Protein AF-A0A150U3L6-F1 (afdb_monomer)

Solvent-accessible surface area (backbone atoms only — not comparable to full-atom values): 27645 Å² total; per-residue (Å²): 140,87,82,86,91,83,92,83,92,89,85,87,92,84,92,86,87,89,84,88,77,91,79,79,90,76,79,83,80,78,80,80,75,79,57,71,58,52,71,47,70,37,38,43,73,34,72,72,46,71,40,56,60,43,64,43,78,61,76,81,65,56,31,77,23,18,38,54,40,76,47,83,86,46,40,73,83,61,60,33,18,34,25,34,40,72,29,43,51,63,24,32,45,28,34,27,34,62,87,51,59,85,76,11,24,29,29,38,36,43,37,37,33,35,24,20,40,79,74,23,33,37,30,43,25,48,33,39,23,54,62,91,45,79,75,47,71,53,70,75,42,79,37,45,81,54,85,39,85,45,75,45,78,46,66,88,44,88,40,78,52,36,51,39,34,27,44,33,44,39,37,38,36,75,55,61,34,23,25,48,38,36,29,28,35,27,36,38,36,26,26,63,57,76,72,94,76,74,91,70,88,80,68,83,52,70,48,38,99,74,71,45,45,73,68,50,22,45,37,26,32,30,60,68,18,76,91,45,81,64,34,53,60,61,26,47,53,55,48,26,69,60,37,74,47,84,61,41,30,44,43,49,77,30,32,67,36,88,54,77,56,27,46,48,72,37,78,53,53,48,50,36,35,73,72,47,30,35,45,35,34,34,43,35,56,28,23,76,94,75,75,41,77,50,36,26,48,44,42,42,76,46,79,42,46,71,62,50,52,55,38,20,57,40,46,48,69,45,88,53,60,35,37,42,20,71,39,58,30,64,62,39,56,93,77,38,66,84,30,54,56,49,66,25,45,24,42,20,53,49,49,51,52,52,51,21,53,74,69,58,21,77,43,62,32,32,33,47,27,42,43,52,51,80,90,42,54,88,53,47,78,62,50,57,68,41,59,94,66,43,62,30,40,30,25,41,44,59,28,47,20,74,62,75,74,43,73,83,54,53,40,46,65,39,56,38,65,40,52,58,55,51,68,33,70,82,42,29,73,68,57,58,88,59,48,26,29,33,67,29,29,43,46,32,66,40,96,92,40,78,54,51,37,11,54,37,33,46,36,42,54,62,26,36,69,73,40,67,51,43,33,30,40,18,38,38,39,46,49,83,58,98,82,40,96,39,47,27,25,50,78,68,38,72,40,26,27,55,12,42,24,56,29,56,66,36,71,54,36,50,66,86,78,113

Structure (mmCIF, N/CA/C/O backbone):
data_AF-A0A150U3L6-F1
#
_entry.id   AF-A0A150U3L6-F1
#
loop_
_atom_site.group_PDB
_atom_site.id
_atom_site.type_symbol
_atom_site.label_atom_id
_atom_site.label_alt_id
_atom_site.label_comp_id
_atom_site.label_asym_id
_atom_site.label_entity_id
_atom_site.label_seq_id
_atom_site.pdbx_PDB_ins_code
_atom_site.Cartn_x
_atom_site.Cartn_y
_atom_site.Cartn_z
_atom_site.occupancy
_atom_site.B_iso_or_equiv
_atom_site.auth_seq_id
_atom_site.auth_comp_id
_atom_site.auth_asym_id
_atom_site.auth_atom_id
_atom_site.pdbx_PDB_model_num
ATOM 1 N N . MET A 1 1 ? -0.833 58.621 8.329 1.00 33.94 1 MET A N 1
ATOM 2 C CA . MET A 1 1 ? -0.170 59.881 7.916 1.00 33.94 1 MET A CA 1
ATOM 3 C C . MET A 1 1 ? 1.075 59.449 7.156 1.00 33.94 1 MET A C 1
ATOM 5 O O . MET A 1 1 ? 1.883 58.780 7.769 1.00 33.94 1 MET A O 1
ATOM 9 N N . LEU A 1 2 ? 1.260 59.619 5.853 1.00 30.72 2 LEU A N 1
ATOM 10 C CA . LEU A 1 2 ? 0.790 60.618 4.900 1.00 30.72 2 LEU A CA 1
ATOM 11 C C . LEU A 1 2 ? 0.352 59.935 3.594 1.00 30.72 2 LEU A C 1
ATOM 13 O O . LEU A 1 2 ? 0.750 58.812 3.302 1.00 30.72 2 LEU A O 1
ATOM 17 N N . ASP A 1 3 ? -0.454 60.664 2.844 1.00 33.88 3 ASP A N 1
ATOM 18 C CA . ASP A 1 3 ? -1.177 60.268 1.645 1.00 33.88 3 ASP A CA 1
ATOM 19 C C . ASP A 1 3 ? -0.651 61.087 0.439 1.00 33.88 3 ASP A C 1
ATOM 21 O O . ASP A 1 3 ? -0.098 62.171 0.641 1.00 33.88 3 ASP A O 1
ATOM 25 N N . VAL A 1 4 ? -0.965 60.624 -0.783 1.00 32.44 4 VAL A N 1
ATOM 26 C CA . VAL A 1 4 ? -1.354 61.447 -1.963 1.00 32.44 4 VAL A CA 1
ATOM 27 C C . VAL A 1 4 ? -0.297 62.014 -2.968 1.00 32.44 4 VAL A C 1
ATOM 29 O O . VAL A 1 4 ? 0.347 63.027 -2.723 1.00 32.44 4 VAL A O 1
ATOM 32 N N . ARG A 1 5 ? -0.351 61.427 -4.198 1.00 30.61 5 ARG A N 1
ATOM 33 C CA . ARG A 1 5 ? -0.518 62.025 -5.573 1.00 30.61 5 ARG A CA 1
ATOM 34 C C . ARG A 1 5 ? 0.699 62.713 -6.275 1.00 30.61 5 ARG A C 1
ATOM 36 O O . ARG A 1 5 ? 1.528 63.284 -5.595 1.00 30.61 5 ARG A O 1
ATOM 43 N N . LEU A 1 6 ? 0.892 62.786 -7.617 1.00 27.66 6 LEU A N 1
ATOM 44 C CA . LEU A 1 6 ? 0.101 62.517 -8.850 1.00 27.66 6 LEU A CA 1
ATOM 45 C C . LEU A 1 6 ? 0.943 62.719 -10.163 1.00 27.66 6 LEU A C 1
ATOM 47 O O . LEU A 1 6 ? 1.925 63.452 -10.117 1.00 27.66 6 LEU A O 1
ATOM 51 N N . LEU A 1 7 ? 0.382 62.265 -11.315 1.00 28.08 7 LEU A N 1
ATOM 52 C CA . LEU A 1 7 ? 0.453 62.787 -12.726 1.00 28.08 7 LEU A CA 1
ATOM 53 C C . LEU A 1 7 ? 1.697 62.463 -13.618 1.00 28.08 7 LEU A C 1
ATOM 55 O O . LEU A 1 7 ? 2.804 62.472 -13.112 1.00 28.08 7 LEU A O 1
ATOM 59 N N . LEU A 1 8 ? 1.657 62.216 -14.953 1.00 25.88 8 LEU A N 1
ATOM 60 C CA . LEU A 1 8 ? 0.661 62.409 -16.044 1.00 25.88 8 LEU A CA 1
ATOM 61 C C . LEU A 1 8 ? 1.079 61.641 -17.351 1.00 25.88 8 LEU A C 1
ATOM 63 O O . LEU A 1 8 ? 2.164 61.867 -17.867 1.00 25.88 8 LEU A O 1
ATOM 67 N N . CYS A 1 9 ? 0.198 60.772 -17.876 1.00 21.80 9 CYS A N 1
ATOM 68 C CA . CYS A 1 9 ? -0.392 60.734 -19.241 1.00 21.80 9 CYS A CA 1
ATOM 69 C C . CYS A 1 9 ? 0.411 60.975 -20.556 1.00 21.80 9 CYS A C 1
ATOM 71 O O . CYS A 1 9 ? 0.957 62.055 -20.753 1.00 21.80 9 CYS A O 1
ATOM 73 N N . ALA A 1 10 ? 0.225 60.072 -21.545 1.00 23.55 10 ALA A N 1
ATOM 74 C CA . ALA A 1 10 ? -0.085 60.393 -22.959 1.00 23.55 10 ALA A CA 1
ATOM 75 C C . ALA A 1 10 ? -0.569 59.150 -23.765 1.00 23.55 10 ALA A C 1
ATOM 77 O O . ALA A 1 10 ? 0.097 58.120 -23.783 1.00 23.55 10 ALA A O 1
ATOM 78 N N . ALA A 1 11 ? -1.704 59.287 -24.464 1.00 27.28 11 ALA A N 1
ATOM 79 C CA . ALA A 1 11 ? -2.216 58.457 -25.577 1.00 27.28 11 ALA A CA 1
ATOM 80 C C . ALA A 1 11 ? -2.457 59.391 -26.793 1.00 27.28 11 ALA A C 1
ATOM 82 O O . ALA A 1 11 ? -2.450 60.608 -26.567 1.00 27.28 11 ALA A O 1
ATOM 83 N N . PRO A 1 12 ? -2.645 58.918 -28.056 1.00 34.44 12 PRO A N 1
ATOM 84 C CA . PRO A 1 12 ? -4.002 58.602 -28.594 1.00 34.44 12 PRO A CA 1
ATOM 85 C C . PRO A 1 12 ? -4.031 57.515 -29.730 1.00 34.44 12 PRO A C 1
ATOM 87 O O . PRO A 1 12 ? -3.047 57.332 -30.432 1.00 34.44 12 PRO A O 1
ATOM 90 N N . ALA A 1 13 ? -5.022 56.607 -29.831 1.00 25.45 13 ALA A N 1
ATOM 91 C CA . ALA A 1 13 ? -6.366 56.646 -30.473 1.00 25.45 13 ALA A CA 1
ATOM 92 C C . ALA A 1 13 ? -6.440 56.142 -31.945 1.00 25.45 13 ALA A C 1
ATOM 94 O O . ALA A 1 13 ? -5.673 56.620 -32.771 1.00 25.45 13 ALA A O 1
ATOM 95 N N . LEU A 1 14 ? -7.410 55.252 -32.271 1.00 23.48 14 LEU A N 1
ATOM 96 C CA . LEU A 1 14 ? -8.519 55.464 -33.246 1.00 23.48 14 LEU A CA 1
ATOM 97 C C . LEU A 1 14 ? -9.413 54.206 -33.503 1.00 23.48 14 LEU A C 1
ATOM 99 O O . LEU A 1 14 ? -8.887 53.172 -33.894 1.00 23.48 14 LEU A O 1
ATOM 103 N N . LEU A 1 15 ? -10.748 54.408 -33.369 1.00 23.80 15 LEU A N 1
ATOM 104 C CA . LEU A 1 15 ? -11.938 53.889 -34.120 1.00 23.80 15 LEU A CA 1
ATOM 105 C C . LEU A 1 15 ? -12.162 52.360 -34.310 1.00 23.80 15 LEU A C 1
ATOM 107 O O . LEU A 1 15 ? -11.232 51.640 -34.621 1.00 23.80 15 LEU A O 1
ATOM 111 N N . ALA A 1 16 ? -13.363 51.760 -34.361 1.00 23.39 16 ALA A N 1
ATOM 112 C CA . ALA A 1 16 ? -14.755 51.965 -33.915 1.00 23.39 16 ALA A CA 1
ATOM 113 C C . ALA A 1 16 ? -15.604 50.836 -34.559 1.00 23.39 16 ALA A C 1
ATOM 115 O O . ALA A 1 16 ? -15.357 50.526 -35.719 1.00 23.39 16 ALA A O 1
ATOM 116 N N . ALA A 1 17 ? -16.611 50.282 -33.863 1.00 22.61 17 ALA A N 1
ATOM 117 C CA . ALA A 1 17 ? -17.954 49.949 -34.391 1.00 22.61 17 ALA A CA 1
ATOM 118 C C . ALA A 1 17 ? -18.770 49.106 -33.387 1.00 22.61 17 ALA A C 1
ATOM 120 O O . ALA A 1 17 ? -18.289 48.115 -32.847 1.00 22.61 17 ALA A O 1
ATOM 121 N N . CYS A 1 18 ? -20.024 49.510 -33.168 1.00 23.41 18 CYS A N 1
ATOM 122 C CA . CYS A 1 18 ? -21.050 48.782 -32.420 1.00 23.41 18 CYS A CA 1
ATOM 123 C C . CYS A 1 18 ? -21.783 47.776 -33.323 1.00 23.41 18 CYS A C 1
ATOM 125 O O . CYS A 1 18 ? -22.067 48.103 -34.472 1.00 23.41 18 CYS A O 1
ATOM 127 N N . SER A 1 19 ? -22.201 46.633 -32.773 1.00 23.02 19 SER A N 1
ATOM 128 C CA . SER A 1 19 ? -23.380 45.885 -33.234 1.00 23.02 19 SER A CA 1
ATOM 129 C C . SER A 1 19 ? -23.845 44.901 -32.157 1.00 23.02 19 SER A C 1
ATOM 131 O O . SER A 1 19 ? -23.059 44.130 -31.620 1.00 23.02 19 SER A O 1
ATOM 133 N N . SER A 1 20 ? -25.138 44.962 -31.864 1.00 34.44 20 SER A N 1
ATOM 134 C CA . SER A 1 20 ? -25.947 44.120 -30.981 1.00 34.44 20 SER A CA 1
ATOM 135 C C . SER A 1 20 ? -26.088 42.670 -31.460 1.00 34.44 20 SER A C 1
ATOM 137 O O . SER A 1 20 ? -26.178 42.436 -32.664 1.00 34.44 20 SER A O 1
ATOM 139 N N . GLY A 1 21 ? -26.236 41.734 -30.518 1.00 24.56 21 GLY A N 1
ATOM 140 C CA . GLY A 1 21 ? -26.721 40.375 -30.772 1.00 24.56 21 GLY A CA 1
ATOM 141 C C . GLY A 1 21 ? -26.667 39.498 -29.519 1.00 24.56 21 GLY A C 1
ATOM 142 O O . GLY A 1 21 ? -25.596 39.042 -29.135 1.00 24.56 21 GLY A O 1
ATOM 143 N N . GLU A 1 22 ? -27.817 39.269 -28.882 1.00 36.59 22 GLU A N 1
ATOM 144 C CA . GLU A 1 22 ? -28.053 38.067 -28.071 1.00 36.59 22 GLU A CA 1
ATOM 145 C C . GLU A 1 22 ? -27.746 36.817 -28.907 1.00 36.59 22 GLU A C 1
ATOM 147 O O . GLU A 1 22 ? -28.079 36.813 -30.090 1.00 36.59 22 GLU A O 1
ATOM 152 N N . LEU A 1 23 ? -27.159 35.776 -28.298 1.00 26.50 23 LEU A N 1
ATOM 153 C CA . LEU A 1 23 ? -27.527 34.361 -28.476 1.00 26.50 23 LEU A CA 1
ATOM 154 C C . LEU A 1 23 ? -26.605 33.428 -27.665 1.00 26.50 23 LEU A C 1
ATOM 156 O O . LEU A 1 23 ? -25.389 33.480 -27.790 1.00 26.50 23 LEU A O 1
ATOM 160 N N . ALA A 1 24 ? -27.270 32.570 -26.885 1.00 27.22 24 ALA A N 1
ATOM 161 C CA . ALA A 1 24 ? -26.994 31.157 -26.616 1.00 27.22 24 ALA A CA 1
ATOM 162 C C . ALA A 1 24 ? -25.591 30.712 -26.156 1.00 27.22 24 ALA A C 1
ATOM 164 O O . ALA A 1 24 ? -24.586 30.864 -26.841 1.00 27.22 24 ALA A O 1
ATOM 165 N N . GLY A 1 25 ? -25.583 30.037 -25.002 1.00 36.78 25 GLY A N 1
ATOM 166 C CA . GLY A 1 25 ? -24.436 29.302 -24.492 1.00 36.78 25 GLY A CA 1
ATOM 167 C C . GLY A 1 25 ? -23.930 28.241 -25.467 1.00 36.78 25 GLY A C 1
ATOM 168 O O . GLY A 1 25 ? -24.699 27.555 -26.139 1.00 36.78 25 GLY A O 1
ATOM 169 N N . THR A 1 26 ? -22.613 28.103 -25.492 1.00 26.09 26 THR A N 1
ATOM 170 C CA . THR A 1 26 ? -21.906 26.976 -26.087 1.00 26.09 26 THR A CA 1
ATOM 171 C C . THR A 1 26 ? -21.108 26.312 -24.977 1.00 26.09 26 THR A C 1
ATOM 173 O O . THR A 1 26 ? -20.089 26.845 -24.536 1.00 26.09 26 THR A O 1
ATOM 176 N N . GLU A 1 27 ? -21.606 25.171 -24.512 1.00 31.42 27 GLU A N 1
ATOM 177 C CA . GLU A 1 27 ? -20.799 24.175 -23.809 1.00 31.42 27 GLU A CA 1
ATOM 178 C C . GLU A 1 27 ? -19.680 23.697 -24.752 1.00 31.42 27 GLU A C 1
ATOM 180 O O . GLU A 1 27 ? -19.940 23.502 -25.947 1.00 31.42 27 GLU A O 1
ATOM 185 N N . PRO A 1 28 ? -18.440 23.506 -24.277 1.00 31.06 28 PRO A N 1
ATOM 186 C CA . PRO A 1 28 ? -17.429 22.827 -25.064 1.00 31.06 28 PRO A CA 1
ATOM 187 C C . PRO A 1 28 ? -17.766 21.333 -25.114 1.00 31.06 28 PRO A C 1
ATOM 189 O O . PRO A 1 28 ? -17.835 20.656 -24.095 1.00 31.06 28 PRO A O 1
ATOM 192 N N . SER A 1 29 ? -17.981 20.834 -26.327 1.00 31.67 29 SER A N 1
ATOM 193 C CA . SER A 1 29 ? -18.158 19.421 -26.642 1.00 31.67 29 SER A CA 1
ATOM 194 C C . SER A 1 29 ? -16.989 18.580 -26.115 1.00 31.67 29 SER A C 1
ATOM 196 O O . SER A 1 29 ? -15.869 18.708 -26.618 1.00 31.67 29 SER A O 1
ATOM 198 N N . GLU A 1 30 ? -17.259 17.687 -25.164 1.00 36.38 30 GLU A N 1
ATOM 199 C CA . GLU A 1 30 ? -16.398 16.542 -24.871 1.00 36.38 30 GLU A CA 1
ATOM 200 C C . GLU A 1 30 ? -16.335 15.644 -26.113 1.00 36.38 30 GLU A C 1
ATOM 202 O O . GLU A 1 30 ? -17.331 15.063 -26.547 1.00 36.38 30 GLU A O 1
ATOM 207 N N . GLN A 1 31 ? -15.153 15.533 -26.717 1.00 30.34 31 GLN A N 1
ATOM 208 C CA . GLN A 1 31 ? -14.857 14.409 -27.595 1.00 30.34 31 GLN A CA 1
ATOM 209 C C . GLN A 1 31 ? -14.655 13.177 -26.712 1.00 30.34 31 GLN A C 1
ATOM 211 O O . GLN A 1 31 ? -13.562 12.944 -26.203 1.00 30.34 31 GLN A O 1
ATOM 216 N N . LEU A 1 32 ? -15.714 12.384 -26.546 1.00 34.25 32 LEU A N 1
ATOM 217 C CA . LEU A 1 32 ? -15.601 10.990 -26.127 1.00 34.25 32 LEU A CA 1
ATOM 218 C C . LEU A 1 32 ? -14.817 10.242 -27.212 1.00 34.25 32 LEU A C 1
ATOM 220 O O . LEU A 1 32 ? -15.346 9.923 -28.278 1.00 34.25 32 LEU A O 1
ATOM 224 N N . ALA A 1 33 ? -13.533 10.000 -26.966 1.00 33.88 33 ALA A N 1
ATOM 225 C CA . ALA A 1 33 ? -12.793 8.995 -27.707 1.00 33.88 33 ALA A CA 1
ATOM 226 C C . ALA A 1 33 ? -13.314 7.625 -27.251 1.00 33.88 33 ALA A C 1
ATOM 228 O O . ALA A 1 33 ? -13.031 7.212 -26.132 1.00 33.88 33 ALA A O 1
ATOM 229 N N . SER A 1 34 ? -14.094 6.928 -28.086 1.00 38.44 34 SER A N 1
ATOM 230 C CA . SER A 1 34 ? -14.411 5.523 -27.813 1.00 38.44 34 SER A CA 1
ATOM 231 C C . SER A 1 34 ? -13.119 4.713 -27.946 1.00 38.44 34 SER A C 1
ATOM 233 O O . SER A 1 34 ? -12.534 4.658 -29.035 1.00 38.44 34 SER A O 1
ATOM 235 N N . ALA A 1 35 ? -12.646 4.114 -26.855 1.00 45.22 35 ALA A N 1
ATOM 236 C CA . ALA A 1 35 ? -11.535 3.177 -26.907 1.00 45.22 35 ALA A CA 1
ATOM 237 C C . ALA A 1 35 ? -12.020 1.883 -27.577 1.00 45.22 35 ALA A C 1
ATOM 239 O O . ALA A 1 35 ? -12.911 1.211 -27.075 1.00 45.22 35 ALA A O 1
ATOM 240 N N . VAL A 1 36 ? -11.461 1.580 -28.749 1.00 49.00 36 VAL A N 1
ATOM 241 C CA . VAL A 1 36 ? -11.780 0.382 -29.539 1.00 49.00 36 VAL A CA 1
ATOM 242 C C . VAL A 1 36 ? -11.112 -0.839 -28.902 1.00 49.00 36 VAL A C 1
ATOM 244 O O . VAL A 1 36 ? -9.927 -0.764 -28.569 1.00 49.00 36 VAL A O 1
ATOM 247 N N . ALA A 1 37 ? -11.827 -1.961 -28.795 1.00 59.41 37 ALA A N 1
ATOM 248 C CA . ALA A 1 37 ? -11.335 -3.236 -28.284 1.00 59.41 37 ALA A CA 1
ATOM 249 C C . ALA A 1 37 ? -9.980 -3.587 -28.899 1.00 59.41 37 ALA A C 1
ATOM 251 O O . ALA A 1 37 ? -9.826 -3.713 -30.121 1.00 59.41 37 ALA A O 1
ATOM 252 N N . GLN A 1 38 ? -8.984 -3.775 -28.036 1.00 70.38 38 GLN A N 1
ATOM 253 C CA . GLN A 1 38 ? -7.642 -4.138 -28.450 1.00 70.38 38 GLN A CA 1
ATOM 254 C C . GLN A 1 38 ? -7.519 -5.663 -28.451 1.00 70.38 38 GLN A C 1
ATOM 256 O O . GLN A 1 38 ? -7.835 -6.334 -27.470 1.00 70.38 38 GLN A O 1
ATOM 261 N N . THR A 1 39 ? -7.063 -6.228 -29.571 1.00 84.31 39 THR A N 1
ATOM 262 C CA . THR A 1 39 ? -6.706 -7.651 -29.652 1.00 84.31 39 THR A CA 1
ATOM 263 C C . THR A 1 39 ? -5.193 -7.790 -29.747 1.00 84.31 39 THR A C 1
ATOM 265 O O . THR A 1 39 ? -4.572 -7.143 -30.591 1.00 84.31 39 THR A O 1
ATOM 268 N N . ALA A 1 40 ? -4.604 -8.636 -28.902 1.00 89.69 40 ALA A N 1
ATOM 269 C CA . ALA A 1 40 ? -3.187 -8.984 -28.964 1.00 89.69 40 ALA A CA 1
ATOM 270 C C . ALA A 1 40 ? -2.992 -10.495 -29.064 1.00 89.69 40 ALA A C 1
ATOM 272 O O . ALA A 1 40 ? -3.690 -11.264 -28.406 1.00 89.69 40 ALA A O 1
ATOM 273 N N . SER A 1 41 ? -2.009 -10.908 -29.856 1.00 95.38 41 SER A N 1
ATOM 274 C CA . SER A 1 41 ? -1.688 -12.317 -30.064 1.00 95.38 41 SER A CA 1
ATOM 275 C C . SER A 1 41 ? -0.474 -12.730 -29.235 1.00 95.38 41 SER A C 1
ATOM 277 O O . SER A 1 41 ? 0.551 -12.049 -29.262 1.00 95.38 41 SER A O 1
ATOM 279 N N . LEU A 1 42 ? -0.569 -13.860 -28.534 1.00 95.56 42 LEU A N 1
ATOM 280 C CA . LEU A 1 42 ? 0.457 -14.370 -27.624 1.00 95.56 42 LEU A CA 1
ATOM 281 C C . LEU A 1 42 ? 0.837 -15.807 -27.986 1.00 95.56 42 LEU A C 1
ATOM 283 O O . LEU A 1 42 ? -0.016 -16.696 -28.010 1.00 95.56 42 LEU A O 1
ATOM 287 N N . ALA A 1 43 ? 2.129 -16.036 -28.208 1.00 96.56 43 ALA A N 1
ATOM 288 C CA . ALA A 1 43 ? 2.711 -17.374 -28.270 1.00 96.56 43 ALA A CA 1
ATOM 289 C C . ALA A 1 43 ? 2.909 -17.945 -26.846 1.00 96.56 43 ALA A C 1
ATOM 291 O O . ALA A 1 43 ? 3.031 -17.172 -25.888 1.00 96.56 43 ALA A O 1
ATOM 292 N N . PRO A 1 44 ? 2.926 -19.277 -26.669 1.00 97.12 44 PRO A N 1
ATOM 293 C CA . PRO A 1 44 ? 3.134 -19.902 -25.371 1.00 97.12 44 PRO A CA 1
ATOM 294 C C . PRO A 1 44 ? 4.556 -19.650 -24.859 1.00 97.12 44 PRO A C 1
ATOM 296 O O . PRO A 1 44 ? 5.518 -19.635 -25.620 1.00 97.12 44 PRO A O 1
ATOM 299 N N . THR A 1 45 ? 4.696 -19.483 -23.547 1.00 95.94 45 THR A N 1
ATOM 300 C CA . THR A 1 45 ? 5.971 -19.144 -22.893 1.00 95.94 45 THR A CA 1
ATOM 301 C C . THR A 1 45 ? 6.413 -20.161 -21.843 1.00 95.94 45 THR A C 1
ATOM 303 O O . THR A 1 45 ? 7.514 -20.047 -21.302 1.00 95.94 45 THR A O 1
ATOM 306 N N . SER A 1 46 ? 5.582 -21.163 -21.533 1.00 95.19 46 SER A N 1
ATOM 307 C CA . SER A 1 46 ? 5.906 -22.191 -20.537 1.00 95.19 46 SER A CA 1
ATOM 308 C C . SER A 1 46 ? 5.140 -23.505 -20.721 1.00 95.19 46 SER A C 1
ATOM 310 O O . SER A 1 46 ? 3.994 -23.521 -21.177 1.00 95.19 46 SER A O 1
ATOM 312 N N . ASP A 1 47 ? 5.774 -24.603 -20.290 1.00 95.12 47 ASP A N 1
ATOM 313 C CA . ASP A 1 47 ? 5.130 -25.901 -20.065 1.00 95.12 47 ASP A CA 1
ATOM 314 C C . ASP A 1 47 ? 4.513 -25.909 -18.663 1.00 95.12 47 ASP A C 1
ATOM 316 O O . ASP A 1 47 ? 5.236 -25.853 -17.669 1.00 95.12 47 ASP A O 1
ATOM 320 N N . VAL A 1 48 ? 3.187 -25.989 -18.566 1.00 94.81 48 VAL A N 1
ATOM 321 C CA . VAL A 1 48 ? 2.482 -25.951 -17.271 1.00 94.81 48 VAL A CA 1
ATOM 322 C C . VAL A 1 48 ? 2.234 -27.362 -16.755 1.00 94.81 48 VAL A C 1
ATOM 324 O O . VAL A 1 48 ? 2.492 -27.661 -15.593 1.00 94.81 48 VAL A O 1
ATOM 327 N N . ALA A 1 49 ? 1.750 -28.249 -17.625 1.00 94.38 49 ALA A N 1
ATOM 328 C CA . ALA A 1 49 ? 1.563 -29.661 -17.318 1.00 94.38 49 ALA A CA 1
ATOM 329 C C . ALA A 1 49 ? 1.609 -30.496 -18.600 1.00 94.38 49 ALA A C 1
ATOM 331 O O . ALA A 1 49 ? 1.063 -30.101 -19.630 1.00 94.38 49 ALA A O 1
ATOM 332 N N . LEU A 1 50 ? 2.236 -31.668 -18.522 1.00 94.50 50 LEU A N 1
ATOM 333 C CA . LEU A 1 50 ? 2.388 -32.598 -19.638 1.00 94.50 50 LEU A CA 1
ATOM 334 C C . LEU A 1 50 ? 1.975 -34.002 -19.177 1.00 94.50 50 LEU A C 1
ATOM 336 O O . LEU A 1 50 ? 2.623 -34.570 -18.300 1.00 94.50 50 LEU A O 1
ATOM 340 N N . ASP A 1 51 ? 0.943 -34.588 -19.789 1.00 96.00 51 ASP A N 1
ATOM 341 C CA . ASP A 1 51 ? 0.609 -36.012 -19.634 1.00 96.00 51 ASP A CA 1
ATOM 342 C C . ASP A 1 51 ? 0.821 -36.736 -20.962 1.00 96.00 51 ASP A C 1
ATOM 344 O O . ASP A 1 51 ? 0.105 -36.505 -21.938 1.00 96.00 51 ASP A O 1
ATOM 348 N N . LYS A 1 52 ? 1.813 -37.635 -21.000 1.00 95.31 52 LYS A N 1
ATOM 349 C CA . LYS A 1 52 ? 2.157 -38.458 -22.176 1.00 95.31 52 LYS A CA 1
ATOM 350 C C . LYS A 1 52 ? 2.396 -37.633 -23.449 1.00 95.31 52 LYS A C 1
ATOM 352 O O . LYS A 1 52 ? 2.074 -38.087 -24.547 1.00 95.31 52 LYS A O 1
ATOM 357 N N . ILE A 1 53 ? 3.006 -36.458 -23.309 1.00 94.56 53 ILE A N 1
ATOM 358 C CA . ILE A 1 53 ? 3.431 -35.596 -24.420 1.00 94.56 53 ILE A CA 1
ATOM 359 C C . ILE A 1 53 ? 4.932 -35.727 -24.661 1.00 94.56 53 ILE A C 1
ATOM 361 O O . ILE A 1 53 ? 5.721 -35.796 -23.722 1.00 94.56 53 ILE A O 1
ATOM 365 N N . TRP A 1 54 ? 5.308 -35.836 -25.932 1.00 87.31 54 TRP A N 1
ATOM 366 C CA . TRP A 1 54 ? 6.672 -36.047 -26.405 1.00 87.31 54 TRP A CA 1
ATOM 367 C C . TRP A 1 54 ? 6.975 -35.036 -27.517 1.00 87.31 54 TRP A C 1
ATOM 369 O O . TRP A 1 54 ? 6.115 -34.772 -28.356 1.00 87.31 54 TRP A O 1
ATOM 379 N N . GLY A 1 55 ? 8.199 -34.511 -27.562 1.00 79.88 55 GLY A N 1
ATOM 380 C CA . GLY A 1 55 ? 8.662 -33.648 -28.651 1.00 79.88 55 GLY A CA 1
ATOM 381 C C . GLY A 1 55 ? 9.106 -34.452 -29.877 1.00 79.88 55 GLY A C 1
ATOM 382 O O . GLY A 1 55 ? 9.739 -35.504 -29.744 1.00 79.88 55 GLY A O 1
ATOM 383 N N . GLY A 1 56 ? 8.769 -33.981 -31.074 1.00 65.75 56 GLY A N 1
ATOM 384 C CA . GLY A 1 56 ? 9.378 -34.407 -32.332 1.00 65.75 56 GLY A CA 1
ATOM 385 C C . GLY A 1 56 ? 10.271 -33.295 -32.878 1.00 65.75 56 GLY A C 1
ATOM 386 O O . GLY A 1 56 ? 9.850 -32.146 -32.915 1.00 65.75 56 GLY A O 1
ATOM 387 N N . GLY A 1 57 ? 11.509 -33.623 -33.263 1.00 59.41 57 GLY A N 1
ATOM 388 C CA . GLY A 1 57 ? 12.422 -32.676 -33.924 1.00 59.41 57 GLY A CA 1
ATOM 389 C C . GLY A 1 57 ? 13.296 -31.793 -33.015 1.00 59.41 57 GLY A C 1
ATOM 390 O O . GLY A 1 57 ? 14.206 -31.153 -33.529 1.00 59.41 57 GLY A O 1
ATOM 391 N N . GLY A 1 58 ? 13.118 -31.799 -31.686 1.00 57.72 58 GLY A N 1
ATOM 392 C CA . GLY A 1 58 ? 13.913 -30.974 -30.758 1.00 57.72 58 GLY A CA 1
ATOM 393 C C . GLY A 1 58 ? 13.931 -31.473 -29.305 1.00 57.72 58 GLY A C 1
ATOM 394 O O . GLY A 1 58 ? 13.247 -32.437 -28.956 1.00 57.72 58 GLY A O 1
ATOM 395 N N . THR A 1 59 ? 14.743 -30.834 -28.454 1.00 59.47 59 THR A N 1
ATOM 396 C CA . THR A 1 59 ? 14.800 -31.083 -27.000 1.00 59.47 59 THR A CA 1
ATOM 397 C C . THR A 1 59 ? 13.879 -30.134 -26.236 1.00 59.47 59 THR A C 1
ATOM 399 O O . THR A 1 59 ? 13.712 -28.991 -26.647 1.00 59.47 59 THR A O 1
ATOM 402 N N . ALA A 1 60 ? 13.337 -30.599 -25.104 1.00 72.12 60 ALA A N 1
ATOM 403 C CA . ALA A 1 60 ? 12.511 -29.818 -24.177 1.00 72.12 60 ALA A CA 1
ATOM 404 C C . ALA A 1 60 ? 13.112 -28.429 -23.848 1.00 72.12 60 ALA A C 1
ATOM 406 O O . ALA A 1 60 ? 14.342 -28.286 -23.840 1.00 72.12 60 ALA A O 1
ATOM 407 N N . PRO A 1 61 ? 12.283 -27.421 -23.516 1.00 88.12 61 PRO A N 1
ATOM 408 C CA . PRO A 1 61 ? 10.849 -27.503 -23.178 1.00 88.12 61 PRO A CA 1
ATOM 409 C C . PRO A 1 61 ? 9.905 -27.646 -24.390 1.00 88.12 61 PRO A C 1
ATOM 411 O O . PRO A 1 61 ? 10.256 -27.253 -25.497 1.00 88.12 61 PRO A O 1
ATOM 414 N N . ILE A 1 62 ? 8.725 -28.243 -24.186 1.00 90.94 62 ILE A N 1
ATOM 415 C CA . ILE A 1 62 ? 7.753 -28.584 -25.242 1.00 90.94 62 ILE A CA 1
ATOM 416 C C . ILE A 1 62 ? 7.105 -27.339 -25.854 1.00 90.94 62 ILE A C 1
ATOM 418 O O . ILE A 1 62 ? 6.867 -27.334 -27.059 1.00 90.94 62 ILE A O 1
ATOM 422 N N . PHE A 1 63 ? 6.861 -26.280 -25.079 1.00 93.06 63 PHE A N 1
ATOM 423 C CA . PHE A 1 63 ? 6.263 -25.046 -25.593 1.00 93.06 63 PHE A CA 1
ATOM 424 C C . PHE A 1 63 ? 7.080 -24.428 -26.739 1.00 93.06 63 PHE A C 1
ATOM 426 O O . PHE A 1 63 ? 6.490 -23.881 -27.660 1.00 93.06 63 PHE A O 1
ATOM 433 N N . LYS A 1 64 ? 8.412 -24.603 -26.734 1.00 91.75 64 LYS A N 1
ATOM 434 C CA . LYS A 1 64 ? 9.324 -24.146 -27.803 1.00 91.75 64 LYS A CA 1
ATOM 435 C C . LYS A 1 64 ? 9.229 -24.934 -29.109 1.00 91.75 64 LYS A C 1
ATOM 437 O O . LYS A 1 64 ? 9.926 -24.638 -30.067 1.00 91.75 64 LYS A O 1
ATOM 442 N N . LEU A 1 65 ? 8.479 -26.032 -29.102 1.00 91.12 65 LEU A N 1
ATOM 443 C CA . LEU A 1 65 ? 8.208 -26.834 -30.294 1.00 91.12 65 LEU A CA 1
ATOM 444 C C . LEU A 1 65 ? 6.861 -26.458 -30.917 1.00 91.12 65 LEU A C 1
ATOM 446 O O . LEU A 1 65 ? 6.409 -27.143 -31.827 1.00 91.12 65 LEU A O 1
ATOM 450 N N . VAL A 1 66 ? 6.160 -25.480 -30.333 1.00 92.19 66 VAL A N 1
ATOM 451 C CA . VAL A 1 66 ? 4.841 -25.023 -30.778 1.00 92.19 66 VAL A CA 1
ATOM 452 C C . VAL A 1 66 ? 4.706 -23.494 -30.762 1.00 92.19 66 VAL A C 1
ATOM 454 O O . VAL A 1 66 ? 3.592 -22.990 -30.899 1.00 92.19 66 VAL A O 1
ATOM 457 N N . ASP A 1 67 ? 5.807 -22.754 -30.596 1.00 86.50 67 ASP A N 1
ATOM 458 C CA . ASP A 1 67 ? 5.861 -21.287 -30.507 1.00 86.50 67 ASP A CA 1
ATOM 459 C C . ASP A 1 67 ? 6.354 -20.615 -31.802 1.00 86.50 67 ASP A C 1
ATOM 461 O O . ASP A 1 67 ? 6.869 -19.498 -31.766 1.00 86.50 67 ASP A O 1
ATOM 465 N N . ASP A 1 68 ? 6.125 -21.249 -32.958 1.00 87.12 68 ASP A N 1
ATOM 466 C CA . ASP A 1 68 ? 6.533 -20.780 -34.296 1.00 87.12 68 ASP A CA 1
ATOM 467 C C . ASP A 1 68 ? 6.044 -19.360 -34.670 1.00 87.12 68 ASP A C 1
ATOM 469 O O . ASP A 1 68 ? 6.448 -18.789 -35.683 1.00 87.12 68 ASP A O 1
ATOM 473 N N . GLY A 1 69 ? 5.148 -18.770 -33.878 1.00 89.25 69 GLY A N 1
ATOM 474 C CA . GLY A 1 69 ? 4.637 -17.416 -34.034 1.00 89.25 69 GLY A CA 1
ATOM 475 C C . GLY A 1 69 ? 3.148 -17.332 -33.716 1.00 89.25 69 GLY A C 1
ATOM 476 O O . GLY A 1 69 ? 2.577 -18.192 -33.054 1.00 89.25 69 GLY A O 1
ATOM 477 N N . THR A 1 70 ? 2.500 -16.278 -34.208 1.00 94.12 70 THR A N 1
ATOM 478 C CA . THR A 1 70 ? 1.081 -15.978 -33.941 1.00 94.12 70 THR A CA 1
ATOM 479 C C . THR A 1 70 ? 0.225 -15.979 -35.209 1.00 94.12 70 THR A C 1
ATOM 481 O O . THR A 1 70 ? -0.754 -15.248 -35.336 1.00 94.12 70 THR A O 1
ATOM 484 N N . SER A 1 71 ? 0.608 -16.787 -36.200 1.00 93.31 71 SER A N 1
ATOM 485 C CA . SER A 1 71 ? -0.201 -17.019 -37.398 1.00 93.31 71 SER A CA 1
ATOM 486 C C . SER A 1 71 ? 0.077 -18.401 -37.977 1.00 93.31 71 SER A C 1
ATOM 488 O O . SER A 1 71 ? 1.203 -18.888 -37.913 1.00 93.31 71 SER A O 1
ATOM 490 N N . PHE A 1 72 ? -0.909 -19.015 -38.636 1.00 91.62 72 PHE A N 1
ATOM 491 C CA . PHE A 1 72 ? -0.706 -20.324 -39.270 1.00 91.62 72 PHE A CA 1
ATOM 492 C C . PHE A 1 72 ? 0.363 -20.309 -40.369 1.00 91.62 72 PHE A C 1
ATOM 494 O O . PHE A 1 72 ? 0.958 -21.344 -40.645 1.00 91.62 72 PHE A O 1
ATOM 501 N N . ALA A 1 73 ? 0.617 -19.152 -40.989 1.00 88.88 73 ALA A N 1
ATOM 502 C CA . ALA A 1 73 ? 1.675 -18.995 -41.984 1.00 88.88 73 ALA A CA 1
ATOM 503 C C . ALA A 1 73 ? 3.085 -19.014 -41.370 1.00 88.88 73 ALA A C 1
ATOM 505 O O . ALA A 1 73 ? 4.047 -19.247 -42.095 1.00 88.88 73 ALA A O 1
ATOM 506 N N . ALA A 1 74 ? 3.204 -18.753 -40.064 1.00 88.25 74 ALA A N 1
ATOM 507 C CA . ALA A 1 74 ? 4.472 -18.797 -39.344 1.00 88.25 74 ALA A CA 1
ATOM 508 C C . ALA A 1 74 ? 4.883 -20.226 -38.958 1.00 88.25 74 ALA A C 1
ATOM 510 O O . ALA A 1 74 ? 6.056 -20.455 -38.695 1.00 88.25 74 ALA A O 1
ATOM 511 N N . SER A 1 75 ? 3.940 -21.177 -38.968 1.00 88.19 75 SER A N 1
ATOM 512 C CA . SER A 1 75 ? 4.220 -22.575 -38.642 1.00 88.19 75 SER A CA 1
ATOM 513 C C . SER A 1 75 ? 5.296 -23.162 -39.552 1.00 88.19 75 SER A C 1
ATOM 515 O O . SER A 1 75 ? 5.247 -23.006 -40.775 1.00 88.19 75 SER A O 1
ATOM 517 N N . ASP A 1 76 ? 6.224 -23.907 -38.959 1.00 84.81 76 ASP A N 1
ATOM 518 C CA . ASP A 1 76 ? 7.299 -24.589 -39.678 1.00 84.81 76 ASP A CA 1
ATOM 519 C C . ASP A 1 76 ? 6.835 -25.863 -40.420 1.00 84.81 76 ASP A C 1
ATOM 521 O O . ASP A 1 76 ? 7.629 -26.545 -41.075 1.00 84.81 76 ASP A O 1
ATOM 525 N N . GLY A 1 77 ? 5.538 -26.185 -40.340 1.00 78.25 77 GLY A N 1
ATOM 526 C CA . GLY A 1 77 ? 4.932 -27.330 -41.007 1.00 78.25 77 GLY A CA 1
ATOM 527 C C . GLY A 1 77 ? 5.306 -28.677 -40.386 1.00 78.25 77 GLY A C 1
ATOM 528 O O . GLY A 1 77 ? 5.237 -29.694 -41.082 1.00 78.25 77 GLY A O 1
ATOM 529 N N . GLY A 1 78 ? 5.662 -28.715 -39.099 1.00 79.19 78 GLY A N 1
ATOM 530 C CA . GLY A 1 78 ? 6.032 -29.928 -38.372 1.00 79.19 78 GLY A CA 1
ATOM 531 C C . GLY A 1 78 ? 7.533 -30.212 -38.374 1.00 79.19 78 GLY A C 1
ATOM 532 O O . GLY A 1 78 ? 7.927 -31.373 -38.219 1.00 79.19 78 GLY A O 1
ATOM 533 N N . GLY A 1 79 ? 8.365 -29.186 -38.566 1.00 82.94 79 GLY A N 1
ATOM 534 C CA . GLY A 1 79 ? 9.809 -29.260 -38.332 1.00 82.94 79 GLY A CA 1
ATOM 535 C C . GLY A 1 79 ? 10.106 -29.530 -36.856 1.00 82.94 79 GLY A C 1
ATOM 536 O O . GLY A 1 79 ? 10.894 -30.423 -36.526 1.00 82.94 79 GLY A O 1
ATOM 537 N N . THR A 1 80 ? 9.385 -28.838 -35.978 1.00 88.12 80 THR A N 1
ATOM 538 C CA . THR A 1 80 ? 9.283 -29.096 -34.546 1.00 88.12 80 THR A CA 1
ATOM 539 C C . THR A 1 80 ? 7.818 -29.231 -34.144 1.00 88.12 80 THR A C 1
ATOM 541 O O . THR A 1 80 ? 6.938 -28.598 -34.716 1.00 88.12 80 THR A O 1
ATOM 544 N N . PHE A 1 81 ? 7.516 -30.161 -33.234 1.00 91.81 81 PHE A N 1
ATOM 545 C CA . PHE A 1 81 ? 6.135 -30.372 -32.796 1.00 91.81 81 PHE A CA 1
ATOM 546 C C . PHE A 1 81 ? 6.024 -31.070 -31.442 1.00 91.81 81 PHE A C 1
ATOM 548 O O . PHE A 1 81 ? 6.892 -31.850 -31.032 1.00 91.81 81 PHE A O 1
ATOM 555 N N . ALA A 1 82 ? 4.878 -30.880 -30.790 1.00 93.88 82 ALA A N 1
ATOM 556 C CA . ALA A 1 82 ? 4.427 -31.683 -29.662 1.00 93.88 82 ALA A CA 1
ATOM 557 C C . ALA A 1 82 ? 3.517 -32.820 -30.146 1.00 93.88 82 ALA A C 1
ATOM 559 O O . ALA A 1 82 ? 2.654 -32.627 -31.002 1.00 93.88 82 ALA A O 1
ATOM 560 N N . ARG A 1 83 ? 3.663 -34.023 -29.588 1.00 94.06 83 ARG A N 1
ATOM 561 C CA . ARG A 1 83 ? 2.796 -35.161 -29.922 1.00 94.06 83 ARG A CA 1
ATOM 562 C C . ARG A 1 83 ? 2.418 -36.008 -28.722 1.00 94.06 83 ARG A C 1
ATOM 564 O O . ARG A 1 83 ? 3.181 -36.128 -27.767 1.00 94.06 83 ARG A O 1
ATOM 571 N N . SER A 1 84 ? 1.278 -36.683 -28.815 1.00 95.75 84 SER A N 1
ATOM 572 C CA . SER A 1 84 ? 0.916 -37.745 -27.880 1.00 95.75 84 SER A CA 1
ATOM 573 C C . SER A 1 84 ? 1.881 -38.932 -27.993 1.00 95.75 84 SER A C 1
ATOM 575 O O . SER A 1 84 ? 2.345 -39.278 -29.089 1.00 95.75 84 SER A O 1
ATOM 577 N N . ALA A 1 85 ? 2.140 -39.613 -26.878 1.00 92.81 85 ALA A N 1
ATOM 578 C CA . ALA A 1 85 ? 2.862 -40.880 -26.877 1.00 92.81 85 ALA A CA 1
ATOM 579 C C . ALA A 1 85 ? 2.176 -41.884 -27.832 1.00 92.81 85 ALA A C 1
ATOM 581 O O . ALA A 1 85 ? 0.939 -41.920 -27.888 1.00 92.81 85 ALA A O 1
ATOM 582 N N . PRO A 1 86 ? 2.938 -42.684 -28.604 1.00 93.12 86 PRO A N 1
ATOM 583 C CA . PRO A 1 86 ? 2.359 -43.621 -29.560 1.00 93.12 86 PRO A CA 1
ATOM 584 C C . PRO A 1 86 ? 1.342 -44.572 -28.914 1.00 93.12 86 PRO A C 1
ATOM 586 O O . PRO A 1 86 ? 1.640 -45.207 -27.906 1.00 93.12 86 PRO A O 1
ATOM 589 N N . GLY A 1 87 ? 0.140 -44.658 -29.488 1.00 92.25 87 GLY A N 1
ATOM 590 C CA . GLY A 1 87 ? -0.943 -45.530 -29.019 1.00 92.25 87 GLY A CA 1
ATOM 591 C C . GLY A 1 87 ? -1.590 -45.139 -27.683 1.00 92.25 87 GLY A C 1
ATOM 592 O O . GLY A 1 87 ? -2.491 -45.839 -27.224 1.00 92.25 87 GLY A O 1
ATOM 593 N N . ALA A 1 88 ? -1.182 -44.031 -27.053 1.00 95.62 88 ALA A N 1
ATOM 594 C CA . ALA A 1 88 ? -1.809 -43.563 -25.820 1.00 95.62 88 ALA A CA 1
ATOM 595 C C . ALA A 1 88 ? -3.259 -43.132 -26.076 1.00 95.62 88 ALA A C 1
ATOM 597 O O . ALA A 1 88 ? -3.497 -42.226 -26.869 1.00 95.62 88 ALA A O 1
ATOM 598 N N . ALA A 1 89 ? -4.211 -43.750 -25.369 1.00 96.62 89 ALA A N 1
ATOM 599 C CA . ALA A 1 89 ? -5.640 -43.455 -25.516 1.00 96.62 89 ALA A CA 1
ATOM 600 C C . ALA A 1 89 ? -5.983 -41.986 -25.208 1.00 96.62 89 ALA A C 1
ATOM 602 O O . ALA A 1 89 ? -6.796 -41.388 -25.909 1.00 96.62 89 ALA A O 1
ATOM 603 N N . THR A 1 90 ? -5.316 -41.401 -24.208 1.00 97.56 90 THR A N 1
ATOM 604 C CA . THR A 1 90 ? -5.415 -39.980 -23.854 1.00 97.56 90 THR A CA 1
ATOM 605 C C . THR A 1 90 ? -4.023 -39.417 -23.576 1.00 97.56 90 THR A C 1
ATOM 607 O O . THR A 1 90 ? -3.198 -40.109 -22.971 1.00 97.56 90 THR A O 1
ATOM 610 N N . ALA A 1 91 ? -3.788 -38.173 -23.989 1.00 97.69 91 ALA A N 1
ATOM 611 C CA . ALA A 1 91 ? -2.628 -37.357 -23.625 1.00 97.69 91 ALA A CA 1
ATOM 612 C C . ALA A 1 91 ? -3.050 -35.882 -23.514 1.00 97.69 91 ALA A C 1
ATOM 614 O O . ALA A 1 91 ? -4.011 -35.477 -24.175 1.00 97.69 91 ALA A O 1
ATOM 615 N N . SER A 1 92 ? -2.346 -35.075 -22.718 1.00 97.62 92 SER A N 1
ATOM 616 C CA . SER A 1 92 ? -2.648 -33.645 -22.591 1.00 97.62 92 SER A CA 1
ATOM 617 C C . SER A 1 92 ? -1.411 -32.753 -22.505 1.00 97.62 92 SER A C 1
ATOM 619 O O . SER A 1 92 ? -0.417 -33.086 -21.861 1.00 97.62 92 SER A O 1
ATOM 621 N N . LEU A 1 93 ? -1.501 -31.603 -23.173 1.00 97.25 93 LEU A N 1
ATOM 622 C CA . LEU A 1 93 ? -0.494 -30.545 -23.212 1.00 97.25 93 LEU A CA 1
ATOM 623 C C . LEU A 1 93 ? -1.113 -29.265 -22.649 1.00 97.25 93 LEU A C 1
ATOM 625 O O . LEU A 1 93 ? -1.981 -28.693 -23.304 1.00 97.25 93 LEU A O 1
ATOM 629 N N . THR A 1 94 ? -0.676 -28.817 -21.472 1.00 98.19 94 THR A N 1
ATOM 630 C CA . THR A 1 94 ? -1.079 -27.528 -20.893 1.00 98.19 94 THR A CA 1
ATOM 631 C C . THR A 1 94 ? 0.045 -26.504 -21.045 1.00 98.19 94 THR A C 1
ATOM 633 O O . THR A 1 94 ? 1.147 -26.710 -20.535 1.00 98.19 94 THR A O 1
ATOM 636 N N . LEU A 1 95 ? -0.256 -25.391 -21.715 1.00 98.19 95 LEU A N 1
ATOM 637 C CA . LEU A 1 95 ? 0.671 -24.299 -22.026 1.00 98.19 95 LEU A CA 1
ATOM 638 C C . LEU A 1 95 ? 0.286 -23.021 -21.277 1.00 98.19 95 LEU A C 1
ATOM 640 O O . LEU A 1 95 ? -0.905 -22.741 -21.102 1.00 98.19 95 LEU A O 1
ATOM 644 N N . GLY A 1 96 ? 1.292 -22.254 -20.854 1.00 96.88 96 GLY A N 1
ATOM 645 C CA . GLY A 1 96 ? 1.129 -20.935 -20.242 1.00 96.88 96 GLY A CA 1
ATOM 646 C C . GLY A 1 96 ? 1.557 -19.802 -21.167 1.00 96.88 96 GLY A C 1
ATOM 647 O O . GLY A 1 96 ? 2.372 -20.010 -22.063 1.00 96.88 96 GLY A O 1
ATOM 648 N N . TYR A 1 97 ? 1.011 -18.611 -20.924 1.00 97.00 97 TYR A N 1
ATOM 649 C CA . TYR A 1 97 ? 1.238 -17.400 -21.715 1.00 97.00 97 TYR A CA 1
ATOM 650 C C . TYR A 1 97 ? 1.637 -16.245 -20.797 1.00 97.00 97 TYR A C 1
ATOM 652 O O . TYR A 1 97 ? 1.283 -16.234 -19.618 1.00 97.00 97 TYR A O 1
ATOM 660 N N . SER A 1 98 ? 2.368 -15.279 -21.345 1.00 91.88 98 SER A N 1
ATOM 661 C CA . SER A 1 98 ? 2.760 -14.048 -20.654 1.00 91.88 98 SER A CA 1
ATOM 662 C C . SER A 1 98 ? 2.847 -12.885 -21.639 1.00 91.88 98 SER A C 1
ATOM 664 O O . SER A 1 98 ? 3.142 -13.109 -22.814 1.00 91.88 98 SER A O 1
ATOM 666 N N . GLY A 1 99 ? 2.680 -11.657 -21.153 1.00 87.81 99 GLY A N 1
ATOM 667 C CA . GLY A 1 99 ? 2.682 -10.448 -21.977 1.00 87.81 99 GLY A CA 1
ATOM 668 C C . GLY A 1 99 ? 1.302 -10.091 -22.528 1.00 87.81 99 GLY A C 1
ATOM 669 O O . GLY A 1 99 ? 1.217 -9.418 -23.555 1.00 87.81 99 GLY A O 1
ATOM 670 N N . ALA A 1 100 ? 0.228 -10.552 -21.883 1.00 86.88 100 ALA A N 1
ATOM 671 C CA . ALA A 1 100 ? -1.128 -10.196 -22.264 1.00 86.88 100 ALA A C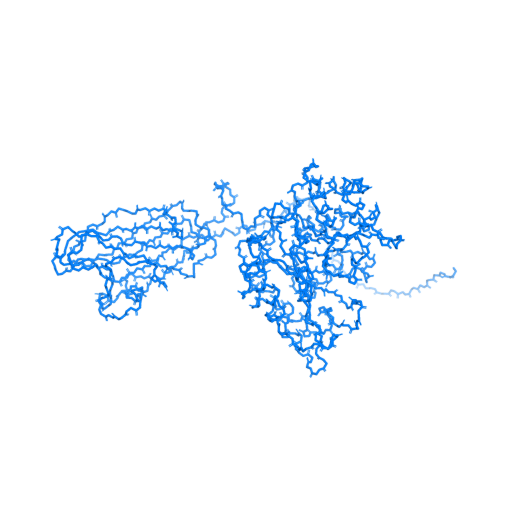A 1
ATOM 672 C C . ALA A 1 100 ? -1.408 -8.696 -22.053 1.00 86.88 100 ALA A C 1
ATOM 674 O O . ALA A 1 100 ? -0.830 -8.081 -21.153 1.00 86.88 100 ALA A O 1
ATOM 675 N N . PRO A 1 101 ? -2.307 -8.093 -22.855 1.00 79.88 101 PRO A N 1
ATOM 676 C CA . PRO A 1 101 ? -2.714 -6.707 -22.663 1.00 79.88 101 PRO A CA 1
ATOM 677 C C . PRO A 1 101 ? -3.257 -6.441 -21.258 1.00 79.88 101 PRO A C 1
ATOM 679 O O . PRO A 1 101 ? -3.911 -7.290 -20.643 1.00 79.88 101 PRO A O 1
ATOM 682 N N . ALA A 1 102 ? -3.035 -5.218 -20.775 1.00 69.94 102 ALA A N 1
ATOM 683 C CA . ALA A 1 102 ? -3.732 -4.717 -19.599 1.00 69.94 102 ALA A CA 1
ATOM 684 C C . ALA A 1 102 ? -5.251 -4.700 -19.862 1.00 69.94 102 ALA A C 1
ATOM 686 O O . ALA A 1 102 ? -5.684 -4.433 -20.979 1.00 69.94 102 ALA A O 1
ATOM 687 N N . GLY A 1 103 ? -6.059 -4.998 -18.840 1.00 70.81 103 GLY A N 1
ATOM 688 C CA . GLY A 1 103 ? -7.522 -5.086 -18.971 1.00 70.81 103 GLY A CA 1
ATOM 689 C C . GLY A 1 103 ? -8.075 -6.507 -19.133 1.00 70.81 103 GLY A C 1
ATOM 690 O O . GLY A 1 103 ? -9.288 -6.679 -19.209 1.00 70.81 103 GLY A O 1
ATOM 691 N N . GLY A 1 104 ? -7.217 -7.534 -19.127 1.00 83.62 104 GLY A N 1
ATOM 692 C CA . GLY A 1 104 ? -7.664 -8.924 -19.057 1.00 83.62 104 GLY A CA 1
ATOM 693 C C . GLY A 1 104 ? -8.169 -9.478 -20.393 1.00 83.62 104 GLY A C 1
ATOM 694 O O . GLY A 1 104 ? -7.682 -9.093 -21.453 1.00 83.62 104 GLY A O 1
ATOM 695 N N . ALA A 1 105 ? -9.117 -10.418 -20.359 1.00 86.38 105 ALA A N 1
ATOM 696 C CA . ALA A 1 105 ? -9.688 -11.017 -21.566 1.00 86.38 105 ALA A CA 1
ATOM 697 C C . ALA A 1 105 ? -11.213 -11.149 -21.481 1.00 86.38 105 ALA A C 1
ATOM 699 O O . ALA A 1 105 ? -11.736 -11.841 -20.603 1.00 86.38 105 ALA A O 1
ATOM 700 N N . ARG A 1 106 ? -11.919 -10.546 -22.448 1.00 87.94 106 ARG A N 1
ATOM 701 C CA . ARG A 1 106 ? -13.367 -10.732 -22.670 1.00 87.94 106 ARG A CA 1
ATOM 702 C C . ARG A 1 106 ? -13.650 -11.821 -23.697 1.00 87.94 106 ARG A C 1
ATOM 704 O O . ARG A 1 106 ? -14.686 -12.493 -23.653 1.00 87.94 106 ARG A O 1
ATOM 711 N N . GLN A 1 107 ? -12.706 -12.002 -24.609 1.00 93.19 107 GLN A N 1
ATOM 712 C CA . GLN A 1 107 ? -12.694 -13.084 -25.569 1.00 93.19 107 GLN A CA 1
ATOM 713 C C . GLN A 1 107 ? -11.262 -13.577 -25.756 1.00 93.19 107 GLN A C 1
ATOM 715 O O . GLN A 1 107 ? -10.322 -12.787 -25.807 1.00 93.19 107 GLN A O 1
ATOM 720 N N . VAL A 1 108 ? -11.110 -14.890 -25.876 1.00 96.62 108 VAL A N 1
ATOM 721 C CA . VAL A 1 108 ? -9.859 -15.531 -26.274 1.00 96.62 108 VAL A CA 1
ATOM 722 C C . VAL A 1 108 ? -10.144 -16.434 -27.462 1.00 96.62 108 VAL A C 1
ATOM 724 O O . VAL A 1 108 ? -11.043 -17.272 -27.399 1.00 96.62 108 VAL A O 1
ATOM 727 N N . VAL A 1 109 ? -9.378 -16.291 -28.538 1.00 97.56 109 VAL A N 1
ATOM 728 C CA . VAL A 1 109 ? -9.347 -17.269 -29.629 1.00 97.56 109 VAL A CA 1
ATOM 729 C C . VAL A 1 109 ? -8.095 -18.111 -29.465 1.00 97.56 109 VAL A C 1
ATOM 731 O O . VAL A 1 109 ? -6.991 -17.583 -29.491 1.00 97.56 109 VAL A O 1
ATOM 734 N N . VAL A 1 110 ? -8.255 -19.418 -29.275 1.00 98.25 110 VAL A N 1
ATOM 735 C CA . VAL A 1 110 ? -7.130 -20.356 -29.233 1.00 98.25 110 VAL A CA 1
ATOM 736 C C . VAL A 1 110 ? -6.942 -20.943 -30.619 1.00 98.25 110 VAL A C 1
ATOM 738 O O . VAL A 1 110 ? -7.860 -21.567 -31.151 1.00 98.25 110 VAL A O 1
ATOM 741 N N . ASN A 1 111 ? -5.754 -20.773 -31.184 1.00 98.00 111 ASN A N 1
ATOM 742 C CA . ASN A 1 111 ? -5.406 -21.236 -32.517 1.00 98.00 111 ASN A CA 1
ATOM 743 C C . ASN A 1 111 ? -4.393 -22.377 -32.424 1.00 98.00 111 ASN A C 1
ATOM 745 O O . ASN A 1 111 ? -3.400 -22.276 -31.708 1.00 98.00 111 ASN A O 1
ATOM 749 N N . VAL A 1 112 ? -4.655 -23.472 -33.137 1.00 97.44 112 VAL A N 1
ATOM 750 C CA . VAL A 1 112 ? -3.874 -24.712 -33.082 1.00 97.44 112 VAL A CA 1
ATOM 751 C C . VAL A 1 112 ? -3.755 -25.303 -34.481 1.00 97.44 112 VAL A C 1
ATOM 753 O O . VAL A 1 112 ? -4.761 -25.452 -35.172 1.00 97.44 112 VAL A O 1
ATOM 756 N N . GLN A 1 113 ? -2.554 -25.708 -34.892 1.00 97.25 113 GLN A N 1
ATOM 757 C CA . GLN A 1 113 ? -2.402 -26.617 -36.032 1.00 97.25 113 GLN A CA 1
ATOM 758 C C . GLN A 1 113 ? -2.186 -28.043 -35.536 1.00 97.25 113 GLN A C 1
ATOM 760 O O . GLN A 1 113 ? -1.206 -28.296 -34.839 1.00 97.25 113 GLN A O 1
ATOM 765 N N . ALA A 1 114 ? -3.059 -28.976 -35.926 1.00 97.06 114 ALA A N 1
ATOM 766 C CA . ALA A 1 114 ? -3.016 -30.360 -35.460 1.00 97.06 114 ALA A CA 1
ATOM 767 C C . ALA A 1 114 ? -3.331 -31.392 -36.555 1.00 97.06 114 ALA A C 1
ATOM 769 O O . ALA A 1 114 ? -4.037 -31.099 -37.519 1.00 97.06 114 ALA A O 1
ATOM 770 N N . TRP A 1 115 ? -2.796 -32.609 -36.403 1.00 97.31 115 TRP A N 1
ATOM 771 C CA . TRP A 1 115 ? -3.052 -33.763 -37.280 1.00 97.31 115 TRP A CA 1
ATOM 772 C C . TRP A 1 115 ? -2.654 -35.084 -36.611 1.00 97.31 115 TRP A C 1
ATOM 774 O O . TRP A 1 115 ? -2.159 -35.109 -35.483 1.00 97.31 115 TRP A O 1
ATOM 784 N N . ALA A 1 116 ? -2.875 -36.199 -37.300 1.00 97.25 116 ALA A N 1
ATOM 785 C CA . ALA A 1 116 ? -2.467 -37.529 -36.875 1.00 97.25 116 ALA A CA 1
ATOM 786 C C . ALA A 1 116 ? -1.309 -38.070 -37.728 1.00 97.25 116 ALA A C 1
ATOM 788 O O . ALA A 1 116 ? -1.264 -37.880 -38.941 1.00 97.25 116 ALA A O 1
ATOM 789 N N . ILE A 1 117 ? -0.385 -38.798 -37.099 1.00 95.12 117 ILE A N 1
ATOM 790 C CA . ILE A 1 117 ? 0.767 -39.424 -37.764 1.00 95.12 117 ILE A CA 1
ATOM 791 C C . ILE A 1 117 ? 0.860 -40.914 -37.451 1.00 95.12 117 ILE A C 1
ATOM 793 O O . ILE A 1 117 ? 0.345 -41.390 -36.436 1.00 95.12 117 ILE A O 1
ATOM 797 N N . ASN A 1 118 ? 1.590 -41.647 -38.297 1.00 95.00 118 ASN A N 1
ATOM 798 C CA . ASN A 1 118 ? 1.970 -43.049 -38.079 1.00 95.00 118 ASN A CA 1
ATOM 799 C C . ASN A 1 118 ? 0.779 -43.977 -37.770 1.00 95.00 118 ASN A C 1
ATOM 801 O O . ASN A 1 118 ? 0.868 -44.838 -36.899 1.00 95.00 118 ASN A O 1
ATOM 805 N N . GLY A 1 119 ? -0.343 -43.779 -38.468 1.00 93.50 119 GLY A N 1
ATOM 806 C CA . GLY A 1 119 ? -1.561 -44.577 -38.290 1.00 93.50 119 GLY A CA 1
ATOM 807 C C . GLY A 1 119 ? -2.440 -44.167 -37.104 1.00 93.50 119 GLY A C 1
ATOM 808 O O . GLY A 1 119 ? -3.386 -44.883 -36.792 1.00 93.50 119 GLY A O 1
ATOM 809 N N . GLY A 1 120 ? -2.150 -43.039 -36.446 1.00 96.00 120 GLY A N 1
ATOM 810 C CA . GLY A 1 120 ? -3.025 -42.473 -35.421 1.00 96.00 120 GLY A CA 1
ATOM 811 C C . GLY A 1 120 ? -4.352 -41.984 -36.002 1.00 96.00 120 GLY A C 1
ATOM 812 O O . GLY A 1 120 ? -4.422 -41.575 -37.160 1.00 96.00 120 GLY A O 1
ATOM 813 N N . ALA A 1 121 ? -5.400 -42.005 -35.183 1.00 95.81 121 ALA A N 1
ATOM 814 C CA . ALA A 1 121 ? -6.693 -41.400 -35.490 1.00 95.81 121 ALA A CA 1
ATOM 815 C C . ALA A 1 121 ? -7.378 -40.996 -34.185 1.00 95.81 121 ALA A C 1
ATOM 817 O O . ALA A 1 121 ? -7.172 -41.636 -33.153 1.00 95.81 121 ALA A O 1
ATOM 818 N N . GLY A 1 122 ? -8.184 -39.939 -34.207 1.00 97.31 122 GLY A N 1
ATOM 819 C CA . GLY A 1 122 ? -8.827 -39.466 -32.990 1.00 97.31 122 GLY A CA 1
ATOM 820 C C . GLY A 1 122 ? -9.203 -37.997 -33.037 1.00 97.31 122 GLY A C 1
ATOM 821 O O . GLY A 1 122 ? -9.458 -37.452 -34.111 1.00 97.31 122 GLY A O 1
ATOM 822 N N . THR A 1 123 ? -9.241 -37.359 -31.871 1.00 98.38 123 THR A N 1
ATOM 823 C CA . THR A 1 123 ? -9.638 -35.954 -31.742 1.00 98.38 123 THR A CA 1
ATOM 824 C C . THR A 1 123 ? -8.673 -35.145 -30.890 1.00 98.38 123 THR A C 1
ATOM 826 O O . THR A 1 123 ? -8.063 -35.684 -29.968 1.00 98.38 123 THR A O 1
ATOM 829 N N . VAL A 1 124 ? -8.628 -33.835 -31.130 1.00 98.25 124 VAL A N 1
ATOM 830 C CA . VAL A 1 124 ? -8.105 -32.847 -30.178 1.00 98.25 124 VAL A CA 1
ATOM 831 C C . VAL A 1 124 ? -9.254 -32.002 -29.632 1.00 98.25 124 VAL A C 1
ATOM 833 O O . VAL A 1 124 ? -10.158 -31.617 -30.373 1.00 98.25 124 VAL A O 1
ATOM 836 N N . ARG A 1 125 ? -9.240 -31.728 -28.330 1.00 98.38 125 ARG A N 1
ATOM 837 C CA . ARG A 1 125 ? -10.124 -30.759 -27.676 1.00 98.38 125 ARG A CA 1
ATOM 838 C C . ARG A 1 125 ? -9.278 -29.695 -26.994 1.00 98.38 125 ARG A C 1
ATOM 840 O O . ARG A 1 125 ? -8.302 -30.035 -26.334 1.00 98.38 125 ARG A O 1
ATOM 847 N N . VAL A 1 126 ? -9.681 -28.436 -27.123 1.00 98.44 126 VAL A N 1
ATOM 848 C CA . VAL A 1 126 ? -9.062 -27.316 -26.410 1.00 98.44 126 VAL A CA 1
ATOM 849 C C . VAL A 1 126 ? -9.885 -26.980 -25.171 1.00 98.44 126 VAL A C 1
ATOM 851 O O . VAL A 1 126 ? -11.102 -26.814 -25.254 1.00 98.44 126 VAL A O 1
ATOM 854 N N . HIS A 1 127 ? -9.214 -26.850 -24.035 1.00 98.12 127 HIS A N 1
ATOM 855 C CA . HIS A 1 127 ? -9.744 -26.243 -22.822 1.00 98.12 127 HIS A CA 1
ATOM 856 C C . HIS A 1 127 ? -8.996 -24.941 -22.540 1.00 98.12 127 HIS A C 1
ATOM 858 O O . HIS A 1 127 ? -7.776 -24.881 -22.712 1.00 98.12 127 HIS A O 1
ATOM 864 N N . LEU A 1 128 ? -9.723 -23.920 -22.094 1.00 98.38 128 LEU A N 1
ATOM 865 C CA . LEU A 1 128 ? -9.162 -22.642 -21.669 1.00 98.38 128 LEU A CA 1
ATOM 866 C C . LEU A 1 128 ? -9.324 -22.493 -20.156 1.00 98.38 128 LEU A C 1
ATOM 868 O O . LEU A 1 128 ? -10.406 -22.759 -19.632 1.00 98.38 128 LEU A O 1
ATOM 872 N N . TYR A 1 129 ? -8.272 -22.048 -19.475 1.00 97.50 129 TYR A N 1
ATOM 873 C CA . TYR A 1 129 ? -8.257 -21.834 -18.029 1.00 97.50 129 TYR A CA 1
ATOM 874 C C . TYR A 1 129 ? -7.776 -20.427 -17.664 1.00 97.50 129 TYR A C 1
ATOM 876 O O . TYR A 1 129 ? -6.990 -19.834 -18.402 1.00 97.50 129 TYR A O 1
ATOM 884 N N . ASP A 1 130 ? -8.193 -19.957 -16.489 1.00 95.38 130 ASP A N 1
ATOM 885 C CA . ASP A 1 130 ? -7.566 -18.877 -15.722 1.00 95.38 130 ASP A CA 1
ATOM 886 C C . ASP A 1 130 ? -6.883 -19.494 -14.492 1.00 95.38 130 ASP A C 1
ATOM 888 O O . ASP A 1 130 ? -7.543 -19.930 -13.542 1.00 95.38 130 ASP A O 1
ATOM 892 N N . GLY A 1 131 ? -5.551 -19.590 -14.523 1.00 92.94 131 GLY A N 1
ATOM 893 C CA . GLY A 1 131 ? -4.802 -20.394 -13.562 1.00 92.94 131 GLY A CA 1
ATOM 894 C C . GLY A 1 131 ? -5.264 -21.851 -13.621 1.00 92.94 131 GLY A C 1
ATOM 895 O O . GLY A 1 131 ? -5.133 -22.496 -14.660 1.00 92.94 131 GLY A O 1
ATOM 896 N N . ASP A 1 132 ? -5.841 -22.340 -12.522 1.00 91.06 132 ASP A N 1
ATOM 897 C CA . ASP A 1 132 ? -6.379 -23.702 -12.409 1.00 91.06 132 ASP A CA 1
ATOM 898 C C . ASP A 1 132 ? -7.897 -23.785 -12.675 1.00 91.06 132 ASP A C 1
ATOM 900 O O . ASP A 1 132 ? -8.471 -24.876 -12.724 1.00 91.06 132 ASP A O 1
ATOM 904 N N . THR A 1 133 ? -8.569 -22.647 -12.878 1.00 92.38 133 THR A N 1
ATOM 905 C CA . THR A 1 133 ? -10.023 -22.579 -13.080 1.00 92.38 133 THR A CA 1
ATOM 906 C C . THR A 1 133 ? -10.375 -22.763 -14.551 1.00 92.38 133 THR A C 1
ATOM 908 O O . THR A 1 133 ? -9.964 -21.971 -15.395 1.00 92.38 133 THR A O 1
ATOM 911 N N . LEU A 1 134 ? -11.173 -23.785 -14.877 1.00 95.19 134 LEU A N 1
ATOM 912 C CA . LEU A 1 134 ? -11.652 -24.025 -16.242 1.00 95.19 134 LEU A CA 1
ATOM 913 C C . LEU A 1 134 ? -12.670 -22.952 -16.654 1.00 95.19 134 LEU A C 1
ATOM 915 O O . LEU A 1 134 ? -13.754 -22.874 -16.080 1.00 95.19 134 LEU A O 1
ATOM 919 N N . LEU A 1 135 ? -12.352 -22.185 -17.695 1.00 90.06 135 LEU A N 1
ATOM 920 C CA . LEU A 1 135 ? -13.238 -21.168 -18.269 1.00 90.06 135 LEU A CA 1
ATOM 921 C C . LEU A 1 135 ? -14.179 -21.754 -19.320 1.00 90.06 135 LEU A C 1
ATOM 923 O O . LEU A 1 135 ? -15.322 -21.326 -19.459 1.00 90.06 135 LEU A O 1
ATOM 927 N N . GLY A 1 136 ? -13.706 -22.737 -20.085 1.00 92.81 136 GLY A N 1
ATOM 928 C CA . GLY A 1 136 ? -14.497 -23.316 -21.158 1.00 92.81 136 GLY A CA 1
ATOM 929 C C . GLY A 1 136 ? -13.823 -24.488 -21.848 1.00 92.81 136 GLY A C 1
ATOM 930 O O . GLY A 1 136 ? -12.610 -24.681 -21.782 1.00 92.81 136 GLY A O 1
ATOM 931 N N . SER A 1 137 ? -14.641 -25.282 -22.533 1.00 95.88 137 SER A N 1
ATOM 932 C CA . SER A 1 137 ? -14.200 -26.432 -23.321 1.00 95.88 137 SER A CA 1
ATOM 933 C C . SER A 1 137 ? -14.726 -26.304 -24.741 1.00 95.88 137 SER A C 1
ATOM 935 O O . SER A 1 137 ? -15.937 -26.230 -24.942 1.00 95.88 137 SER A O 1
ATOM 937 N N . GLY A 1 138 ? -13.826 -26.307 -25.718 1.00 91.62 138 GLY A N 1
ATOM 938 C CA . GLY A 1 138 ? -14.192 -26.383 -27.123 1.00 91.62 138 GLY A CA 1
ATOM 939 C C . GLY A 1 138 ? -14.764 -27.759 -27.498 1.00 91.62 138 GLY A C 1
ATOM 940 O O . GLY A 1 138 ? -14.679 -28.728 -26.728 1.00 91.62 138 GLY A O 1
ATOM 941 N N . PRO A 1 139 ? -15.341 -27.889 -28.700 1.00 91.50 139 PRO A N 1
ATOM 942 C CA . PRO A 1 139 ? -15.729 -29.183 -29.242 1.00 91.50 139 PRO A CA 1
ATOM 943 C C . PRO A 1 139 ? -14.500 -30.078 -29.467 1.00 91.50 139 PRO A C 1
ATOM 945 O O . PRO A 1 139 ? -13.381 -29.613 -29.670 1.00 91.50 139 PRO A O 1
ATOM 948 N N . ALA A 1 140 ? -14.708 -31.396 -29.462 1.00 95.44 140 ALA A N 1
ATOM 949 C CA . ALA A 1 140 ? -13.676 -32.321 -29.925 1.00 95.44 140 ALA A CA 1
ATOM 950 C C . ALA A 1 140 ? -13.601 -32.272 -31.461 1.00 95.44 140 ALA A C 1
ATOM 952 O O . ALA A 1 140 ? -14.601 -32.517 -32.139 1.00 95.44 140 ALA A O 1
ATOM 953 N N . ARG A 1 141 ? -12.425 -31.960 -32.012 1.00 96.94 141 ARG A N 1
ATOM 954 C CA . ARG A 1 141 ? -12.166 -31.877 -33.455 1.00 96.94 141 ARG A CA 1
ATOM 955 C C . ARG A 1 141 ? -11.479 -33.142 -33.937 1.00 96.94 141 ARG A C 1
ATOM 957 O O . ARG A 1 141 ? -10.419 -33.492 -33.429 1.00 96.94 141 ARG A O 1
ATOM 964 N N . ALA A 1 142 ? -12.077 -33.822 -34.912 1.00 97.25 142 ALA A N 1
ATOM 965 C CA . ALA A 1 142 ? -11.477 -34.996 -35.536 1.00 97.25 142 ALA A CA 1
ATOM 966 C C . ALA A 1 142 ? -10.209 -34.620 -36.313 1.00 97.25 142 ALA A C 1
ATOM 968 O O . ALA A 1 142 ? -10.208 -33.656 -37.084 1.00 97.25 142 ALA A O 1
ATOM 969 N N . LEU A 1 143 ? -9.155 -35.408 -36.109 1.00 97.12 143 LEU A N 1
ATOM 970 C CA . LEU A 1 143 ? -7.864 -35.238 -36.759 1.00 97.12 143 LEU A CA 1
ATOM 971 C C . LEU A 1 143 ? -7.693 -36.242 -37.898 1.00 97.12 143 LEU A C 1
ATOM 973 O O . LEU A 1 143 ? -7.974 -37.433 -37.755 1.00 97.12 143 LEU A O 1
ATOM 977 N N . SER A 1 144 ? -7.211 -35.740 -39.027 1.00 93.62 144 SER A N 1
ATOM 978 C CA . SER A 1 144 ? -6.856 -36.502 -40.220 1.00 93.62 144 SER A CA 1
ATOM 979 C C . SER A 1 144 ? -5.340 -36.685 -40.324 1.00 93.62 144 SER A C 1
ATOM 981 O O . SER A 1 144 ? -4.585 -36.150 -39.516 1.00 93.62 144 SER A O 1
ATOM 983 N N . ALA A 1 145 ? -4.878 -37.412 -41.342 1.00 93.88 145 ALA A N 1
ATOM 984 C CA . ALA A 1 145 ? -3.449 -37.518 -41.646 1.00 93.88 145 ALA A CA 1
ATOM 985 C C . ALA A 1 145 ? -2.847 -36.225 -42.241 1.00 93.88 145 ALA A C 1
ATOM 987 O O . ALA A 1 145 ? -1.632 -36.131 -42.399 1.00 93.88 145 ALA A O 1
ATOM 988 N N . SER A 1 146 ? -3.682 -35.244 -42.593 1.00 94.00 146 SER A N 1
ATOM 989 C CA . SER A 1 146 ? -3.271 -33.940 -43.117 1.00 94.00 146 SER A CA 1
ATOM 990 C C . SER A 1 146 ? -3.340 -32.868 -42.030 1.00 94.00 146 SER A C 1
ATOM 992 O O . SER A 1 146 ? -4.208 -32.927 -41.159 1.00 94.00 146 SER A O 1
ATOM 994 N N . GLN A 1 147 ? -2.453 -31.872 -42.112 1.00 94.50 147 GLN A N 1
ATOM 995 C CA . GLN A 1 147 ? -2.451 -30.699 -41.233 1.00 94.50 147 GLN A CA 1
ATOM 996 C C . GLN A 1 147 ? -3.778 -29.944 -41.296 1.00 94.50 147 GLN A C 1
ATOM 998 O O . GLN A 1 147 ? -4.290 -29.646 -42.376 1.00 94.50 147 GLN A O 1
ATOM 1003 N N . GLN A 1 148 ? -4.325 -29.630 -40.123 1.00 95.69 148 GLN A N 1
ATOM 1004 C CA . GLN A 1 148 ? -5.556 -28.866 -39.970 1.00 95.69 148 GLN A CA 1
ATOM 1005 C C . GLN A 1 148 ? -5.301 -27.671 -39.059 1.00 95.69 148 GLN A C 1
ATOM 1007 O O . GLN A 1 148 ? -4.811 -27.832 -37.945 1.00 95.69 148 GLN A O 1
ATOM 1012 N N . ASN A 1 149 ? -5.686 -26.488 -39.527 1.00 96.62 149 ASN A N 1
ATOM 1013 C CA . ASN A 1 149 ? -5.710 -25.270 -38.729 1.00 96.62 149 ASN A CA 1
ATOM 1014 C C . ASN A 1 149 ? -7.068 -25.174 -38.028 1.00 96.62 149 ASN A C 1
ATOM 1016 O O . ASN A 1 149 ? -8.113 -25.261 -38.677 1.00 96.62 149 ASN A O 1
ATOM 1020 N N . LEU A 1 150 ? -7.048 -25.033 -36.709 1.00 94.94 150 LEU A N 1
ATOM 1021 C CA . LEU A 1 150 ? -8.217 -25.036 -35.840 1.00 94.94 150 LEU A CA 1
ATOM 1022 C C . LEU A 1 150 ? -8.196 -23.767 -34.989 1.00 94.94 150 LEU A C 1
ATOM 1024 O O . LEU A 1 150 ? -7.162 -23.432 -34.418 1.00 94.94 150 LEU A O 1
ATOM 1028 N N . SER A 1 151 ? -9.341 -23.104 -34.870 1.00 95.44 151 SER A N 1
ATOM 1029 C CA . SER A 1 151 ? -9.516 -21.936 -34.005 1.00 95.44 151 SER A CA 1
ATOM 1030 C C . SER A 1 151 ? -10.757 -22.142 -33.146 1.00 95.44 151 SER A C 1
ATOM 1032 O O . SER A 1 151 ? -11.823 -22.465 -33.671 1.00 95.44 151 SER A O 1
ATOM 1034 N N . GLU A 1 152 ? -10.623 -21.965 -31.834 1.00 95.06 152 GLU A N 1
ATOM 1035 C CA . GLU A 1 152 ? -11.732 -22.050 -30.884 1.00 95.06 152 GLU A CA 1
ATOM 1036 C C . GLU A 1 152 ? -11.893 -20.717 -30.157 1.00 95.06 152 GLU A C 1
ATOM 1038 O O . GLU A 1 152 ? -10.970 -20.243 -29.496 1.00 95.06 152 GLU A O 1
ATOM 1043 N N . THR A 1 153 ? -13.074 -20.116 -30.282 1.00 93.94 153 THR A N 1
ATOM 1044 C CA . THR A 1 153 ? -13.406 -18.838 -29.650 1.00 93.94 153 THR A CA 1
ATOM 1045 C C . THR A 1 153 ? -14.112 -19.072 -28.322 1.00 93.94 153 THR A C 1
ATOM 1047 O O . THR A 1 153 ? -15.160 -19.714 -28.259 1.00 93.94 153 THR A O 1
ATOM 1050 N N . PHE A 1 154 ? -13.564 -18.484 -27.268 1.00 93.56 154 PHE A N 1
ATOM 1051 C CA . PHE A 1 154 ? -14.138 -18.434 -25.933 1.00 93.56 154 PHE A CA 1
ATOM 1052 C C . PHE A 1 154 ? -14.530 -16.984 -25.658 1.00 93.56 154 PHE A C 1
ATOM 1054 O O . PHE A 1 154 ? -13.660 -16.144 -25.457 1.00 93.56 154 PHE A O 1
ATOM 1061 N N . GLY A 1 155 ? -15.824 -16.674 -25.723 1.00 89.25 155 GLY A N 1
ATOM 1062 C CA . GLY A 1 155 ? -16.361 -15.331 -25.476 1.00 89.25 155 GLY A CA 1
ATOM 1063 C C . GLY A 1 155 ? -17.065 -15.218 -24.125 1.00 89.25 155 GLY A C 1
ATOM 1064 O O . GLY A 1 155 ? -17.313 -16.222 -23.459 1.00 89.25 155 GLY A O 1
ATOM 1065 N N . GLY A 1 156 ? -17.413 -13.991 -23.731 1.00 80.88 156 GLY A N 1
ATOM 1066 C CA . GLY A 1 156 ? -18.100 -13.728 -22.460 1.00 80.88 156 GLY A CA 1
ATOM 1067 C C . GLY A 1 156 ? -17.227 -13.995 -21.232 1.00 80.88 156 GLY A C 1
ATOM 1068 O O . GLY A 1 156 ? -17.752 -14.212 -20.142 1.00 80.88 156 GLY A O 1
ATOM 1069 N N . LEU A 1 157 ? -15.907 -13.987 -21.415 1.00 85.25 157 LEU A N 1
ATOM 1070 C CA . LEU A 1 157 ? -14.929 -14.278 -20.375 1.00 85.25 157 LEU A CA 1
ATOM 1071 C C . LEU A 1 157 ? -14.803 -13.111 -19.394 1.00 85.25 157 LEU A C 1
ATOM 1073 O O . LEU A 1 157 ? -14.965 -11.957 -19.779 1.00 85.25 157 LEU A O 1
ATOM 1077 N N . ALA A 1 158 ? -14.509 -13.409 -18.134 1.00 82.06 158 ALA A N 1
ATOM 1078 C CA . ALA A 1 158 ? -14.197 -12.421 -17.103 1.00 82.06 158 ALA A CA 1
ATOM 1079 C C . ALA A 1 158 ? -12.803 -12.722 -16.535 1.00 82.06 158 ALA A C 1
ATOM 1081 O O . ALA A 1 158 ? -12.650 -13.072 -15.369 1.00 82.06 158 ALA A O 1
ATOM 1082 N N . V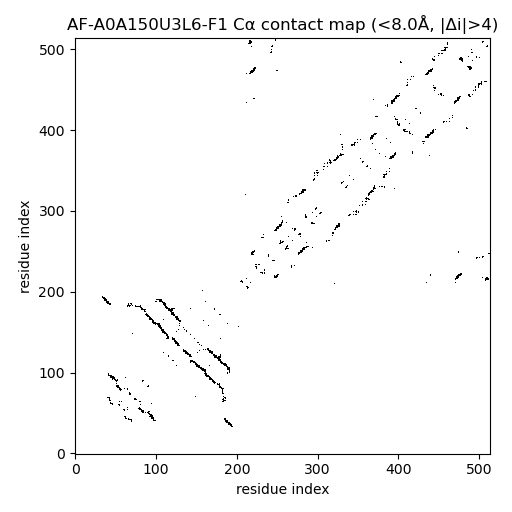AL A 1 159 ? -11.787 -12.700 -17.404 1.00 83.62 159 VAL A N 1
ATOM 1083 C CA . VAL A 1 159 ? -10.401 -12.991 -17.013 1.00 83.62 159 VAL A CA 1
ATOM 1084 C C . VAL A 1 159 ? -9.721 -11.685 -16.653 1.00 83.62 159 VAL A C 1
ATOM 1086 O O . VAL A 1 159 ? -9.480 -10.868 -17.535 1.00 83.62 159 VAL A O 1
ATOM 1089 N N . ALA A 1 160 ? -9.385 -11.495 -15.378 1.00 78.25 160 ALA A N 1
ATOM 1090 C CA . ALA A 1 160 ? -8.819 -10.239 -14.881 1.00 78.25 160 ALA A CA 1
ATOM 1091 C C . ALA A 1 160 ? -7.349 -10.024 -15.285 1.00 78.25 160 ALA A C 1
ATOM 1093 O O . ALA A 1 160 ? -6.911 -8.890 -15.472 1.00 78.25 160 ALA A O 1
ATOM 1094 N N . ASN A 1 161 ? -6.579 -11.108 -15.417 1.00 84.50 161 ASN A N 1
ATOM 1095 C CA . ASN A 1 161 ? -5.176 -11.069 -15.822 1.00 84.50 161 ASN A CA 1
ATOM 1096 C C . ASN A 1 161 ? -4.919 -12.099 -16.928 1.00 84.50 161 ASN A C 1
ATOM 1098 O O . ASN A 1 161 ? -4.910 -13.304 -16.672 1.00 84.50 161 ASN A O 1
ATOM 1102 N N . GLY A 1 162 ? -4.666 -11.623 -18.148 1.00 87.44 162 GLY A N 1
ATOM 1103 C CA . GLY A 1 162 ? -4.404 -12.487 -19.298 1.00 87.44 162 GLY A CA 1
ATOM 1104 C C . GLY A 1 162 ? -3.143 -13.354 -19.160 1.00 87.44 162 GLY A C 1
ATOM 1105 O O . GLY A 1 162 ? -3.093 -14.430 -19.748 1.00 87.44 162 GLY A O 1
ATOM 1106 N N . ASP A 1 163 ? -2.175 -12.984 -18.313 1.00 91.44 163 ASP A N 1
ATOM 1107 C CA . ASP A 1 163 ? -0.976 -13.801 -18.041 1.00 91.44 163 ASP A CA 1
ATOM 1108 C C . ASP A 1 163 ? -1.284 -15.056 -17.211 1.00 91.44 163 ASP A C 1
ATOM 1110 O O . ASP A 1 163 ? -0.448 -15.952 -17.050 1.00 91.44 163 ASP A O 1
ATOM 1114 N N . ARG A 1 164 ? -2.504 -15.160 -16.673 1.00 93.50 164 ARG A N 1
ATOM 1115 C CA . ARG A 1 164 ? -3.004 -16.379 -16.030 1.00 93.50 164 ARG A CA 1
ATOM 1116 C C . ARG A 1 164 ? -3.651 -17.344 -17.015 1.00 93.50 164 ARG A C 1
ATOM 1118 O O . ARG A 1 164 ? -3.902 -18.485 -16.631 1.00 93.50 164 ARG A O 1
ATOM 1125 N N . LEU A 1 165 ? -3.882 -16.939 -18.267 1.00 97.75 165 LEU A N 1
ATOM 1126 C CA . LEU A 1 165 ? -4.491 -17.807 -19.270 1.00 97.75 165 LEU A CA 1
ATOM 1127 C C . LEU A 1 165 ? -3.634 -19.051 -19.492 1.00 97.75 165 LEU A C 1
ATOM 1129 O O . LEU A 1 165 ? -2.409 -18.970 -19.632 1.00 97.75 165 LEU A O 1
ATOM 1133 N N . ARG A 1 166 ? -4.284 -20.212 -19.529 1.00 98.19 166 ARG A N 1
ATOM 1134 C CA . ARG A 1 166 ? -3.671 -21.490 -19.904 1.00 98.19 166 ARG A CA 1
ATOM 1135 C C . ARG A 1 166 ? -4.525 -22.165 -20.960 1.00 98.19 166 ARG A C 1
ATOM 1137 O O . ARG A 1 166 ? -5.753 -22.138 -20.882 1.00 98.19 166 ARG A O 1
ATOM 1144 N N . THR A 1 167 ? -3.884 -22.829 -21.911 1.00 98.62 167 THR A N 1
ATOM 1145 C CA . THR A 1 167 ? -4.579 -23.689 -22.875 1.00 98.62 167 THR A CA 1
ATOM 1146 C C . THR A 1 167 ? -4.178 -25.127 -22.636 1.00 98.62 167 THR A C 1
ATOM 1148 O O . THR A 1 167 ? -2.984 -25.424 -22.633 1.00 98.62 167 THR A O 1
ATOM 1151 N N . GLN A 1 168 ? -5.152 -26.020 -22.495 1.00 98.56 168 GLN A N 1
ATOM 1152 C CA . GLN A 1 168 ? -4.909 -27.456 -22.484 1.00 98.56 168 GLN A CA 1
ATOM 1153 C C . GLN A 1 168 ? -5.440 -28.090 -23.767 1.00 98.56 168 GLN A C 1
ATOM 1155 O O . GLN A 1 168 ? -6.638 -28.044 -24.047 1.00 98.56 168 GLN A O 1
ATOM 1160 N N . LEU A 1 169 ? -4.551 -28.725 -24.524 1.00 98.50 169 LEU A N 1
ATOM 1161 C CA . LEU A 1 169 ? -4.901 -29.569 -25.657 1.00 98.50 169 LEU A CA 1
ATOM 1162 C C . LEU A 1 169 ? -5.034 -31.003 -25.144 1.00 98.50 169 LEU A C 1
ATOM 1164 O O . LEU A 1 169 ? -4.059 -31.578 -24.662 1.00 98.50 169 LEU A O 1
ATOM 1168 N N . VAL A 1 170 ? -6.227 -31.583 -25.246 1.00 98.38 170 VAL A N 1
ATOM 1169 C CA . VAL A 1 170 ? -6.504 -32.978 -24.887 1.00 98.38 170 VAL A CA 1
ATOM 1170 C C . VAL A 1 170 ? -6.629 -33.799 -26.158 1.00 98.38 170 VAL A C 1
ATOM 1172 O O . VAL A 1 170 ? -7.563 -33.626 -26.943 1.00 98.38 170 VAL A O 1
ATOM 1175 N N . PHE A 1 171 ? -5.694 -34.720 -26.339 1.00 98.25 171 PHE A N 1
ATOM 1176 C CA . PHE A 1 171 ? -5.676 -35.675 -27.434 1.00 98.25 171 PHE A CA 1
ATOM 1177 C C . PHE A 1 171 ? -6.375 -36.961 -27.002 1.00 98.25 171 PHE A C 1
ATOM 1179 O O . PHE A 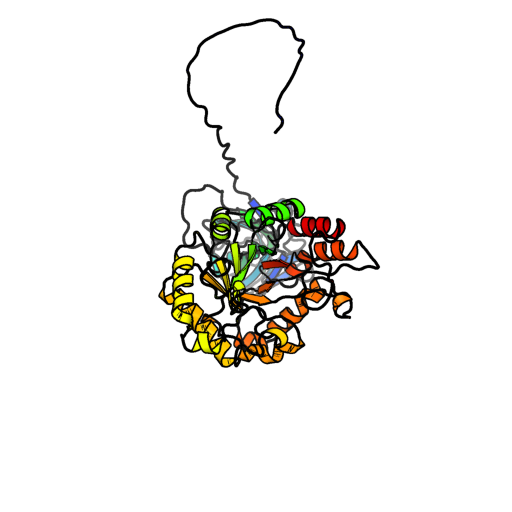1 171 ? -6.017 -37.545 -25.980 1.00 98.25 171 PHE A O 1
ATOM 1186 N N . GLN A 1 172 ? -7.342 -37.423 -27.793 1.00 98.19 172 GLN A N 1
ATOM 1187 C CA . GLN A 1 172 ? -7.983 -38.729 -27.631 1.00 98.19 172 GLN A CA 1
ATOM 1188 C C . GLN A 1 172 ? -7.688 -39.579 -28.860 1.00 98.19 172 GLN A C 1
ATOM 1190 O O . GLN A 1 172 ? -8.203 -39.283 -29.935 1.00 98.19 172 GLN A O 1
ATOM 1195 N N . ASN A 1 173 ? -6.862 -40.614 -28.714 1.00 97.50 173 ASN A N 1
ATOM 1196 C CA . ASN A 1 173 ? -6.495 -41.515 -29.804 1.00 97.50 173 ASN A CA 1
ATOM 1197 C C . ASN A 1 173 ? -7.387 -42.761 -29.776 1.00 97.50 173 ASN A C 1
ATOM 1199 O O . ASN A 1 173 ? -7.364 -43.538 -28.822 1.00 97.50 173 ASN A O 1
ATOM 1203 N N . THR A 1 174 ? -8.153 -42.968 -30.841 1.00 96.88 174 THR A N 1
ATOM 1204 C CA . THR A 1 174 ? -9.076 -44.100 -30.984 1.00 96.88 174 THR A CA 1
ATOM 1205 C C . THR A 1 174 ? -8.482 -45.260 -31.780 1.00 96.88 174 THR A C 1
ATOM 1207 O O . THR A 1 174 ? -9.061 -46.343 -31.789 1.00 96.88 174 THR A O 1
ATOM 1210 N N . ALA A 1 175 ? -7.324 -45.074 -32.421 1.00 94.00 175 ALA A N 1
ATOM 1211 C CA . ALA A 1 175 ? -6.673 -46.107 -33.226 1.00 94.00 175 ALA A CA 1
ATOM 1212 C C . ALA A 1 175 ? -5.826 -47.091 -32.401 1.00 94.00 175 ALA A C 1
ATOM 1214 O O . ALA A 1 175 ? -5.454 -48.148 -32.907 1.00 94.00 175 ALA A O 1
ATOM 1215 N N . GLY A 1 176 ? -5.460 -46.743 -31.159 1.00 90.88 176 GLY A N 1
ATOM 1216 C CA . GLY A 1 176 ? -4.557 -47.553 -30.324 1.00 90.88 176 GLY A CA 1
ATOM 1217 C C . GLY A 1 176 ? -3.125 -47.671 -30.873 1.00 90.88 176 GLY A C 1
ATOM 1218 O O . GLY A 1 176 ? -2.318 -48.437 -30.355 1.00 90.88 176 GLY A O 1
ATOM 1219 N N . THR A 1 177 ? -2.797 -46.905 -31.914 1.00 95.12 177 THR A N 1
ATOM 1220 C CA . THR A 1 177 ? -1.481 -46.813 -32.556 1.00 95.12 177 THR A CA 1
ATOM 1221 C C . THR A 1 177 ? -1.234 -45.375 -33.021 1.00 95.12 177 THR A C 1
ATOM 1223 O O . THR A 1 177 ? -2.139 -44.542 -32.963 1.00 95.12 177 THR A O 1
ATOM 1226 N N . GLY A 1 178 ? -0.011 -45.062 -33.452 1.00 96.00 178 GLY A N 1
ATOM 1227 C CA . GLY A 1 178 ? 0.368 -43.730 -33.932 1.00 96.00 178 GLY A CA 1
ATOM 1228 C C . GLY A 1 178 ? 0.196 -42.610 -32.897 1.00 96.00 178 GLY A C 1
ATOM 1229 O O . GLY A 1 178 ? -0.029 -42.867 -31.713 1.00 96.00 178 GLY A O 1
ATOM 1230 N N . SER A 1 179 ? 0.322 -41.359 -33.337 1.00 96.62 179 SER A N 1
ATOM 1231 C CA . SER A 1 179 ? 0.283 -40.177 -32.461 1.00 96.62 179 SER A CA 1
ATOM 1232 C C . SER A 1 179 ? -0.606 -39.078 -33.034 1.00 96.62 179 SER A C 1
ATOM 1234 O O . SER A 1 179 ? -0.766 -38.978 -34.250 1.00 96.62 179 SER A O 1
ATOM 1236 N N . LEU A 1 180 ? -1.128 -38.228 -32.152 1.00 97.56 180 LEU A N 1
ATOM 1237 C CA . LEU A 1 180 ? -1.773 -36.960 -32.493 1.00 97.56 180 LEU A CA 1
ATOM 1238 C C . LEU A 1 180 ? -0.797 -35.818 -32.193 1.00 97.56 180 LEU A C 1
ATOM 1240 O O . LEU A 1 180 ? -0.058 -35.893 -31.211 1.00 97.56 180 LEU A O 1
ATOM 1244 N N . VAL A 1 181 ? -0.749 -34.816 -33.064 1.00 95.38 181 VAL A N 1
ATOM 1245 C CA . VAL A 1 181 ? 0.329 -33.820 -33.140 1.00 95.38 181 VAL A CA 1
ATOM 1246 C C . VAL A 1 181 ? -0.237 -32.407 -33.072 1.00 95.38 181 VAL A C 1
ATOM 1248 O O . VAL A 1 181 ? -1.330 -32.173 -33.581 1.00 95.38 181 VAL A O 1
ATOM 1251 N N . SER A 1 182 ? 0.529 -31.484 -32.488 1.00 95.19 182 SER A N 1
ATOM 1252 C CA . SER A 1 182 ? 0.373 -30.036 -32.630 1.00 95.19 182 SER A CA 1
ATOM 1253 C C . SER A 1 182 ? 1.721 -29.390 -32.967 1.00 95.19 182 SER A C 1
ATOM 12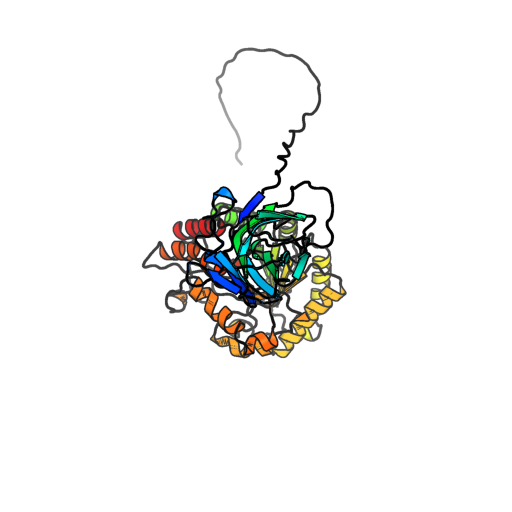55 O O . SER A 1 182 ? 2.705 -29.702 -32.299 1.00 95.19 182 SER A O 1
ATOM 1257 N N . SER A 1 183 ? 1.763 -28.500 -33.966 1.00 91.12 183 SER A N 1
ATOM 1258 C CA . SER A 1 183 ? 3.004 -27.823 -34.421 1.00 91.12 183 SER A CA 1
ATOM 1259 C C . SER A 1 183 ? 3.053 -26.337 -34.107 1.00 91.12 183 SER A C 1
ATOM 1261 O O . SER A 1 183 ? 4.125 -25.773 -34.024 1.00 91.12 183 SER A O 1
ATOM 1263 N N . ILE A 1 184 ? 1.903 -25.691 -33.930 1.00 95.25 184 ILE A N 1
ATOM 1264 C CA . ILE A 1 184 ? 1.842 -24.296 -33.499 1.00 95.25 184 ILE A CA 1
ATOM 1265 C C . ILE A 1 184 ? 0.617 -24.113 -32.613 1.00 95.25 184 ILE A C 1
ATOM 1267 O O . ILE A 1 184 ? -0.443 -24.692 -32.890 1.00 95.25 184 ILE A O 1
ATOM 1271 N N . VAL A 1 185 ? 0.774 -23.330 -31.550 1.00 97.50 185 VAL A N 1
ATOM 1272 C CA . VAL A 1 185 ? -0.310 -22.879 -30.680 1.00 97.50 185 VAL A CA 1
ATOM 1273 C C . VAL A 1 185 ? -0.103 -21.399 -30.377 1.00 97.50 185 VAL A C 1
ATOM 1275 O O . VAL A 1 185 ? 1.000 -20.996 -30.035 1.00 97.50 185 VAL A O 1
ATOM 1278 N N . TRP A 1 186 ? -1.155 -20.591 -30.459 1.00 98.19 186 TRP A N 1
ATOM 1279 C CA . TRP A 1 186 ? -1.158 -19.236 -29.899 1.00 98.19 186 TRP A CA 1
ATOM 1280 C C . TRP A 1 186 ? -2.572 -18.838 -29.480 1.00 98.1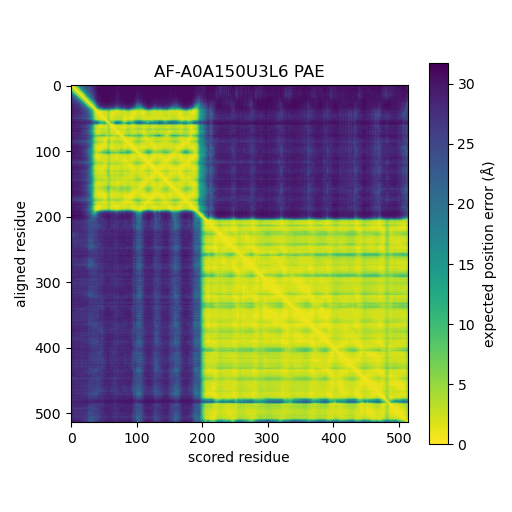9 186 TRP A C 1
ATOM 1282 O O . TRP A 1 186 ? -3.553 -19.489 -29.857 1.00 98.19 186 TRP A O 1
ATOM 1292 N N . ILE A 1 187 ? -2.678 -17.756 -28.714 1.00 98.19 187 ILE A N 1
ATOM 1293 C CA . ILE A 1 187 ? -3.965 -17.168 -28.343 1.00 98.19 187 ILE A CA 1
ATOM 1294 C C . ILE A 1 187 ? -4.082 -15.734 -28.842 1.00 98.19 187 ILE A C 1
ATOM 1296 O O . ILE A 1 187 ? -3.121 -14.978 -28.757 1.00 98.19 187 ILE A O 1
ATOM 1300 N N . ASP A 1 188 ? -5.259 -15.355 -29.331 1.00 96.19 188 ASP A N 1
ATOM 1301 C CA . ASP A 1 188 ? -5.635 -13.961 -29.558 1.00 96.19 188 ASP A CA 1
ATOM 1302 C C . ASP A 1 188 ? -6.522 -13.514 -28.397 1.00 96.19 188 ASP A C 1
ATOM 1304 O O . ASP A 1 188 ? -7.591 -14.082 -28.167 1.00 96.19 188 ASP A O 1
ATOM 1308 N N . VAL A 1 189 ? -6.061 -12.525 -27.641 1.00 94.38 189 VAL A N 1
ATOM 1309 C CA . VAL A 1 189 ? -6.719 -11.996 -26.446 1.00 94.38 189 VAL A CA 1
ATOM 1310 C C . VAL A 1 189 ? -7.367 -10.667 -26.796 1.00 94.38 189 VAL A C 1
ATOM 1312 O O . VAL A 1 189 ? -6.661 -9.712 -27.112 1.00 94.38 189 VAL A O 1
ATOM 1315 N N . THR A 1 190 ? -8.695 -10.605 -26.736 1.00 90.31 190 THR A N 1
ATOM 1316 C CA . THR A 1 190 ? -9.472 -9.374 -26.925 1.00 90.31 190 THR A CA 1
ATOM 1317 C C . THR A 1 190 ? -9.867 -8.800 -25.564 1.00 90.31 190 THR A C 1
ATOM 1319 O O . THR A 1 190 ? -10.541 -9.474 -24.771 1.00 90.31 190 THR A O 1
ATOM 1322 N N . THR A 1 191 ? -9.464 -7.557 -25.298 1.00 81.88 191 THR A N 1
ATOM 1323 C CA . THR A 1 191 ? -9.856 -6.793 -24.104 1.00 81.88 191 THR A CA 1
ATOM 1324 C C . THR A 1 191 ? -11.278 -6.229 -24.255 1.00 81.88 191 THR A C 1
ATOM 1326 O O . THR A 1 191 ? -11.761 -6.109 -25.382 1.00 81.88 191 THR A O 1
ATOM 1329 N N . PRO A 1 192 ? -11.978 -5.894 -23.156 1.00 65.38 192 PRO A N 1
ATOM 1330 C CA . PRO A 1 192 ? -13.259 -5.185 -23.232 1.00 65.38 192 PRO A CA 1
ATOM 1331 C C . PRO A 1 192 ? -13.162 -3.843 -23.990 1.00 65.38 192 PRO A C 1
ATOM 1333 O O . PRO A 1 192 ? -12.118 -3.191 -23.940 1.00 65.38 192 PRO A O 1
ATOM 1336 N N . ASP A 1 193 ? -14.252 -3.445 -24.663 1.00 60.09 193 ASP A N 1
ATOM 1337 C CA . ASP A 1 193 ? -14.513 -2.055 -25.075 1.00 60.09 193 ASP A CA 1
ATOM 1338 C C . ASP A 1 193 ? -14.894 -1.237 -23.829 1.00 60.09 193 ASP A C 1
ATOM 1340 O O . ASP A 1 193 ? -15.663 -1.713 -22.989 1.00 60.09 193 ASP A O 1
ATOM 1344 N N . ASP A 1 194 ? -14.394 -0.008 -23.716 1.00 52.09 194 ASP A N 1
ATOM 1345 C CA . ASP A 1 194 ? -14.639 0.898 -22.579 1.00 52.09 194 ASP A CA 1
ATOM 1346 C C . ASP A 1 194 ? -16.018 1.600 -22.693 1.00 52.09 194 ASP A C 1
ATOM 1348 O O . ASP A 1 194 ? -16.166 2.811 -22.512 1.00 52.09 194 ASP A O 1
ATOM 1352 N N . ASP A 1 195 ? -17.060 0.842 -23.050 1.00 40.44 195 ASP A N 1
ATOM 1353 C CA . ASP A 1 195 ? -18.419 1.351 -23.246 1.00 40.44 195 ASP A CA 1
ATOM 1354 C C . ASP A 1 195 ? -19.137 1.441 -21.889 1.00 40.44 195 ASP A C 1
ATOM 1356 O O . ASP A 1 195 ? -19.781 0.496 -21.429 1.00 40.44 195 ASP A O 1
ATOM 1360 N N . GLY A 1 196 ? -18.996 2.596 -21.230 1.00 42.03 196 GLY A N 1
ATOM 1361 C CA . GLY A 1 196 ? -19.454 2.913 -19.869 1.00 42.03 196 GLY A CA 1
ATOM 1362 C C . GLY A 1 196 ? -20.955 2.761 -19.567 1.00 42.03 196 GLY A C 1
ATOM 1363 O O . GLY A 1 196 ? -21.626 3.733 -19.224 1.00 42.03 196 GLY A O 1
ATOM 1364 N N . GLY A 1 197 ? -21.503 1.546 -19.617 1.00 38.19 197 GLY A N 1
ATOM 1365 C CA . GLY A 1 197 ? -22.925 1.315 -19.374 1.00 38.19 197 GLY A CA 1
ATOM 1366 C C . GLY A 1 197 ? -23.330 -0.146 -19.214 1.00 38.19 197 GLY A C 1
ATOM 1367 O O . GLY A 1 197 ? -24.131 -0.654 -19.993 1.00 38.19 197 GLY A O 1
ATOM 1368 N N . GLY A 1 198 ? -22.844 -0.820 -18.173 1.00 34.22 198 GLY A N 1
ATOM 1369 C CA . GLY A 1 198 ? -23.398 -2.104 -17.741 1.00 34.22 198 GLY A CA 1
ATOM 1370 C C . GLY A 1 198 ? -22.596 -2.715 -16.605 1.00 34.22 198 GLY A C 1
ATOM 1371 O O . GLY A 1 198 ? -21.482 -3.168 -16.825 1.00 34.22 198 GLY A O 1
ATOM 1372 N N . THR A 1 199 ? -23.148 -2.726 -15.391 1.00 37.72 199 THR A N 1
ATOM 1373 C CA . THR A 1 199 ? -22.507 -3.323 -14.212 1.00 37.72 199 THR A CA 1
ATOM 1374 C C . THR A 1 199 ? -22.314 -4.834 -14.437 1.00 37.72 199 THR A C 1
ATOM 1376 O O . THR A 1 199 ? -23.319 -5.549 -14.537 1.00 37.72 199 THR A O 1
ATOM 1379 N N . PRO A 1 200 ? -21.072 -5.344 -14.557 1.00 41.03 200 PRO A N 1
ATOM 1380 C CA . PRO A 1 200 ? -20.804 -6.775 -14.679 1.00 41.03 200 PRO A CA 1
ATOM 1381 C C . PRO A 1 200 ? -21.020 -7.471 -13.324 1.00 41.03 200 PRO A C 1
ATOM 1383 O O . PRO A 1 200 ? -20.933 -6.813 -12.286 1.00 41.03 200 PRO A O 1
ATOM 1386 N N . PRO A 1 201 ? -21.284 -8.790 -13.292 1.00 39.31 201 PRO A N 1
ATOM 1387 C CA . PRO A 1 201 ? -21.284 -9.533 -12.039 1.00 39.31 201 PRO A CA 1
ATOM 1388 C C . PRO A 1 201 ? -19.848 -9.615 -11.492 1.00 39.31 201 PRO A C 1
ATOM 1390 O O . PRO A 1 201 ? -18.984 -10.182 -12.156 1.00 39.31 201 PRO A O 1
ATOM 1393 N N . ASP A 1 202 ? -19.639 -9.015 -10.314 1.00 41.72 202 ASP A N 1
ATOM 1394 C CA . ASP A 1 202 ? -18.474 -9.062 -9.412 1.00 41.72 202 ASP A CA 1
ATOM 1395 C C . ASP A 1 202 ? -17.114 -9.393 -10.061 1.00 41.72 202 ASP A C 1
ATOM 1397 O O . ASP A 1 202 ? -16.531 -10.456 -9.839 1.00 41.72 202 ASP A O 1
ATOM 1401 N N . GLU A 1 203 ? -16.569 -8.443 -10.828 1.00 48.03 203 GLU A N 1
ATOM 1402 C CA . GLU A 1 203 ? -15.115 -8.349 -10.996 1.00 48.03 203 GLU A CA 1
ATOM 1403 C C . GLU A 1 203 ? -14.492 -7.977 -9.644 1.00 48.03 203 GLU A C 1
ATOM 1405 O O . GLU A 1 203 ? -14.950 -7.033 -8.994 1.00 48.03 203 GLU A O 1
ATOM 1410 N N . GLU A 1 204 ? -13.434 -8.683 -9.218 1.00 45.75 204 GLU A N 1
ATOM 1411 C CA . GLU A 1 204 ? -12.617 -8.179 -8.112 1.00 45.75 204 GLU A CA 1
ATOM 1412 C C . GLU A 1 204 ? -12.131 -6.774 -8.487 1.00 45.75 204 GLU A C 1
ATOM 1414 O O . GLU A 1 204 ? -11.505 -6.598 -9.545 1.00 45.75 204 GLU A O 1
ATOM 1419 N N . PRO A 1 205 ? -12.436 -5.767 -7.656 1.00 50.06 205 PRO A N 1
ATOM 1420 C CA . PRO A 1 205 ? -12.219 -4.384 -8.026 1.00 50.06 205 PRO A CA 1
ATOM 1421 C C . PRO A 1 205 ? -10.725 -4.131 -8.264 1.00 50.06 205 PRO A C 1
ATOM 1423 O O . PRO A 1 205 ? -9.864 -4.724 -7.610 1.00 50.06 205 PRO A O 1
ATOM 1426 N N . VAL A 1 206 ? -10.408 -3.225 -9.201 1.00 80.31 206 VAL A N 1
ATOM 1427 C CA . VAL A 1 206 ? -9.024 -2.789 -9.513 1.00 80.31 206 VAL A CA 1
ATOM 1428 C C . VAL A 1 206 ? -8.256 -2.428 -8.238 1.00 80.31 206 VAL A C 1
ATOM 1430 O O . VAL A 1 206 ? -7.050 -2.659 -8.134 1.00 80.31 206 VAL A O 1
ATOM 1433 N N . VAL A 1 207 ? -8.991 -1.918 -7.254 1.00 86.88 207 VAL A N 1
ATOM 1434 C CA . VAL A 1 207 ? -8.549 -1.665 -5.894 1.00 86.88 207 VAL A CA 1
ATOM 1435 C C . VAL A 1 207 ? -9.510 -2.373 -4.946 1.00 86.88 207 VAL A C 1
ATOM 1437 O O . VAL A 1 207 ? -10.712 -2.126 -4.996 1.00 86.88 207 VAL A O 1
ATOM 1440 N N . SER A 1 208 ? -8.999 -3.229 -4.063 1.00 90.25 208 SER A N 1
ATOM 1441 C CA . SER A 1 208 ? -9.831 -3.930 -3.081 1.00 90.25 208 SER A CA 1
ATOM 1442 C C . SER A 1 208 ? -10.553 -2.966 -2.134 1.00 90.25 208 SER A C 1
ATOM 1444 O O . SER A 1 208 ? -10.146 -1.821 -1.931 1.00 90.25 208 SER A O 1
ATOM 1446 N N . ASP A 1 209 ? -11.565 -3.468 -1.426 1.00 90.19 209 ASP A N 1
ATOM 1447 C CA . ASP A 1 209 ? -12.221 -2.738 -0.333 1.00 90.19 209 ASP A CA 1
ATOM 1448 C C . ASP A 1 209 ? -11.273 -2.309 0.797 1.00 90.19 209 ASP A C 1
ATOM 1450 O O . ASP A 1 209 ? -11.646 -1.488 1.643 1.00 90.19 209 ASP A O 1
ATOM 1454 N N . LYS A 1 210 ? -10.066 -2.877 0.826 1.00 96.12 210 LYS A N 1
ATOM 1455 C CA . LYS A 1 210 ? -8.979 -2.537 1.739 1.00 96.12 210 LYS A CA 1
ATOM 1456 C C . LYS A 1 210 ? -7.931 -1.651 1.082 1.00 96.12 210 LYS A C 1
ATOM 1458 O O . LYS A 1 210 ? -6.831 -1.562 1.599 1.00 96.12 210 LYS A O 1
ATOM 1463 N N . LEU A 1 211 ? -8.261 -0.982 -0.021 1.00 96.31 211 LEU A N 1
ATOM 1464 C CA . LEU A 1 211 ? -7.368 -0.091 -0.759 1.00 96.31 211 LEU A CA 1
ATOM 1465 C C . LEU A 1 211 ? -6.133 -0.799 -1.337 1.00 96.31 211 LEU A C 1
ATOM 1467 O O . LEU A 1 211 ? -5.119 -0.154 -1.572 1.00 96.31 211 LEU A O 1
ATOM 1471 N N . VAL A 1 212 ? -6.181 -2.115 -1.569 1.00 95.88 212 VAL A N 1
ATOM 1472 C CA . VAL A 1 212 ? -5.053 -2.859 -2.157 1.00 95.88 212 VAL A CA 1
ATOM 1473 C C . VAL A 1 212 ? -5.169 -2.806 -3.677 1.00 95.88 212 VAL A C 1
ATOM 1475 O O . VAL A 1 212 ? -6.145 -3.345 -4.202 1.00 95.88 212 VAL A O 1
ATOM 1478 N N . PRO A 1 213 ? -4.219 -2.192 -4.401 1.00 92.81 213 PRO A N 1
ATOM 1479 C CA . PRO A 1 213 ? -4.234 -2.215 -5.851 1.00 92.81 213 PRO A CA 1
ATOM 1480 C C . PRO A 1 213 ? -3.939 -3.640 -6.324 1.00 92.81 213 PRO A C 1
ATOM 1482 O O . PRO A 1 213 ? -3.010 -4.301 -5.847 1.00 92.81 213 PRO A O 1
ATOM 1485 N N . ARG A 1 214 ? -4.731 -4.121 -7.283 1.00 84.19 214 ARG A N 1
ATOM 1486 C CA . ARG A 1 214 ? -4.580 -5.461 -7.867 1.00 84.19 214 ARG A CA 1
ATOM 1487 C C . ARG A 1 214 ? -3.223 -5.639 -8.551 1.00 84.19 214 ARG A C 1
ATOM 1489 O O . ARG A 1 214 ? -2.645 -6.723 -8.533 1.00 84.19 214 ARG A O 1
ATOM 1496 N N . SER A 1 215 ? -2.710 -4.568 -9.149 1.00 86.94 215 SER A N 1
ATOM 1497 C CA . SER A 1 215 ? -1.411 -4.516 -9.816 1.00 86.94 215 SER A CA 1
ATOM 1498 C C . SER A 1 215 ? -0.689 -3.225 -9.469 1.00 86.94 215 SER A C 1
ATOM 1500 O O . SER A 1 215 ? -1.316 -2.174 -9.388 1.00 86.94 215 SER A O 1
ATOM 1502 N N . GLY A 1 216 ? 0.633 -3.291 -9.337 1.00 93.94 216 GLY A N 1
ATOM 1503 C CA . GLY A 1 216 ? 1.419 -2.132 -8.937 1.00 93.94 216 GLY A CA 1
ATOM 1504 C C . GLY A 1 216 ? 1.240 -1.785 -7.460 1.00 93.94 216 GLY A C 1
ATOM 1505 O O . GLY A 1 216 ? 0.979 -2.662 -6.633 1.00 93.94 216 GLY A O 1
ATOM 1506 N N . ALA A 1 217 ? 1.436 -0.512 -7.139 1.00 97.31 217 ALA A N 1
ATOM 1507 C CA . ALA A 1 217 ? 1.402 0.015 -5.785 1.00 97.31 217 ALA A CA 1
ATOM 1508 C C . ALA A 1 217 ? 1.040 1.507 -5.768 1.00 97.31 217 ALA A C 1
ATOM 1510 O O . ALA A 1 217 ? 1.169 2.189 -6.781 1.00 97.31 217 ALA A O 1
ATOM 1511 N N . TRP A 1 218 ? 0.641 2.018 -4.608 1.00 98.12 218 TRP A N 1
ATOM 1512 C CA . TRP A 1 218 ? 0.388 3.444 -4.401 1.00 98.12 218 TRP A CA 1
ATOM 1513 C C . TRP A 1 218 ? 1.667 4.242 -4.138 1.00 98.12 218 TRP A C 1
ATOM 1515 O O . TRP A 1 218 ? 2.546 3.806 -3.386 1.00 98.12 218 TRP A O 1
ATOM 1525 N N . TRP A 1 219 ? 1.730 5.446 -4.706 1.00 97.75 219 TRP A N 1
ATOM 1526 C CA . TRP A 1 219 ? 2.788 6.427 -4.501 1.00 97.75 219 TRP A CA 1
ATOM 1527 C C . TRP A 1 219 ? 2.329 7.552 -3.573 1.00 97.75 219 TRP A C 1
ATOM 1529 O O . TRP A 1 219 ? 1.464 8.354 -3.925 1.00 97.75 219 TRP A O 1
ATOM 1539 N N . GLY A 1 220 ? 2.912 7.639 -2.382 1.00 97.81 220 GLY A N 1
ATOM 1540 C CA . GLY A 1 220 ? 2.530 8.625 -1.379 1.00 97.81 220 GLY A CA 1
ATOM 1541 C C . GLY A 1 220 ? 3.688 9.405 -0.779 1.00 97.81 220 GLY A C 1
ATOM 1542 O O . GLY A 1 220 ? 4.869 9.113 -1.002 1.00 97.81 220 GLY A O 1
ATOM 1543 N N . ALA A 1 221 ? 3.331 10.394 0.036 1.00 97.81 221 ALA A N 1
ATOM 1544 C CA . ALA A 1 221 ? 4.282 11.131 0.856 1.00 97.81 221 ALA A CA 1
ATOM 1545 C C . ALA A 1 221 ? 3.634 11.762 2.097 1.00 97.81 221 ALA A C 1
ATOM 1547 O O . ALA A 1 221 ? 2.468 12.161 2.090 1.00 97.81 221 ALA A O 1
ATOM 1548 N N . TYR A 1 222 ? 4.448 11.930 3.137 1.00 96.75 222 TYR A N 1
ATOM 1549 C CA . TYR A 1 222 ? 4.246 12.955 4.156 1.00 96.75 222 TYR A CA 1
ATOM 1550 C C . TYR A 1 222 ? 4.938 14.236 3.703 1.00 96.75 222 TYR A C 1
ATOM 1552 O O . TYR A 1 222 ? 6.113 14.196 3.342 1.00 96.75 222 TYR A O 1
ATOM 1560 N N . ASN A 1 223 ? 4.255 15.379 3.791 1.00 95.06 223 ASN A N 1
ATOM 1561 C CA . ASN A 1 223 ? 4.883 16.689 3.644 1.00 95.06 223 ASN A CA 1
ATOM 1562 C C . ASN A 1 223 ? 4.417 17.650 4.742 1.00 95.06 223 ASN A C 1
ATOM 1564 O O . ASN A 1 223 ? 3.222 17.812 4.974 1.00 95.06 223 ASN A O 1
ATOM 1568 N N . SER A 1 224 ? 5.359 18.329 5.398 1.00 90.38 224 SER A N 1
ATOM 1569 C CA . SER A 1 224 ? 5.032 19.248 6.490 1.00 90.38 224 SER A CA 1
ATOM 1570 C C . SER A 1 224 ? 4.369 20.535 5.987 1.00 90.38 224 SER A C 1
ATOM 1572 O O . SER A 1 224 ? 4.933 21.262 5.171 1.00 90.38 224 SER A O 1
ATOM 1574 N N . SER A 1 225 ? 3.225 20.903 6.568 1.00 91.25 225 SER A N 1
ATOM 1575 C CA . SER A 1 225 ? 2.542 22.176 6.286 1.00 91.25 225 SER A CA 1
ATOM 1576 C C . SER A 1 225 ? 3.079 23.373 7.077 1.00 91.25 225 SER A C 1
ATOM 1578 O O . SER A 1 225 ? 2.595 24.498 6.917 1.00 91.25 225 SER A O 1
ATOM 1580 N N . ARG A 1 226 ? 4.112 23.178 7.912 1.00 88.62 226 ARG A N 1
ATOM 1581 C CA . ARG A 1 226 ? 4.668 24.226 8.787 1.00 88.62 226 ARG A CA 1
ATOM 1582 C C . ARG A 1 226 ? 5.110 25.471 8.012 1.00 88.62 226 ARG A C 1
ATOM 1584 O O . ARG A 1 226 ? 4.906 26.587 8.482 1.00 88.62 226 ARG A O 1
ATOM 1591 N N . ASN A 1 227 ? 5.673 25.286 6.819 1.00 88.62 227 ASN A N 1
ATOM 1592 C CA . ASN A 1 227 ? 6.127 26.383 5.956 1.00 88.62 227 ASN A CA 1
ATOM 1593 C C . ASN A 1 227 ? 5.003 26.995 5.099 1.00 88.62 227 ASN A C 1
ATOM 1595 O O . ASN A 1 227 ? 5.242 27.956 4.375 1.00 88.62 227 ASN A O 1
ATOM 1599 N N . HIS A 1 228 ? 3.780 26.475 5.215 1.00 92.56 228 HIS A N 1
ATOM 1600 C CA . HIS A 1 228 ? 2.591 26.903 4.476 1.00 92.56 228 HIS A CA 1
ATOM 1601 C C . HIS A 1 228 ? 1.503 27.434 5.420 1.00 92.56 228 HIS A C 1
ATOM 1603 O O . HIS A 1 228 ? 0.320 27.381 5.106 1.00 92.56 228 HIS A O 1
ATOM 1609 N N . GLY A 1 229 ? 1.880 27.912 6.613 1.00 92.44 229 GLY A N 1
ATOM 1610 C CA . GLY A 1 229 ? 0.921 28.442 7.588 1.00 92.44 229 GLY A CA 1
ATOM 1611 C C . GLY A 1 229 ? -0.109 27.408 8.055 1.00 92.44 229 GLY A C 1
ATOM 1612 O O . GLY A 1 229 ? -1.233 27.787 8.372 1.00 92.44 229 GLY A O 1
ATOM 1613 N N . TRP A 1 230 ? 0.274 26.125 8.080 1.00 91.06 230 TRP A N 1
ATOM 1614 C CA . TRP A 1 230 ? -0.599 24.979 8.365 1.00 91.06 230 TRP A CA 1
ATOM 1615 C C . TRP A 1 230 ? -1.687 24.713 7.312 1.00 91.06 230 TRP A C 1
ATOM 1617 O O . TRP A 1 230 ? -2.642 23.982 7.576 1.00 91.06 230 TRP A O 1
ATOM 1627 N N . ASP A 1 231 ? -1.537 25.261 6.103 1.00 95.12 231 ASP A N 1
ATOM 1628 C CA . ASP A 1 231 ? -2.326 24.861 4.940 1.00 95.12 231 ASP A CA 1
ATOM 1629 C C . ASP A 1 231 ? -1.777 23.551 4.359 1.00 95.12 231 ASP A C 1
ATOM 1631 O O . ASP A 1 231 ? -0.777 23.524 3.635 1.00 95.12 231 ASP A O 1
ATOM 1635 N N . TRP A 1 232 ? -2.423 22.442 4.716 1.00 94.88 232 TRP A N 1
ATOM 1636 C CA . TRP A 1 232 ? -2.035 21.109 4.256 1.00 94.88 232 TRP A CA 1
ATOM 1637 C C . TRP A 1 232 ? -2.316 20.886 2.767 1.00 94.88 232 TRP A C 1
ATOM 1639 O O . TRP A 1 232 ? -1.567 20.162 2.117 1.00 94.88 232 TRP A O 1
ATOM 1649 N N . GLY A 1 233 ? -3.336 21.539 2.203 1.00 95.81 233 GLY A N 1
ATOM 1650 C CA . GLY A 1 233 ? -3.637 21.439 0.775 1.00 95.81 233 GLY A CA 1
ATOM 1651 C C . GLY A 1 233 ? -2.549 22.098 -0.072 1.00 95.81 233 GLY A C 1
ATOM 1652 O O . GLY A 1 233 ? -2.057 21.501 -1.029 1.00 95.81 233 GLY A O 1
ATOM 1653 N N . LEU A 1 234 ? -2.119 23.302 0.317 1.00 96.75 234 LEU A N 1
ATOM 1654 C CA . LEU A 1 234 ? -1.025 24.006 -0.353 1.00 96.75 234 LEU A CA 1
ATOM 1655 C C . LEU A 1 234 ? 0.311 23.271 -0.198 1.00 96.75 234 LEU A C 1
ATOM 1657 O O . LEU A 1 234 ? 1.077 23.205 -1.156 1.00 96.75 234 LEU A O 1
ATOM 1661 N N . ALA A 1 235 ? 0.582 22.705 0.980 1.00 96.44 235 ALA A N 1
ATOM 1662 C CA . ALA A 1 235 ? 1.800 21.938 1.217 1.00 96.44 235 ALA A CA 1
ATOM 1663 C C . ALA A 1 235 ? 1.899 20.716 0.290 1.00 96.44 235 ALA A C 1
ATOM 1665 O O . ALA A 1 235 ? 2.956 20.469 -0.288 1.00 96.44 235 ALA A O 1
ATOM 1666 N N . ILE A 1 236 ? 0.810 19.963 0.105 1.00 97.25 236 ILE A N 1
ATOM 1667 C CA . ILE A 1 236 ? 0.801 18.835 -0.837 1.00 97.25 236 ILE A CA 1
ATOM 1668 C C . ILE A 1 236 ? 0.978 19.323 -2.277 1.00 97.25 236 ILE A C 1
ATOM 1670 O O . ILE A 1 236 ? 1.854 18.819 -2.972 1.00 97.25 236 ILE A O 1
ATOM 1674 N N . LYS A 1 237 ? 0.258 20.369 -2.698 1.00 96.56 237 LYS A N 1
ATOM 1675 C CA . LYS A 1 237 ? 0.372 20.914 -4.064 1.00 96.56 237 LYS A CA 1
ATOM 1676 C C . LYS A 1 237 ? 1.786 21.431 -4.387 1.00 96.56 237 LYS A C 1
ATOM 1678 O O . LYS A 1 237 ? 2.258 21.252 -5.507 1.00 96.56 237 LYS A O 1
ATOM 1683 N N . ASP A 1 238 ? 2.496 22.024 -3.419 1.00 95.50 238 ASP A N 1
ATOM 1684 C CA . ASP A 1 238 ? 3.914 22.403 -3.578 1.00 95.50 238 ASP A CA 1
ATOM 1685 C C . ASP A 1 238 ? 4.829 21.180 -3.740 1.00 95.50 238 ASP A C 1
ATOM 1687 O O . ASP A 1 238 ? 5.732 21.176 -4.580 1.00 95.50 238 ASP A O 1
ATOM 1691 N N . PHE A 1 239 ? 4.585 20.120 -2.965 1.00 95.88 239 PHE A N 1
ATOM 1692 C CA . PHE A 1 239 ? 5.336 18.874 -3.092 1.00 95.88 239 PHE A CA 1
ATOM 1693 C C . PHE A 1 239 ? 5.122 18.227 -4.465 1.00 95.88 239 PHE A C 1
ATOM 1695 O O . PHE A 1 239 ? 6.089 17.858 -5.128 1.00 95.88 239 PHE A O 1
ATOM 1702 N N . GLU A 1 240 ? 3.878 18.139 -4.927 1.00 96.25 240 GLU A N 1
ATOM 1703 C CA . GLU A 1 240 ? 3.519 17.560 -6.227 1.00 96.25 240 GLU A CA 1
ATOM 1704 C C . GLU A 1 240 ? 4.123 18.329 -7.399 1.00 96.25 240 GLU A C 1
ATOM 1706 O O . GLU A 1 240 ? 4.608 17.720 -8.353 1.00 96.25 240 GLU A O 1
ATOM 1711 N N . ALA A 1 241 ? 4.191 19.662 -7.304 1.00 95.75 241 ALA A N 1
ATOM 1712 C CA . ALA A 1 241 ? 4.869 20.488 -8.300 1.00 95.75 241 ALA A CA 1
ATOM 1713 C C . ALA A 1 241 ? 6.362 20.129 -8.442 1.00 95.75 241 ALA A C 1
ATOM 1715 O O . ALA A 1 241 ? 6.913 20.212 -9.540 1.00 95.75 241 ALA A O 1
ATOM 1716 N N . LYS A 1 242 ? 7.016 19.696 -7.355 1.00 92.19 242 LYS A N 1
ATOM 1717 C CA . LYS A 1 242 ? 8.408 19.207 -7.368 1.00 92.19 242 LYS A CA 1
ATOM 1718 C C . LYS A 1 242 ? 8.495 17.747 -7.817 1.00 92.19 242 LYS A C 1
ATOM 1720 O O . LYS A 1 242 ? 9.403 17.394 -8.565 1.00 92.19 242 LYS A O 1
ATOM 1725 N N . ALA A 1 243 ? 7.567 16.906 -7.363 1.00 91.25 243 ALA A N 1
ATOM 1726 C CA . ALA A 1 243 ? 7.508 15.486 -7.697 1.00 91.25 243 ALA A CA 1
ATOM 1727 C C . ALA A 1 243 ? 7.085 15.225 -9.153 1.00 91.25 243 ALA A C 1
ATOM 1729 O O . ALA A 1 243 ? 7.329 14.141 -9.671 1.00 91.25 243 ALA A O 1
ATOM 1730 N N . GLY A 1 244 ? 6.467 16.202 -9.821 1.00 91.06 244 GLY A N 1
ATOM 1731 C CA . GLY A 1 244 ? 6.062 16.107 -11.223 1.00 91.06 244 GLY A CA 1
ATOM 1732 C C . GLY A 1 244 ? 4.805 15.267 -11.463 1.00 91.06 244 GLY A C 1
ATOM 1733 O O . GLY A 1 244 ? 4.491 14.980 -12.616 1.00 91.06 244 GLY A O 1
ATOM 1734 N N . ARG A 1 245 ? 4.088 14.878 -10.403 1.00 92.81 245 ARG A N 1
ATOM 1735 C CA . ARG A 1 245 ? 2.792 14.194 -10.474 1.00 92.81 245 ARG A CA 1
ATOM 1736 C C . ARG A 1 245 ? 1.990 14.382 -9.192 1.00 92.81 245 ARG A C 1
ATOM 1738 O O . ARG A 1 245 ? 2.556 14.709 -8.148 1.00 92.81 245 ARG A O 1
ATOM 1745 N N . LYS A 1 246 ? 0.692 14.098 -9.292 1.00 94.75 246 LYS A N 1
ATOM 1746 C CA . LYS A 1 246 ? -0.204 13.960 -8.147 1.00 94.75 246 LYS A CA 1
ATOM 1747 C C . LYS A 1 246 ? 0.162 12.717 -7.325 1.00 94.75 246 LYS A C 1
ATOM 1749 O O . LYS A 1 246 ? 0.533 11.689 -7.901 1.00 94.75 246 LYS A O 1
ATOM 1754 N N . LEU A 1 247 ? 0.084 12.824 -6.002 1.00 96.56 247 LEU A N 1
ATOM 1755 C CA . LEU A 1 247 ? 0.218 11.702 -5.074 1.00 96.56 247 LEU A CA 1
ATOM 1756 C C . LEU A 1 247 ? -1.060 10.858 -5.045 1.00 96.56 247 LEU A C 1
ATOM 1758 O O . LEU A 1 247 ? -2.170 11.373 -5.163 1.00 96.56 247 LEU A O 1
ATOM 1762 N N . ASP A 1 248 ? -0.899 9.560 -4.814 1.00 96.94 248 ASP A N 1
ATOM 1763 C CA . ASP A 1 248 ? -2.009 8.654 -4.525 1.00 96.94 248 ASP A CA 1
ATOM 1764 C C . ASP A 1 248 ? -2.384 8.719 -3.041 1.00 96.94 248 ASP A C 1
ATOM 1766 O O . ASP A 1 248 ? -3.562 8.814 -2.698 1.00 96.94 248 ASP A O 1
ATOM 1770 N N . ILE A 1 249 ? -1.370 8.701 -2.161 1.00 98.12 249 ILE A N 1
ATOM 1771 C CA . ILE A 1 249 ? -1.536 8.733 -0.702 1.00 98.12 249 ILE A CA 1
ATOM 1772 C C . ILE A 1 249 ? -0.922 10.003 -0.104 1.00 98.12 249 ILE A C 1
ATOM 1774 O O . ILE A 1 249 ? 0.238 10.332 -0.364 1.00 98.12 249 ILE A O 1
ATOM 1778 N N . VAL A 1 250 ? -1.670 10.671 0.773 1.00 97.94 250 VAL A N 1
ATOM 1779 C CA . VAL A 1 250 ? -1.161 11.750 1.634 1.00 97.94 250 VAL A CA 1
ATOM 1780 C C . VAL A 1 250 ? -1.126 11.279 3.086 1.00 97.94 250 VAL A C 1
ATOM 1782 O O . VAL A 1 250 ? -2.130 10.788 3.604 1.00 97.94 250 VAL A O 1
ATOM 1785 N N . TYR A 1 251 ? 0.034 11.414 3.732 1.00 97.75 251 TYR A N 1
ATOM 1786 C CA . TYR A 1 251 ? 0.254 10.951 5.106 1.00 97.75 251 TYR A CA 1
ATOM 1787 C C . TYR A 1 251 ? 0.261 12.107 6.110 1.00 97.75 251 TYR A C 1
ATOM 1789 O O . TYR A 1 251 ? 0.866 13.150 5.834 1.00 97.75 251 TYR A O 1
ATOM 1797 N N . ARG A 1 252 ? -0.374 11.940 7.280 1.00 94.88 252 ARG A N 1
ATOM 1798 C CA . ARG A 1 252 ? -0.399 12.935 8.373 1.00 94.88 252 ARG A CA 1
ATOM 1799 C C . ARG A 1 252 ? -0.357 12.301 9.766 1.00 94.88 252 ARG A C 1
ATOM 1801 O O . ARG A 1 252 ? -0.757 11.161 9.963 1.00 94.88 252 ARG A O 1
ATOM 1808 N N . TYR A 1 253 ? 0.066 13.088 10.753 1.00 95.62 253 TYR A N 1
ATOM 1809 C CA . TYR A 1 253 ? -0.007 12.720 12.169 1.00 95.62 253 TYR A CA 1
ATOM 1810 C C . TYR A 1 253 ? -1.143 13.481 12.853 1.00 95.62 253 TYR A C 1
ATOM 1812 O O . TYR A 1 253 ? -1.271 14.699 12.694 1.00 95.62 253 TYR A O 1
ATOM 1820 N N . HIS A 1 254 ? -1.934 12.753 13.631 1.00 97.31 254 HIS A N 1
ATOM 1821 C CA . HIS A 1 254 ? -3.035 13.246 14.447 1.00 97.31 254 HIS A CA 1
ATOM 1822 C C . HIS A 1 254 ? -2.839 12.823 15.901 1.00 97.31 254 HIS A C 1
ATOM 1824 O O . HIS A 1 254 ? -2.176 11.829 16.178 1.00 97.31 254 HIS A O 1
ATOM 1830 N N . ASP A 1 255 ? -3.432 13.564 16.833 1.00 95.94 255 ASP A N 1
ATOM 1831 C CA . ASP A 1 255 ? -3.238 13.364 18.270 1.00 95.94 255 ASP A CA 1
ATOM 1832 C C . ASP A 1 255 ? -4.559 13.007 18.993 1.00 95.94 255 ASP A C 1
ATOM 1834 O O . ASP A 1 255 ? -5.635 12.948 18.397 1.00 95.94 255 ASP A O 1
ATOM 1838 N N . TRP A 1 256 ? -4.503 12.725 20.293 1.00 95.56 256 TRP A N 1
ATOM 1839 C CA . TRP A 1 256 ? -5.650 12.463 21.184 1.00 95.56 256 TRP A CA 1
ATOM 1840 C C . TRP A 1 256 ? -6.327 13.741 21.706 1.00 95.56 256 TRP A C 1
ATOM 1842 O O . TRP A 1 256 ? -7.108 13.705 22.668 1.00 95.56 256 TRP A O 1
ATOM 1852 N N . GLY A 1 257 ? -6.011 14.895 21.119 1.00 92.31 257 GLY A N 1
ATOM 1853 C CA . GLY A 1 257 ? -6.705 16.144 21.373 1.00 92.31 257 GLY A CA 1
ATOM 1854 C C . GLY A 1 257 ? -8.170 16.089 20.933 1.00 92.31 257 GLY A C 1
ATOM 1855 O O . GLY A 1 257 ? -8.647 15.145 20.313 1.00 92.31 257 GLY A O 1
ATOM 1856 N N . THR A 1 258 ? -8.919 17.140 21.259 1.00 87.31 258 THR A N 1
ATOM 1857 C CA . THR A 1 258 ? -10.306 17.320 20.773 1.00 87.31 258 THR A CA 1
ATOM 1858 C C . THR A 1 258 ? -10.461 18.569 19.906 1.00 87.31 258 THR A C 1
ATOM 1860 O O . THR A 1 258 ? -11.565 18.904 19.484 1.00 87.31 258 THR A O 1
ATOM 1863 N N . THR A 1 259 ? -9.345 19.242 19.623 1.00 87.81 259 THR A N 1
ATOM 1864 C CA . THR A 1 259 ? -9.224 20.414 18.754 1.00 87.81 259 THR A CA 1
ATOM 1865 C C . THR A 1 259 ? -8.019 20.224 17.839 1.00 87.81 259 THR A C 1
ATOM 1867 O O . THR A 1 259 ? -7.161 19.385 18.117 1.00 87.81 259 THR A O 1
ATOM 1870 N N . ASP A 1 260 ? -7.944 21.013 16.768 1.00 86.38 260 ASP A N 1
ATOM 1871 C CA . ASP A 1 260 ? -6.794 21.055 15.858 1.00 86.38 260 ASP A CA 1
ATOM 1872 C C . ASP A 1 260 ? -6.415 19.655 15.330 1.00 86.38 260 ASP A C 1
ATOM 1874 O O . ASP A 1 260 ? -7.245 18.995 14.706 1.00 86.38 260 ASP A O 1
ATOM 1878 N N . ASN A 1 261 ? -5.199 19.175 15.621 1.00 90.81 261 ASN A N 1
ATOM 1879 C CA . ASN A 1 261 ? -4.702 17.855 15.210 1.00 90.81 261 ASN A CA 1
ATOM 1880 C C . ASN A 1 261 ? -5.449 16.673 15.856 1.00 90.81 261 ASN A C 1
ATOM 1882 O O . ASN A 1 261 ? -5.250 15.541 15.431 1.00 90.81 261 ASN A O 1
ATOM 1886 N N . GLY A 1 262 ? -6.335 16.900 16.826 1.00 93.44 262 GLY A N 1
ATOM 1887 C CA . GLY A 1 262 ? -7.175 15.849 17.409 1.00 93.44 262 GLY A CA 1
ATOM 1888 C C . GLY A 1 262 ? -8.461 15.563 16.627 1.00 93.44 262 GLY A C 1
ATOM 1889 O O . GLY A 1 262 ? -9.234 14.658 16.959 1.00 93.44 262 GLY A O 1
ATOM 1890 N N . VAL A 1 263 ? -8.739 16.358 15.591 1.00 94.31 263 VAL A N 1
ATOM 1891 C CA . VAL A 1 263 ? -9.944 16.235 14.769 1.00 94.31 263 VAL A CA 1
ATOM 1892 C C . VAL A 1 263 ? -9.558 15.709 13.394 1.00 94.31 263 VAL A C 1
ATOM 1894 O O . VAL A 1 263 ? -9.013 16.453 12.594 1.00 94.31 263 VAL A O 1
ATOM 1897 N N . PHE A 1 264 ? -9.882 14.445 13.119 1.00 96.19 264 PHE A N 1
ATOM 1898 C CA . PHE A 1 264 ? -9.752 13.828 11.796 1.00 96.19 264 PHE A CA 1
ATOM 1899 C C . PHE A 1 264 ? -11.028 13.056 11.388 1.00 96.19 264 PHE A C 1
ATOM 1901 O O . PHE A 1 264 ? -11.772 12.605 12.276 1.00 96.19 264 PHE A O 1
ATOM 1908 N N . PRO A 1 265 ? -11.274 12.879 10.077 1.00 96.25 265 PRO A N 1
ATOM 1909 C CA . PRO A 1 265 ? -10.658 13.663 9.005 1.00 96.25 265 PRO A CA 1
ATOM 1910 C C . PRO A 1 265 ? -10.964 15.158 9.172 1.00 96.25 265 PRO A C 1
ATOM 1912 O O . PRO A 1 265 ? -12.095 15.525 9.506 1.00 96.25 265 PRO A O 1
ATOM 1915 N N . ASP A 1 266 ? -9.959 16.019 9.019 1.00 94.81 266 ASP A N 1
ATOM 1916 C CA . ASP A 1 266 ? -10.153 17.470 9.104 1.00 94.81 266 ASP A CA 1
ATOM 1917 C C . ASP A 1 266 ? -10.652 18.054 7.771 1.00 94.81 266 ASP A C 1
ATOM 1919 O O . ASP A 1 266 ? -10.937 17.338 6.807 1.00 94.81 266 ASP A O 1
ATOM 1923 N N . ARG A 1 267 ? -10.791 19.383 7.691 1.00 94.94 267 ARG A N 1
ATOM 1924 C CA . ARG A 1 267 ? -11.247 20.048 6.459 1.00 94.94 267 ARG A CA 1
ATOM 1925 C C . ARG A 1 267 ? -10.299 19.846 5.268 1.00 94.94 267 ARG A C 1
ATOM 1927 O O . ARG A 1 267 ? -10.768 19.857 4.135 1.00 94.94 267 ARG A O 1
ATOM 1934 N N . PHE A 1 268 ? -8.993 19.712 5.508 1.00 96.38 268 PHE A N 1
ATOM 1935 C CA . PHE A 1 268 ? -8.001 19.516 4.454 1.00 96.38 268 PHE A CA 1
ATOM 1936 C C . PHE A 1 268 ? -8.016 18.071 3.979 1.00 96.38 268 PHE A C 1
ATOM 1938 O O . PHE A 1 268 ? -8.073 17.850 2.778 1.00 96.38 268 PHE A O 1
ATOM 1945 N N . GLU A 1 269 ? -8.058 17.108 4.898 1.00 97.12 269 GLU A N 1
ATOM 1946 C CA . GLU A 1 269 ? -8.181 15.688 4.557 1.00 97.12 269 GLU A CA 1
ATOM 1947 C C . GLU A 1 269 ? -9.510 15.402 3.860 1.00 97.12 269 GLU A C 1
ATOM 1949 O O . GLU A 1 269 ? -9.539 14.690 2.867 1.00 97.12 269 GLU A O 1
ATOM 1954 N N . THR A 1 270 ? -10.605 16.027 4.301 1.00 96.19 270 THR A N 1
ATOM 1955 C CA . THR A 1 270 ? -11.902 15.931 3.614 1.00 96.19 270 THR A CA 1
ATOM 1956 C C . THR A 1 270 ? -11.817 16.491 2.192 1.00 96.19 270 THR A C 1
ATOM 1958 O O . THR A 1 270 ? -12.329 15.879 1.258 1.00 96.19 270 THR A O 1
ATOM 1961 N N . ALA A 1 271 ? -11.165 17.644 1.998 1.00 96.12 271 ALA A N 1
ATOM 1962 C CA . ALA A 1 271 ? -10.948 18.202 0.664 1.00 96.12 271 ALA A CA 1
ATOM 1963 C C . ALA A 1 271 ? -10.055 17.291 -0.192 1.00 96.12 271 ALA A C 1
ATOM 1965 O O . ALA A 1 271 ? -10.373 17.055 -1.349 1.00 96.12 271 ALA A O 1
ATOM 1966 N N . GLN A 1 272 ? -8.995 16.724 0.383 1.00 96.00 272 GLN A N 1
ATOM 1967 C CA . GLN A 1 272 ? -8.097 15.795 -0.297 1.00 96.00 272 GLN A CA 1
ATOM 1968 C C . GLN A 1 272 ? -8.822 14.501 -0.700 1.00 96.00 272 GLN A C 1
ATOM 1970 O O . GLN A 1 272 ? -8.750 14.080 -1.849 1.00 96.00 272 GLN A O 1
ATOM 1975 N N . MET A 1 273 ? -9.609 13.902 0.186 1.00 95.88 273 MET A N 1
ATOM 1976 C CA . MET A 1 273 ? -10.419 12.738 -0.174 1.00 95.88 273 MET A CA 1
ATOM 1977 C C . MET A 1 273 ? -11.387 13.054 -1.329 1.00 95.88 273 MET A C 1
ATOM 1979 O O . MET A 1 273 ? -11.509 12.255 -2.249 1.00 95.88 273 MET A O 1
ATOM 1983 N N . ASN A 1 274 ? -12.016 14.238 -1.335 1.00 95.00 274 ASN A N 1
ATOM 1984 C CA . ASN A 1 274 ? -12.860 14.685 -2.455 1.00 95.00 274 ASN A CA 1
ATOM 1985 C C . ASN A 1 274 ? -12.068 14.962 -3.746 1.00 95.00 274 ASN A C 1
ATOM 1987 O O . ASN A 1 274 ? -12.612 14.826 -4.836 1.00 95.00 274 ASN A O 1
ATOM 1991 N N . GLU A 1 275 ? -10.798 15.359 -3.637 1.00 93.56 275 GLU A N 1
ATOM 1992 C CA . GLU A 1 275 ? -9.871 15.491 -4.767 1.00 93.56 275 GLU A CA 1
ATOM 1993 C C . GLU A 1 275 ? -9.303 14.123 -5.212 1.00 93.56 275 GLU A C 1
ATOM 1995 O O . GLU A 1 275 ? -8.502 14.081 -6.143 1.00 93.56 275 GLU A O 1
ATOM 2000 N N . GLY A 1 276 ? -9.686 13.006 -4.580 1.00 92.69 276 GLY A N 1
ATOM 2001 C CA . GLY A 1 276 ? -9.284 11.646 -4.958 1.00 92.69 276 GLY A CA 1
ATOM 2002 C C . GLY A 1 276 ? -7.965 11.163 -4.345 1.00 92.69 276 GLY A C 1
ATOM 2003 O O . GLY A 1 276 ? -7.349 10.248 -4.886 1.00 92.69 276 GLY A O 1
ATOM 2004 N N . TYR A 1 277 ? -7.491 11.782 -3.258 1.00 96.19 277 TYR A N 1
ATOM 2005 C CA . TYR A 1 277 ? -6.371 11.248 -2.476 1.00 96.19 277 TYR A CA 1
ATOM 2006 C C . TYR A 1 277 ? -6.849 10.170 -1.504 1.00 96.19 277 TYR A C 1
ATOM 2008 O O . TYR A 1 277 ? -7.879 10.319 -0.842 1.00 96.19 277 TYR A O 1
ATOM 2016 N N . ILE A 1 278 ? -6.035 9.136 -1.319 1.00 97.62 278 ILE A N 1
ATOM 2017 C CA . ILE A 1 278 ? -6.134 8.257 -0.159 1.00 97.62 278 ILE A CA 1
ATOM 2018 C C . ILE A 1 278 ? -5.443 8.966 1.009 1.00 97.62 278 ILE A C 1
ATOM 2020 O O . ILE A 1 278 ? -4.249 9.256 0.967 1.00 97.62 278 ILE A O 1
ATOM 2024 N N . VAL A 1 279 ? -6.180 9.246 2.077 1.00 98.44 279 VAL A N 1
ATOM 2025 C CA . VAL A 1 279 ? -5.567 9.737 3.316 1.00 98.44 279 VAL A CA 1
ATOM 2026 C C . VAL A 1 279 ? -5.081 8.541 4.121 1.00 98.44 279 VAL A C 1
ATOM 2028 O O . VAL A 1 279 ? -5.824 7.582 4.334 1.00 98.44 279 VAL A O 1
ATOM 2031 N N . HIS A 1 280 ? -3.846 8.612 4.594 1.00 98.75 280 HIS A N 1
ATOM 2032 C CA . HIS A 1 280 ? -3.333 7.755 5.649 1.00 98.75 280 HIS A CA 1
ATOM 2033 C C . HIS A 1 280 ? -2.950 8.642 6.828 1.00 98.75 280 HIS A C 1
ATOM 2035 O O . HIS A 1 280 ? -2.346 9.699 6.648 1.00 98.75 280 HIS A O 1
ATOM 2041 N N . LEU A 1 281 ? -3.309 8.236 8.041 1.00 98.00 281 LEU A N 1
ATOM 2042 C CA . LEU A 1 281 ? -2.914 8.964 9.237 1.00 98.00 281 LEU A CA 1
ATOM 2043 C C . LEU A 1 281 ? -2.357 8.041 10.309 1.00 98.00 281 LEU A C 1
ATOM 2045 O O . LEU A 1 281 ? -2.880 6.948 10.522 1.00 98.00 281 LEU A O 1
ATOM 2049 N N . SER A 1 282 ? -1.331 8.513 11.015 1.00 97.62 282 SER A N 1
ATOM 2050 C CA . SER A 1 282 ? -0.974 7.967 12.320 1.00 97.62 282 SER A CA 1
ATOM 2051 C C . SER A 1 282 ? -1.712 8.743 13.392 1.00 97.62 282 SER A C 1
ATOM 2053 O O . SER A 1 282 ? -1.518 9.949 13.548 1.00 97.62 282 SER A O 1
ATOM 2055 N N . TRP A 1 283 ? -2.524 8.037 14.162 1.00 98.06 283 TRP A N 1
ATOM 2056 C CA . TRP A 1 283 ? -3.125 8.561 15.367 1.00 98.06 283 TRP A CA 1
ATOM 2057 C C . TRP A 1 283 ? -2.192 8.231 16.532 1.00 98.06 283 TRP A C 1
ATOM 2059 O O . TRP A 1 283 ? -2.095 7.072 16.933 1.00 98.06 283 TRP A O 1
ATOM 2069 N N . GLU A 1 284 ? -1.519 9.249 17.070 1.00 96.56 284 GLU A N 1
ATOM 2070 C CA . GLU A 1 284 ? -0.573 9.134 18.183 1.00 96.56 284 GLU A CA 1
ATOM 2071 C C . GLU A 1 284 ? -1.225 9.455 19.531 1.00 96.56 284 GLU A C 1
ATOM 2073 O O . GLU A 1 284 ? -1.781 10.545 19.686 1.00 96.56 284 GLU A O 1
ATOM 2078 N N . SER A 1 285 ? -1.076 8.576 20.525 1.00 95.44 285 SER A N 1
ATOM 2079 C CA . SER A 1 285 ? -1.589 8.632 21.904 1.00 95.44 285 SER A CA 1
ATOM 2080 C C . SER A 1 285 ? -0.966 9.752 22.754 1.00 95.44 285 SER A C 1
ATOM 2082 O O . SER A 1 285 ? -0.479 9.599 23.871 1.00 95.44 285 SER A O 1
ATOM 2084 N N . ARG A 1 286 ? -1.008 10.966 22.218 1.00 93.75 286 ARG A N 1
ATOM 2085 C CA . ARG A 1 286 ? -0.426 12.196 22.741 1.00 93.75 286 ARG A CA 1
ATOM 2086 C C . ARG A 1 286 ? -1.426 13.325 22.600 1.00 93.75 286 ARG A C 1
ATOM 2088 O O . ARG A 1 286 ? -2.334 13.275 21.791 1.00 93.75 286 ARG A O 1
ATOM 2095 N N . ARG A 1 287 ? -1.263 14.384 23.373 1.00 93.88 287 ARG A N 1
ATOM 2096 C CA . ARG A 1 287 ? -2.003 15.641 23.248 1.00 93.88 287 ARG A CA 1
ATOM 2097 C C . ARG A 1 287 ? -0.961 16.726 23.058 1.00 93.88 287 ARG A C 1
ATOM 2099 O O . ARG A 1 287 ? -0.423 17.234 24.043 1.00 93.88 287 ARG A O 1
ATOM 2106 N N . TYR A 1 288 ? -0.628 17.041 21.810 1.00 91.06 288 TYR A N 1
ATOM 2107 C CA . TYR A 1 288 ? 0.528 17.871 21.467 1.00 91.06 288 TYR A CA 1
ATOM 2108 C C . TYR A 1 288 ? 0.457 19.252 22.113 1.00 91.06 288 TYR A C 1
ATOM 2110 O O . TYR A 1 288 ? 1.432 19.713 22.701 1.00 91.06 288 TYR A O 1
ATOM 2118 N N . SER A 1 289 ? -0.712 19.896 22.056 1.00 88.50 289 SER A N 1
ATOM 2119 C CA . SER A 1 289 ? -0.928 21.233 22.623 1.00 88.50 289 SER A CA 1
ATOM 2120 C C . SER A 1 289 ? -0.831 21.266 24.152 1.00 88.50 289 SER A C 1
ATOM 2122 O O . SER A 1 289 ? -0.468 22.295 24.719 1.00 88.50 289 SER A O 1
ATOM 2124 N N . ALA A 1 290 ? -1.122 20.144 24.817 1.00 88.56 290 ALA A N 1
ATOM 2125 C CA . ALA A 1 290 ? -1.033 19.995 26.268 1.00 88.56 290 ALA A CA 1
ATOM 2126 C C . ALA A 1 290 ? 0.312 19.412 26.738 1.00 88.56 290 ALA A C 1
ATOM 2128 O O . ALA A 1 290 ? 0.580 19.412 27.938 1.00 88.56 290 ALA A O 1
ATOM 2129 N N . GLY A 1 291 ? 1.143 18.897 25.823 1.00 88.38 291 GLY A N 1
ATOM 2130 C CA . GLY A 1 291 ? 2.386 18.200 26.158 1.00 88.38 291 GLY A CA 1
ATOM 2131 C C . GLY A 1 291 ? 2.168 16.960 27.033 1.00 88.38 291 GLY A C 1
ATOM 2132 O O . GLY A 1 291 ? 2.987 16.685 27.906 1.00 88.38 291 GLY A O 1
ATOM 2133 N N . GLN A 1 292 ? 1.052 16.249 26.846 1.00 89.12 292 GLN A N 1
ATOM 2134 C CA . GLN A 1 292 ? 0.641 15.122 27.688 1.00 89.12 292 GLN A CA 1
ATOM 2135 C C . GLN A 1 292 ? 0.457 13.847 26.857 1.00 89.12 292 GLN A C 1
ATOM 2137 O O . GLN A 1 292 ? -0.200 13.892 25.821 1.00 89.12 292 GLN A O 1
ATOM 2142 N N . ASN A 1 293 ? 0.945 12.706 27.348 1.00 91.44 293 ASN A N 1
ATOM 2143 C CA . ASN A 1 293 ? 0.638 11.395 26.767 1.00 91.44 293 ASN A CA 1
ATOM 2144 C C . ASN A 1 293 ? -0.685 10.838 27.307 1.00 91.44 293 ASN A C 1
ATOM 2146 O O . ASN A 1 293 ? -1.083 11.110 28.442 1.00 91.44 293 ASN A O 1
ATOM 2150 N N . VAL A 1 294 ? -1.342 10.039 26.479 1.00 95.44 294 VAL A N 1
ATOM 2151 C CA . VAL A 1 294 ? -2.456 9.168 26.837 1.00 95.44 294 VAL A CA 1
ATOM 2152 C C . VAL A 1 294 ? -1.914 7.747 26.814 1.00 95.44 294 VAL A C 1
ATOM 2154 O O . VAL A 1 294 ? -1.411 7.295 25.798 1.00 95.44 294 VAL A O 1
ATOM 2157 N N . THR A 1 295 ? -2.005 7.029 27.923 1.00 97.56 295 THR A N 1
ATOM 2158 C CA . THR A 1 295 ? -1.453 5.670 27.991 1.00 97.56 295 THR A CA 1
ATOM 2159 C C . THR A 1 295 ? -2.332 4.666 27.242 1.00 97.56 295 THR A C 1
ATOM 2161 O O . THR A 1 295 ? -3.561 4.794 27.186 1.00 97.56 295 THR A O 1
ATOM 2164 N N . TRP A 1 296 ? -1.725 3.595 26.733 1.00 98.44 296 TRP A N 1
ATOM 2165 C CA . TRP A 1 296 ? -2.433 2.422 26.227 1.00 98.44 296 TRP A CA 1
ATOM 2166 C C . TRP A 1 296 ? -3.364 1.835 27.284 1.00 98.44 296 TRP A C 1
ATOM 2168 O O . TRP A 1 296 ? -4.476 1.437 26.954 1.00 98.44 296 TRP A O 1
ATOM 2178 N N . THR A 1 297 ? -2.973 1.860 28.563 1.00 98.06 297 THR A N 1
ATOM 2179 C CA . THR A 1 297 ? -3.821 1.419 29.680 1.00 98.06 297 THR A CA 1
ATOM 2180 C C . THR A 1 297 ? -5.120 2.226 29.773 1.00 98.06 297 THR A C 1
ATOM 2182 O O . THR A 1 297 ? -6.196 1.646 29.924 1.00 98.06 297 THR A O 1
ATOM 2185 N N . GLU A 1 298 ? -5.055 3.558 29.665 1.00 98.38 298 GLU A N 1
ATOM 2186 C CA . GLU A 1 298 ? -6.240 4.432 29.678 1.00 98.38 298 GLU A CA 1
ATOM 2187 C C . GLU A 1 298 ? -7.158 4.200 28.475 1.00 98.38 298 GLU A C 1
ATOM 2189 O O . GLU A 1 298 ? -8.381 4.321 28.588 1.00 98.38 298 GLU A O 1
ATOM 2194 N N . ILE A 1 299 ? -6.587 3.868 27.319 1.00 98.56 299 ILE A N 1
ATOM 2195 C CA . ILE A 1 299 ? -7.364 3.525 26.129 1.00 98.56 299 ILE A CA 1
ATOM 2196 C C . ILE A 1 299 ? -8.006 2.148 26.325 1.00 98.56 299 ILE A C 1
ATOM 2198 O O . ILE A 1 299 ? -9.224 2.025 26.222 1.00 98.56 299 ILE A O 1
ATOM 2202 N N . ALA A 1 300 ? -7.224 1.131 26.687 1.00 98.69 300 ALA A N 1
ATOM 2203 C CA . ALA A 1 300 ? -7.670 -0.245 26.888 1.00 98.69 300 ALA A CA 1
ATOM 2204 C C . ALA A 1 300 ? -8.792 -0.365 27.933 1.00 98.69 300 ALA A C 1
ATOM 2206 O O . ALA A 1 300 ? -9.757 -1.106 27.727 1.00 98.69 300 ALA A O 1
ATOM 2207 N N . ASN A 1 301 ? -8.706 0.396 29.031 1.00 98.25 301 ASN A N 1
ATOM 2208 C CA . ASN A 1 301 ? -9.712 0.381 30.096 1.00 98.25 301 ASN A CA 1
ATOM 2209 C C . ASN A 1 301 ? -10.971 1.220 29.791 1.00 98.25 301 ASN A C 1
ATOM 2211 O O . ASN A 1 301 ? -11.933 1.177 30.558 1.00 98.25 301 ASN A O 1
ATOM 2215 N N . GLY A 1 302 ? -10.984 1.952 28.671 1.00 98.31 302 GLY A N 1
ATOM 2216 C CA . GLY A 1 302 ? -12.128 2.725 28.191 1.00 98.31 302 GLY A CA 1
ATOM 2217 C C . GLY A 1 302 ? -12.242 4.157 28.703 1.00 98.31 302 GLY A C 1
ATOM 2218 O O . GLY A 1 302 ? -13.218 4.840 28.389 1.00 98.31 302 GLY A O 1
ATOM 2219 N N . SER A 1 303 ? -11.245 4.664 29.430 1.00 98.25 303 SER A N 1
ATOM 2220 C CA . SER A 1 303 ? -11.240 6.060 29.896 1.00 98.25 303 SER A CA 1
ATOM 2221 C C . SER A 1 303 ? -11.226 7.073 28.742 1.00 98.25 303 SER A C 1
ATOM 2223 O O . SER A 1 303 ? -11.644 8.217 28.918 1.00 98.25 303 SER A O 1
ATOM 2225 N N . GLN A 1 304 ? -10.789 6.658 27.548 1.00 98.00 304 GLN A N 1
ATOM 2226 C CA . GLN A 1 304 ? -10.706 7.502 26.349 1.00 98.00 304 GLN A CA 1
ATOM 2227 C C . GLN A 1 304 ? -11.846 7.270 25.337 1.00 98.00 304 GLN A C 1
ATOM 2229 O O . GLN A 1 304 ? -11.832 7.848 24.250 1.00 98.00 304 GLN A O 1
ATOM 2234 N N . ASP A 1 305 ? -12.876 6.490 25.684 1.00 98.50 305 ASP A N 1
ATOM 2235 C CA . ASP A 1 305 ? -13.983 6.139 24.779 1.00 98.50 305 ASP A CA 1
ATOM 2236 C C . ASP A 1 305 ? -14.690 7.332 24.146 1.00 98.50 305 ASP A C 1
ATOM 2238 O O . ASP A 1 305 ? -15.160 7.250 23.012 1.00 98.50 305 ASP A O 1
ATOM 2242 N N . ALA A 1 306 ? -14.808 8.441 24.876 1.00 97.69 306 ALA A N 1
ATOM 2243 C CA . ALA A 1 306 ? -15.446 9.642 24.353 1.00 97.69 306 ALA A CA 1
ATOM 2244 C C . ALA A 1 306 ? -14.680 10.210 23.145 1.00 97.69 306 ALA A C 1
ATOM 2246 O O . ALA A 1 306 ? -15.304 10.638 22.174 1.00 97.69 306 ALA A O 1
ATOM 2247 N N . VAL A 1 307 ? -13.343 10.157 23.180 1.00 97.62 307 VAL A N 1
ATOM 2248 C CA . VAL A 1 307 ? -12.472 10.587 22.077 1.00 97.62 307 VAL A CA 1
ATOM 2249 C C . VAL A 1 307 ? -12.623 9.627 20.894 1.00 97.62 307 VAL A C 1
ATOM 2251 O O . VAL A 1 307 ? -12.863 10.071 19.772 1.00 97.62 307 VAL A O 1
ATOM 2254 N N . ILE A 1 308 ? -12.594 8.314 21.159 1.00 98.62 308 ILE A N 1
ATOM 2255 C CA . ILE A 1 308 ? -12.754 7.266 20.136 1.00 98.62 308 ILE A CA 1
ATOM 2256 C C . ILE A 1 308 ? -14.111 7.371 19.444 1.00 98.62 308 ILE A C 1
ATOM 2258 O O . ILE A 1 308 ? -14.180 7.348 18.220 1.00 98.62 308 ILE A O 1
ATOM 2262 N N . ARG A 1 309 ? -15.195 7.554 20.204 1.00 98.31 309 ARG A N 1
ATOM 2263 C CA . ARG A 1 309 ? -16.546 7.698 19.651 1.00 98.31 309 ARG A CA 1
ATOM 2264 C C . ARG A 1 309 ? -16.661 8.930 18.758 1.00 98.31 309 ARG A C 1
ATOM 2266 O O . ARG A 1 309 ? -17.236 8.842 17.681 1.00 98.31 309 ARG A O 1
ATOM 2273 N N . ALA A 1 310 ? -16.101 10.064 19.178 1.00 97.69 310 ALA A N 1
ATOM 2274 C CA . ALA A 1 310 ? -16.123 11.280 18.370 1.00 97.69 310 ALA A CA 1
ATOM 2275 C C . ALA A 1 310 ? -15.334 11.117 17.059 1.00 97.69 310 ALA A C 1
ATOM 2277 O O . ALA A 1 310 ? -15.781 11.598 16.018 1.00 97.69 310 ALA A O 1
ATOM 2278 N N . ALA A 1 311 ? -14.188 10.431 17.096 1.00 98.31 311 ALA A N 1
ATOM 2279 C CA . ALA A 1 311 ? -13.414 10.108 15.900 1.00 98.31 311 ALA A CA 1
ATOM 2280 C C . ALA A 1 311 ? -14.158 9.131 14.977 1.00 98.31 311 ALA A C 1
ATOM 2282 O O . ALA A 1 311 ? -14.255 9.387 13.780 1.00 98.31 311 ALA A O 1
ATOM 2283 N N . ALA A 1 312 ? -14.760 8.076 15.529 1.00 98.50 312 ALA A N 1
ATOM 2284 C CA . ALA A 1 312 ? -15.536 7.093 14.777 1.00 98.50 312 ALA A CA 1
ATOM 2285 C C . ALA A 1 312 ? -16.737 7.720 14.046 1.00 98.50 312 ALA A C 1
ATOM 2287 O O . ALA A 1 312 ? -16.976 7.414 12.879 1.00 98.50 312 ALA A O 1
ATOM 2288 N N . GLU A 1 313 ? -17.463 8.638 14.693 1.00 97.38 313 GLU A N 1
ATOM 2289 C CA . GLU A 1 313 ? -18.576 9.356 14.056 1.00 97.38 313 GLU A CA 1
ATOM 2290 C C . GLU A 1 313 ? -18.108 10.260 12.908 1.00 97.38 313 GLU A C 1
ATOM 2292 O O . GLU A 1 313 ? -18.779 10.346 11.881 1.00 97.38 313 GLU A O 1
ATOM 2297 N N . ARG A 1 314 ? -16.946 10.915 13.023 1.00 97.25 314 ARG A N 1
ATOM 2298 C CA . ARG A 1 314 ? -16.378 11.680 11.898 1.00 97.25 314 ARG A CA 1
ATOM 2299 C C . ARG A 1 314 ? -15.919 10.762 10.772 1.00 97.25 314 ARG A C 1
ATOM 2301 O O . ARG A 1 314 ? -16.264 11.008 9.622 1.00 97.25 314 ARG A O 1
ATOM 2308 N N . ALA A 1 315 ? -15.205 9.690 11.111 1.00 97.69 315 ALA A N 1
ATOM 2309 C CA . ALA A 1 315 ? -14.707 8.704 10.161 1.00 97.69 315 ALA A CA 1
ATOM 2310 C C . ALA A 1 315 ? -15.836 8.108 9.314 1.00 97.69 315 ALA A C 1
ATOM 2312 O O . ALA A 1 315 ? -15.733 8.085 8.092 1.00 97.69 315 ALA A O 1
ATOM 2313 N N . LYS A 1 316 ? -16.949 7.721 9.947 1.00 96.81 316 LYS A N 1
ATOM 2314 C CA . LYS A 1 316 ? -18.156 7.220 9.272 1.00 96.81 316 LYS A CA 1
ATOM 2315 C C . LYS A 1 316 ? -18.697 8.167 8.196 1.00 96.81 316 LYS A C 1
ATOM 2317 O O . LYS A 1 316 ? -19.254 7.703 7.209 1.00 96.81 316 LYS A O 1
ATOM 2322 N N . ASN A 1 317 ? -18.568 9.475 8.407 1.00 94.75 317 ASN A N 1
ATOM 2323 C CA . ASN A 1 317 ? -19.086 10.509 7.512 1.00 94.75 317 ASN A CA 1
ATOM 2324 C C . ASN A 1 317 ? -18.027 11.038 6.524 1.00 94.75 317 ASN A C 1
ATOM 2326 O O . ASN A 1 317 ? -18.284 12.021 5.830 1.00 94.75 317 ASN A O 1
ATOM 2330 N N . ALA A 1 318 ? -16.839 10.429 6.468 1.00 95.81 318 ALA A N 1
ATOM 2331 C CA . ALA A 1 318 ? -15.796 10.818 5.526 1.00 95.81 318 ALA A CA 1
ATOM 2332 C C . ALA A 1 318 ? -16.197 10.465 4.076 1.00 95.81 318 ALA A C 1
ATOM 2334 O O . ALA A 1 318 ? -16.841 9.437 3.859 1.00 95.81 318 ALA A O 1
ATOM 2335 N N . PRO A 1 319 ? -15.799 11.268 3.071 1.00 91.12 319 PRO A N 1
ATOM 2336 C CA . PRO A 1 319 ? -16.234 11.103 1.677 1.00 91.12 319 PRO A CA 1
ATOM 2337 C C . PRO A 1 319 ? -15.633 9.883 0.952 1.00 91.12 319 PRO A C 1
ATOM 2339 O O . PRO A 1 319 ? -15.950 9.648 -0.210 1.00 91.12 319 PRO A O 1
ATOM 2342 N N . GLY A 1 320 ? -14.797 9.083 1.619 1.00 90.56 320 GLY A N 1
ATOM 2343 C CA . GLY A 1 320 ? -14.184 7.893 1.039 1.00 90.56 320 GLY A CA 1
ATOM 2344 C C . GLY A 1 320 ? -13.563 6.968 2.080 1.00 90.56 320 GLY A C 1
ATOM 2345 O O . GLY A 1 320 ? -13.720 7.155 3.294 1.00 90.56 320 GLY A O 1
ATOM 2346 N N . LYS A 1 321 ? -12.862 5.945 1.585 1.00 96.19 321 LYS A N 1
ATOM 2347 C CA . LYS A 1 321 ? -12.041 5.065 2.419 1.00 96.19 321 LYS A CA 1
ATOM 2348 C C . LYS A 1 321 ? -10.697 5.720 2.718 1.00 96.19 321 LYS A C 1
ATOM 2350 O O . LYS A 1 321 ? -10.127 6.386 1.860 1.00 96.19 321 LYS A O 1
ATOM 2355 N N . PHE A 1 322 ? -10.189 5.505 3.924 1.00 98.56 322 PHE A N 1
ATOM 2356 C CA . PHE A 1 322 ? -8.907 6.052 4.362 1.00 98.56 322 PHE A CA 1
ATOM 2357 C C . PHE A 1 322 ? -8.243 5.131 5.383 1.00 98.56 322 PHE A C 1
ATOM 2359 O O . PHE A 1 322 ? -8.888 4.242 5.945 1.00 98.56 322 PHE A O 1
ATOM 2366 N N . MET A 1 323 ? -6.946 5.321 5.591 1.00 98.88 323 MET A N 1
ATOM 2367 C CA . MET A 1 323 ? -6.114 4.448 6.408 1.00 98.88 323 MET A CA 1
ATOM 2368 C C . MET A 1 323 ? -5.811 5.079 7.771 1.00 98.88 323 MET A C 1
ATOM 2370 O O . MET A 1 323 ? -5.491 6.265 7.846 1.00 98.88 323 MET A O 1
ATOM 2374 N N . ILE A 1 324 ? -5.861 4.280 8.838 1.00 98.88 324 ILE A N 1
ATOM 2375 C CA . ILE A 1 324 ? -5.446 4.685 10.190 1.00 98.88 324 ILE A CA 1
ATOM 2376 C C . ILE A 1 324 ? -4.407 3.698 10.725 1.00 98.88 324 ILE A C 1
ATOM 2378 O O . ILE A 1 324 ? -4.674 2.496 10.803 1.00 98.88 324 ILE A O 1
ATOM 2382 N N . ALA A 1 325 ? -3.266 4.221 11.167 1.00 98.75 325 ALA A N 1
ATOM 2383 C CA . ALA A 1 325 ? -2.318 3.542 12.040 1.00 98.75 325 ALA A CA 1
ATOM 2384 C C . ALA A 1 325 ? -2.477 4.070 13.472 1.00 98.75 325 ALA A C 1
ATOM 2386 O O . ALA A 1 325 ? -2.391 5.273 13.703 1.00 98.75 325 ALA A O 1
ATOM 2387 N N . PHE A 1 326 ? -2.724 3.190 14.444 1.00 98.56 326 PHE A N 1
ATOM 2388 C CA . PHE A 1 326 ? -2.692 3.569 15.859 1.00 98.56 326 PHE A CA 1
ATOM 2389 C C . PHE A 1 326 ? -1.277 3.392 16.407 1.00 98.56 326 PHE A C 1
ATOM 2391 O O . PHE A 1 326 ? -0.772 2.265 16.385 1.00 98.56 326 PHE A O 1
ATOM 2398 N N . ASP A 1 327 ? -0.690 4.483 16.911 1.00 97.06 327 ASP A N 1
ATOM 2399 C CA . ASP A 1 327 ? 0.654 4.519 17.494 1.00 97.06 327 ASP A CA 1
ATOM 2400 C C . ASP A 1 327 ? 1.661 3.759 16.627 1.00 97.06 327 ASP A C 1
ATOM 2402 O O . ASP A 1 327 ? 2.135 2.678 16.984 1.00 97.06 327 ASP A O 1
ATOM 2406 N N . HIS A 1 328 ? 1.935 4.301 15.435 1.00 97.12 328 HIS A N 1
ATOM 2407 C CA . HIS A 1 328 ? 3.012 3.782 14.593 1.00 97.12 328 HIS A CA 1
ATOM 2408 C C . HIS A 1 328 ? 4.333 3.713 15.384 1.00 97.12 328 HIS A C 1
ATOM 2410 O O . HIS A 1 328 ? 4.549 4.467 16.330 1.00 97.12 328 HIS A O 1
ATOM 2416 N N . GLU A 1 329 ? 5.191 2.766 15.016 1.00 97.12 329 GLU A N 1
ATOM 2417 C CA . GLU A 1 329 ? 6.398 2.396 15.754 1.00 97.12 329 GLU A CA 1
ATOM 2418 C C . GLU A 1 329 ? 6.162 2.026 17.231 1.00 97.12 329 GLU A C 1
ATOM 2420 O O . GLU A 1 329 ? 7.035 2.238 18.071 1.00 97.12 329 GLU A O 1
ATOM 2425 N N . MET A 1 330 ? 5.025 1.417 17.585 1.00 97.44 330 MET A N 1
ATOM 2426 C CA . MET A 1 330 ? 4.718 0.991 18.965 1.00 97.44 330 MET A CA 1
ATOM 2427 C C . MET A 1 330 ? 5.819 0.134 19.634 1.00 97.44 330 MET A C 1
ATOM 2429 O O . MET A 1 330 ? 5.931 0.049 20.863 1.00 97.44 330 MET A O 1
ATOM 2433 N N . ASP A 1 331 ? 6.658 -0.526 18.835 1.00 96.94 331 ASP A N 1
ATOM 2434 C CA . ASP A 1 331 ? 7.800 -1.314 19.282 1.00 96.94 331 ASP A CA 1
ATOM 2435 C C . ASP A 1 331 ? 9.019 -0.469 19.704 1.00 96.94 331 ASP A C 1
ATOM 2437 O O . ASP A 1 331 ? 9.877 -0.979 20.432 1.00 96.94 331 ASP A O 1
ATOM 2441 N N . ASN A 1 332 ? 9.061 0.817 19.347 1.00 94.12 332 ASN A N 1
ATOM 2442 C CA . ASN A 1 332 ? 10.091 1.787 19.706 1.00 94.12 332 ASN A CA 1
ATOM 2443 C C . ASN A 1 332 ? 10.012 2.172 21.195 1.00 94.12 332 ASN A C 1
ATOM 2445 O O . ASN A 1 332 ? 9.242 3.033 21.627 1.00 94.12 332 ASN A O 1
ATOM 2449 N N . THR A 1 333 ? 10.855 1.540 22.011 1.00 88.88 333 THR A N 1
ATOM 2450 C CA . THR A 1 333 ? 10.876 1.744 23.468 1.00 88.88 333 THR A CA 1
ATOM 2451 C C . THR A 1 333 ? 11.330 3.139 23.888 1.00 88.88 333 THR A C 1
ATOM 2453 O O . THR A 1 333 ? 10.976 3.587 24.978 1.00 88.88 333 THR A O 1
ATOM 2456 N N . ASP A 1 334 ? 12.088 3.845 23.046 1.00 88.00 334 ASP A N 1
ATOM 2457 C CA . ASP A 1 334 ? 12.517 5.215 23.352 1.00 88.00 334 ASP A CA 1
ATOM 2458 C C . ASP A 1 334 ? 11.340 6.195 23.307 1.00 88.00 334 ASP A C 1
ATOM 2460 O O . ASP A 1 334 ? 11.389 7.257 23.926 1.00 88.00 334 ASP A O 1
ATOM 2464 N N . VAL A 1 335 ? 10.275 5.813 22.601 1.00 87.38 335 VAL A N 1
ATOM 2465 C CA . VAL A 1 335 ? 9.049 6.588 22.467 1.00 87.38 335 VAL A CA 1
ATOM 2466 C C . VAL A 1 335 ? 7.961 6.092 23.420 1.00 87.38 335 VAL A C 1
ATOM 2468 O O . VAL A 1 335 ? 7.378 6.898 24.141 1.00 87.38 335 VAL A O 1
ATOM 2471 N N . HIS A 1 336 ? 7.725 4.779 23.450 1.00 91.81 336 HIS A N 1
ATOM 2472 C CA . HIS A 1 336 ? 6.530 4.189 24.060 1.00 91.81 336 HIS A CA 1
ATOM 2473 C C . HIS A 1 336 ? 6.772 3.490 25.407 1.00 91.81 336 HIS A C 1
ATOM 2475 O O . HIS A 1 336 ? 5.884 2.828 25.940 1.00 91.81 336 HIS A O 1
ATOM 2481 N N . SER A 1 337 ? 7.965 3.615 26.005 1.00 88.81 337 SER A N 1
ATOM 2482 C CA . SER A 1 337 ? 8.275 2.956 27.292 1.00 88.81 337 SER A CA 1
ATOM 2483 C C . SER A 1 337 ? 7.365 3.368 28.455 1.00 88.81 337 SER A C 1
ATOM 2485 O O . SER A 1 337 ? 7.239 2.610 29.416 1.00 88.81 337 SER A O 1
ATOM 2487 N N . ALA A 1 338 ? 6.744 4.547 28.382 1.00 91.94 338 ALA A N 1
ATOM 2488 C CA . ALA A 1 338 ? 5.838 5.063 29.406 1.00 91.94 338 ALA A CA 1
ATOM 2489 C C . ALA A 1 338 ? 4.348 4.848 29.085 1.00 91.94 338 ALA A C 1
ATOM 2491 O O . ALA A 1 338 ? 3.505 5.177 29.920 1.00 91.94 338 ALA A O 1
ATOM 2492 N N . ASP A 1 339 ? 4.016 4.298 27.914 1.00 93.56 339 ASP A N 1
ATOM 2493 C CA . ASP A 1 339 ? 2.631 4.265 27.436 1.00 93.56 339 ASP A CA 1
ATOM 2494 C C . ASP A 1 339 ? 1.861 3.036 27.940 1.00 93.56 339 ASP A C 1
ATOM 2496 O O . ASP A 1 339 ? 0.635 3.056 27.983 1.00 93.56 339 ASP A O 1
ATOM 2500 N N . GLY A 1 340 ? 2.550 1.993 28.405 1.00 94.44 340 GLY A N 1
ATOM 2501 C CA . GLY A 1 340 ? 1.938 0.832 29.054 1.00 94.44 340 GLY A CA 1
ATOM 2502 C C . GLY A 1 340 ? 2.555 -0.502 28.620 1.00 94.44 340 GLY A C 1
ATOM 2503 O O . GLY A 1 340 ? 3.492 -0.533 27.823 1.00 94.44 340 GLY A O 1
ATOM 2504 N N . PRO A 1 341 ? 2.065 -1.632 29.159 1.00 96.31 341 PRO A N 1
ATOM 2505 C CA . PRO A 1 341 ? 2.500 -2.961 28.737 1.00 96.31 341 PRO A CA 1
ATOM 2506 C C . PRO A 1 341 ? 1.995 -3.309 27.325 1.00 96.31 341 PRO A C 1
ATOM 2508 O O . PRO A 1 341 ? 0.934 -2.856 26.907 1.00 96.31 341 PRO A O 1
ATOM 2511 N N . ASP A 1 342 ? 2.694 -4.206 26.623 1.00 97.56 342 ASP A N 1
ATOM 2512 C CA . ASP A 1 342 ? 2.331 -4.653 25.261 1.00 97.56 342 ASP A CA 1
ATOM 2513 C C . ASP A 1 342 ? 0.897 -5.209 25.173 1.00 97.56 342 ASP A C 1
ATOM 2515 O O . ASP A 1 342 ? 0.186 -4.988 24.194 1.00 97.56 342 ASP A O 1
ATOM 2519 N N . ALA A 1 343 ? 0.431 -5.885 26.228 1.00 98.25 343 ALA A N 1
ATOM 2520 C CA . ALA A 1 343 ? -0.943 -6.378 26.306 1.00 98.25 343 ALA A CA 1
ATOM 2521 C C . ALA A 1 343 ? -1.983 -5.242 26.303 1.00 98.25 343 ALA A C 1
ATOM 2523 O O . ALA A 1 343 ? -3.070 -5.414 25.746 1.00 98.25 343 ALA A O 1
ATOM 2524 N N . ASP A 1 344 ? -1.647 -4.082 26.875 1.00 98.62 344 ASP A N 1
ATOM 2525 C CA . ASP A 1 344 ? -2.517 -2.907 26.862 1.00 98.62 344 ASP A CA 1
ATOM 2526 C C . ASP A 1 344 ? -2.499 -2.232 25.492 1.00 98.62 344 ASP A C 1
ATOM 2528 O O . ASP A 1 344 ? -3.552 -1.773 25.062 1.00 98.62 344 ASP A O 1
ATOM 2532 N N . TYR A 1 345 ? -1.374 -2.242 24.759 1.00 98.75 345 TYR A N 1
ATOM 2533 C CA . TYR A 1 345 ? -1.363 -1.828 23.348 1.00 98.75 345 TYR A CA 1
ATOM 2534 C C . TYR A 1 345 ? -2.349 -2.666 22.529 1.00 98.75 345 TYR A C 1
ATOM 2536 O O . TYR A 1 345 ? -3.216 -2.126 21.841 1.00 98.75 345 TYR A O 1
ATOM 2544 N N . VAL A 1 346 ? -2.274 -3.997 22.653 1.00 98.88 346 VAL A N 1
ATOM 2545 C CA . VAL A 1 346 ? -3.178 -4.918 21.948 1.00 98.88 346 VAL A CA 1
ATOM 2546 C C . VAL A 1 346 ? -4.637 -4.667 22.340 1.00 98.88 346 VAL A C 1
ATOM 2548 O O . VAL A 1 346 ? -5.507 -4.601 21.469 1.00 98.88 346 VAL A O 1
ATOM 2551 N N . ALA A 1 347 ? -4.927 -4.498 23.633 1.00 98.88 347 ALA A N 1
ATOM 2552 C CA . ALA A 1 347 ? -6.279 -4.213 24.109 1.00 98.88 347 ALA A CA 1
ATOM 2553 C C . ALA A 1 347 ? -6.793 -2.841 23.636 1.00 98.88 347 ALA A C 1
ATOM 2555 O O . ALA A 1 347 ? -7.952 -2.733 23.230 1.00 98.88 347 ALA A O 1
ATOM 2556 N N . ALA A 1 348 ? -5.940 -1.816 23.633 1.00 98.88 348 ALA A N 1
ATOM 2557 C CA . ALA A 1 348 ? -6.242 -0.479 23.134 1.00 98.88 348 ALA A CA 1
ATOM 2558 C C . ALA A 1 348 ? -6.545 -0.493 21.631 1.00 98.88 348 ALA A C 1
ATOM 2560 O O . ALA A 1 348 ? -7.597 0.000 21.222 1.00 98.88 348 ALA A O 1
ATOM 2561 N N . TYR A 1 349 ? -5.685 -1.127 20.825 1.00 98.88 349 TYR A N 1
ATOM 2562 C CA . TYR A 1 349 ? -5.876 -1.266 19.380 1.00 9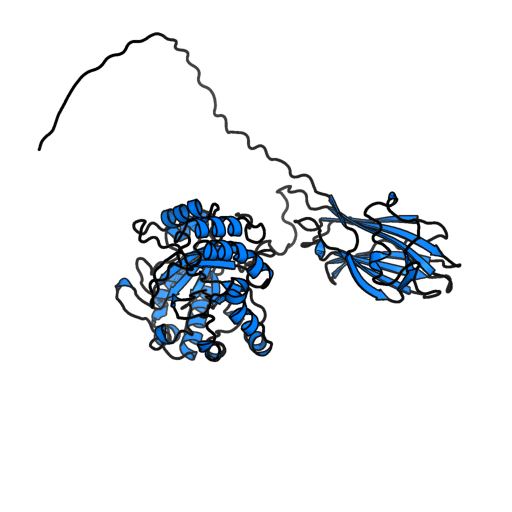8.88 349 TYR A CA 1
ATOM 2563 C C . TYR A 1 349 ? -7.218 -1.934 19.075 1.00 98.88 349 TYR A C 1
ATOM 2565 O O . TYR A 1 349 ? -8.044 -1.388 18.342 1.00 98.88 349 TYR A O 1
ATOM 2573 N N . ARG A 1 350 ? -7.485 -3.094 19.694 1.00 98.88 350 ARG A N 1
ATOM 2574 C CA . ARG A 1 350 ? -8.744 -3.826 19.494 1.00 98.88 350 ARG A CA 1
ATOM 2575 C C . ARG A 1 350 ? -9.956 -2.988 19.875 1.00 98.88 350 ARG A C 1
ATOM 2577 O O . ARG A 1 350 ? -10.921 -2.937 19.119 1.00 98.88 350 ARG A O 1
ATOM 2584 N N . ARG A 1 351 ? -9.884 -2.278 21.003 1.00 98.75 351 ARG A N 1
ATOM 2585 C CA . ARG A 1 351 ? -10.963 -1.406 21.465 1.00 98.75 351 ARG A CA 1
ATOM 2586 C C . ARG A 1 351 ? -11.271 -0.287 20.473 1.00 98.75 351 ARG A C 1
ATOM 2588 O O . ARG A 1 351 ? -12.442 -0.062 20.179 1.00 98.75 351 ARG A O 1
ATOM 2595 N N . ILE A 1 352 ? -10.247 0.395 19.956 1.00 98.88 352 ILE A N 1
ATOM 2596 C CA . ILE A 1 352 ? -10.411 1.457 18.954 1.00 98.88 352 ILE A CA 1
ATOM 2597 C C . ILE A 1 352 ? -11.143 0.900 17.727 1.00 98.88 352 ILE A C 1
ATOM 2599 O O . ILE A 1 352 ? -12.188 1.427 17.340 1.00 98.88 352 ILE A O 1
ATOM 2603 N N . VAL A 1 353 ? -10.644 -0.204 17.167 1.00 98.88 353 VAL A N 1
ATOM 2604 C CA . VAL A 1 353 ? -11.229 -0.842 15.981 1.00 98.88 353 VAL A CA 1
ATOM 2605 C C . VAL A 1 353 ? -12.674 -1.284 16.230 1.00 98.88 353 VAL A C 1
ATOM 2607 O O . VAL A 1 353 ? -13.552 -1.013 15.409 1.00 98.88 353 VAL A O 1
ATOM 2610 N N . ASP A 1 354 ? -12.950 -1.932 17.364 1.00 98.75 354 ASP A N 1
ATOM 2611 C CA . ASP A 1 354 ? -14.288 -2.424 17.706 1.00 98.75 354 ASP A CA 1
ATOM 2612 C C . ASP A 1 354 ? -15.289 -1.275 17.881 1.00 98.75 354 ASP A C 1
ATOM 2614 O O . ASP A 1 354 ? -16.429 -1.372 17.426 1.00 98.75 354 ASP A O 1
ATOM 2618 N N . MET A 1 355 ? -14.868 -0.149 18.461 1.00 98.75 355 MET A N 1
ATOM 2619 C CA . MET A 1 355 ? -15.714 1.041 18.583 1.00 98.75 355 MET A CA 1
ATOM 2620 C C . MET A 1 355 ? -15.997 1.708 17.234 1.00 98.75 355 MET A C 1
ATOM 2622 O O . MET A 1 355 ? -17.131 2.123 16.988 1.00 98.75 355 MET A O 1
ATOM 2626 N N . PHE A 1 356 ? -15.008 1.780 16.339 1.00 98.81 356 PHE A N 1
ATOM 2627 C CA . PHE A 1 356 ? -15.213 2.276 14.975 1.00 98.81 356 PHE A CA 1
ATOM 2628 C C . PHE A 1 356 ? -16.185 1.383 14.194 1.00 98.81 356 PHE A C 1
ATOM 2630 O O . PHE A 1 356 ? -17.125 1.881 13.567 1.00 98.81 356 PHE A O 1
ATOM 2637 N N . ARG A 1 357 ? -16.025 0.058 14.297 1.00 98.31 357 ARG A N 1
ATOM 2638 C CA . ARG A 1 357 ? -16.953 -0.920 13.709 1.00 98.31 357 ARG A CA 1
ATOM 2639 C C . ARG A 1 357 ? -18.362 -0.776 14.281 1.00 98.31 357 ARG A C 1
ATOM 2641 O O . ARG A 1 357 ? -19.317 -0.739 13.511 1.00 98.31 357 ARG A O 1
ATOM 2648 N N . ALA A 1 358 ? -18.496 -0.625 15.599 1.00 96.88 358 ALA A N 1
ATOM 2649 C CA . ALA A 1 358 ? -19.786 -0.442 16.266 1.00 96.88 358 ALA A CA 1
ATOM 2650 C C . ALA A 1 358 ? -20.497 0.865 15.865 1.00 96.88 358 ALA A C 1
ATOM 2652 O O . ALA A 1 358 ? -21.724 0.893 15.798 1.00 96.88 358 ALA A O 1
ATOM 2653 N N . ALA A 1 359 ? -19.750 1.930 15.555 1.00 95.94 359 ALA A N 1
ATOM 2654 C CA . ALA A 1 359 ? -20.309 3.176 15.020 1.00 95.94 359 ALA A CA 1
ATOM 2655 C C . ALA A 1 359 ? -20.749 3.060 13.542 1.00 95.94 359 ALA A C 1
ATOM 2657 O O . ALA A 1 359 ? -21.515 3.893 13.042 1.00 95.94 359 ALA A O 1
ATOM 2658 N N . GLY A 1 360 ? -20.294 2.017 12.839 1.00 96.62 360 GLY A N 1
ATOM 2659 C CA . GLY A 1 360 ? -20.536 1.796 11.413 1.00 96.62 360 GLY A CA 1
ATOM 2660 C C . GLY A 1 360 ? -19.499 2.445 10.490 1.00 96.62 360 GLY A C 1
ATOM 2661 O O . GLY A 1 360 ? -19.763 2.565 9.296 1.00 96.62 360 GLY A O 1
ATOM 2662 N N . ALA A 1 361 ? -18.333 2.848 11.009 1.00 97.56 361 ALA A N 1
ATOM 2663 C CA . ALA A 1 361 ? -17.225 3.408 10.228 1.00 97.56 361 ALA A CA 1
ATOM 2664 C C . ALA A 1 361 ? -16.477 2.305 9.447 1.00 97.56 361 ALA A C 1
ATOM 2666 O O . ALA A 1 361 ? -15.332 1.960 9.733 1.00 97.56 361 ALA A O 1
ATOM 2667 N N . THR A 1 362 ? -17.163 1.698 8.477 1.00 92.06 362 THR A N 1
ATOM 2668 C CA . THR A 1 362 ? -16.659 0.580 7.651 1.00 92.06 362 THR A CA 1
ATOM 2669 C C . THR A 1 362 ? -15.718 1.021 6.526 1.00 92.06 362 THR A C 1
ATOM 2671 O O . THR A 1 362 ? -15.124 0.188 5.843 1.00 92.06 362 THR A O 1
ATOM 2674 N N . ASN A 1 363 ? -15.556 2.330 6.346 1.00 96.25 363 ASN A N 1
ATOM 2675 C CA . ASN A 1 363 ? -14.657 2.958 5.388 1.00 96.25 363 ASN A CA 1
ATOM 2676 C C . ASN A 1 363 ? -13.213 3.119 5.908 1.00 96.25 363 ASN A C 1
ATOM 2678 O O . ASN A 1 363 ? -12.346 3.560 5.160 1.00 96.25 363 ASN A O 1
ATOM 2682 N N . VAL A 1 364 ? -12.931 2.745 7.158 1.00 98.75 364 VAL A N 1
ATOM 2683 C CA . VAL A 1 364 ? -11.571 2.782 7.718 1.00 98.75 364 VAL A CA 1
ATOM 2684 C C . VAL A 1 364 ? -10.813 1.489 7.414 1.00 98.75 364 VAL A C 1
ATOM 2686 O O . VAL A 1 364 ? -11.301 0.391 7.694 1.00 98.75 364 VAL A O 1
ATOM 2689 N N . VAL A 1 365 ? -9.603 1.639 6.875 1.00 98.88 365 VAL A N 1
ATOM 2690 C CA . VAL A 1 365 ? -8.619 0.573 6.654 1.00 98.88 365 VAL A CA 1
ATOM 2691 C C . VAL A 1 365 ? -7.550 0.650 7.745 1.00 98.88 365 VAL A C 1
ATOM 2693 O O . VAL A 1 365 ? -6.944 1.699 7.956 1.00 98.88 365 VAL A O 1
ATOM 2696 N N . TRP A 1 366 ? -7.321 -0.449 8.460 1.00 98.88 366 TRP A N 1
ATOM 2697 C CA . TRP A 1 366 ? -6.442 -0.466 9.634 1.00 98.88 366 TRP A CA 1
ATOM 2698 C C . TRP A 1 366 ? -5.025 -0.914 9.293 1.00 98.88 366 TRP A C 1
ATOM 2700 O O . TRP A 1 366 ? -4.815 -2.024 8.799 1.00 98.88 366 TRP A O 1
ATOM 2710 N N . VAL A 1 367 ? -4.049 -0.063 9.601 1.00 98.94 367 VAL A N 1
ATOM 2711 C CA . VAL A 1 367 ? -2.624 -0.324 9.384 1.00 98.94 367 VAL A CA 1
ATOM 2712 C C . VAL A 1 367 ? -1.961 -0.599 10.735 1.00 98.94 367 VAL A C 1
ATOM 2714 O O . VAL A 1 367 ? -2.170 0.126 11.710 1.00 98.94 367 VAL A O 1
ATOM 2717 N N . TRP A 1 368 ? -1.182 -1.673 10.829 1.00 98.88 368 TRP A N 1
ATOM 2718 C CA . TRP A 1 368 ? -0.328 -1.952 11.984 1.00 98.88 368 TRP A CA 1
ATOM 2719 C C . TRP A 1 368 ? 1.126 -1.727 11.576 1.00 98.88 368 TRP A C 1
ATOM 2721 O O . TRP A 1 368 ? 1.658 -2.494 10.778 1.00 98.88 368 TRP A O 1
ATOM 2731 N N . THR A 1 369 ? 1.740 -0.654 12.083 1.00 98.62 369 THR A N 1
ATOM 2732 C CA . THR A 1 369 ? 3.030 -0.129 11.599 1.00 98.62 369 THR A CA 1
ATOM 2733 C C . THR A 1 369 ? 4.116 -0.242 12.673 1.00 98.62 369 THR A C 1
ATOM 2735 O O . THR A 1 369 ? 4.255 0.679 13.472 1.00 98.62 369 THR A O 1
ATOM 2738 N N . PRO A 1 370 ? 4.875 -1.345 12.757 1.00 98.25 370 PRO A N 1
ATOM 2739 C CA . PRO A 1 370 ? 6.120 -1.391 13.523 1.00 98.25 370 PRO A CA 1
ATOM 2740 C C . PRO A 1 370 ? 7.228 -0.526 12.905 1.00 98.25 370 PRO A C 1
ATOM 2742 O O . PRO A 1 370 ? 7.246 -0.286 11.706 1.00 98.25 370 PRO A O 1
ATOM 2745 N N . MET A 1 371 ? 8.248 -0.183 13.690 1.00 96.00 371 MET A N 1
ATOM 2746 C CA . MET A 1 371 ? 9.443 0.550 13.242 1.00 96.00 371 MET A CA 1
ATOM 2747 C C . MET A 1 371 ? 10.222 -0.186 12.137 1.00 96.00 371 MET A C 1
ATOM 2749 O O . MET A 1 371 ? 10.950 0.402 11.343 1.00 96.00 371 MET A O 1
ATOM 2753 N N . GLY A 1 372 ? 10.155 -1.519 12.108 1.00 94.75 372 GLY A N 1
ATOM 2754 C CA . GLY A 1 372 ? 10.912 -2.350 11.163 1.00 94.75 372 GLY A CA 1
ATOM 2755 C C . GLY A 1 372 ? 12.401 -2.529 11.511 1.00 94.75 372 GLY A C 1
ATOM 2756 O O . GLY A 1 372 ? 13.113 -3.331 10.881 1.00 94.75 372 GLY A O 1
ATOM 2757 N N . TRP A 1 373 ? 12.885 -1.856 12.560 1.00 94.50 373 TRP A N 1
ATOM 2758 C CA . TRP A 1 373 ? 14.246 -2.008 13.064 1.00 94.50 373 TRP A CA 1
ATOM 2759 C C . TRP A 1 373 ? 14.485 -3.415 13.623 1.00 94.50 373 TRP A C 1
ATOM 2761 O O . TRP A 1 373 ? 13.669 -3.997 14.331 1.00 94.50 373 TRP A O 1
ATOM 2771 N N . SER A 1 374 ? 15.641 -4.007 13.315 1.00 93.88 374 SER A N 1
ATOM 2772 C CA . SER A 1 374 ? 15.943 -5.383 13.727 1.00 93.88 374 SER A CA 1
ATOM 2773 C C . SER A 1 374 ? 16.058 -5.572 15.238 1.00 93.88 374 SER A C 1
ATOM 2775 O O . SER A 1 374 ? 15.857 -6.687 15.711 1.00 93.88 374 SER A O 1
ATOM 2777 N N . GLY A 1 375 ? 16.371 -4.509 15.985 1.00 94.50 375 GLY A N 1
ATOM 2778 C CA . GLY A 1 375 ? 16.541 -4.566 17.437 1.00 94.50 375 GLY A CA 1
ATOM 2779 C C . GLY A 1 375 ? 15.242 -4.778 18.219 1.00 94.50 375 GLY A C 1
ATOM 2780 O O . GLY A 1 375 ? 15.293 -5.297 19.329 1.00 94.50 375 GLY A O 1
ATOM 2781 N N . THR A 1 376 ? 14.087 -4.450 17.639 1.00 95.38 376 THR A N 1
ATOM 2782 C CA . THR A 1 376 ? 12.773 -4.517 18.304 1.00 95.38 376 THR A CA 1
ATOM 2783 C C . THR A 1 376 ? 11.892 -5.667 17.810 1.00 95.38 376 THR A C 1
ATOM 2785 O O . THR A 1 376 ? 10.881 -5.983 18.434 1.00 95.38 376 THR A O 1
ATOM 2788 N N . ARG A 1 377 ? 12.308 -6.389 16.757 1.00 95.38 377 ARG A N 1
ATOM 2789 C CA . ARG A 1 377 ? 11.546 -7.489 16.124 1.00 95.38 377 ARG A CA 1
ATOM 2790 C C . ARG A 1 377 ? 11.037 -8.561 17.086 1.00 95.38 377 ARG A C 1
ATOM 2792 O O . ARG A 1 377 ? 9.951 -9.093 16.887 1.00 95.38 377 ARG A O 1
ATOM 2799 N N . ALA A 1 378 ? 11.801 -8.883 18.130 1.00 95.00 378 ALA A N 1
ATOM 2800 C CA . ALA A 1 378 ? 11.412 -9.899 19.111 1.00 95.00 378 ALA A CA 1
ATOM 2801 C C . ALA A 1 378 ? 10.154 -9.521 19.919 1.00 95.00 378 ALA A C 1
ATOM 2803 O O . ALA A 1 378 ? 9.481 -10.410 20.434 1.00 95.00 378 ALA A O 1
ATOM 2804 N N . ARG A 1 379 ? 9.828 -8.225 20.013 1.00 95.88 379 ARG A N 1
ATOM 2805 C CA . ARG A 1 379 ? 8.649 -7.699 20.718 1.00 95.88 379 ARG A CA 1
ATOM 2806 C C . ARG A 1 379 ? 7.375 -7.770 19.866 1.00 95.88 379 ARG A C 1
ATOM 2808 O O . ARG A 1 379 ? 6.278 -7.852 20.403 1.00 95.88 379 ARG A O 1
ATOM 2815 N N . LEU A 1 380 ? 7.516 -7.791 18.539 1.00 98.00 380 LEU A N 1
ATOM 2816 C CA . LEU A 1 380 ? 6.406 -7.667 17.589 1.00 98.00 380 LEU A CA 1
ATOM 2817 C C . LEU A 1 380 ? 5.277 -8.695 17.756 1.00 98.00 380 LEU A C 1
ATOM 2819 O O . LEU A 1 380 ? 4.121 -8.273 17.745 1.00 98.00 380 LEU A O 1
ATOM 2823 N N . PRO A 1 381 ? 5.541 -9.997 17.994 1.00 97.50 381 PRO A N 1
ATOM 2824 C CA . PRO A 1 381 ? 4.456 -10.956 18.204 1.00 97.50 381 PRO A CA 1
ATOM 2825 C C . PRO A 1 381 ? 3.568 -10.629 19.417 1.00 97.50 381 PRO A C 1
ATOM 2827 O O . PRO A 1 381 ? 2.397 -10.991 19.422 1.00 97.50 381 PRO A O 1
ATOM 2830 N N . ALA A 1 382 ? 4.100 -9.942 20.438 1.00 97.56 382 ALA A N 1
ATOM 2831 C CA . ALA A 1 382 ? 3.337 -9.532 21.621 1.00 97.56 382 ALA A CA 1
ATOM 2832 C C . ALA A 1 382 ? 2.496 -8.263 21.392 1.00 97.56 382 ALA A C 1
ATOM 2834 O O . ALA A 1 382 ? 1.565 -8.007 22.151 1.00 97.56 382 ALA A O 1
ATOM 2835 N N . LEU A 1 383 ? 2.817 -7.490 20.351 1.00 98.44 383 LEU A N 1
ATOM 2836 C CA . LEU A 1 383 ? 2.151 -6.239 19.984 1.00 98.44 383 LEU A CA 1
ATOM 2837 C C . LEU A 1 383 ? 1.127 -6.419 18.854 1.00 98.44 383 LEU A C 1
ATOM 2839 O O . LEU A 1 383 ? 0.356 -5.502 18.579 1.00 98.44 383 LEU A O 1
ATOM 2843 N N . TYR A 1 384 ? 1.107 -7.575 18.183 1.00 98.62 384 TYR A N 1
ATOM 2844 C CA . TYR A 1 384 ? 0.196 -7.817 17.069 1.00 98.62 384 TYR A CA 1
ATOM 2845 C C . TYR A 1 384 ? -1.248 -8.029 17.562 1.00 98.62 384 TYR A C 1
ATOM 2847 O O . TYR A 1 384 ? -1.517 -8.973 18.312 1.00 98.62 384 TYR A O 1
ATOM 2855 N N . PRO A 1 385 ? -2.221 -7.200 17.136 1.00 98.38 385 PRO A N 1
ATOM 2856 C CA . PRO A 1 385 ? -3.586 -7.277 17.650 1.00 98.38 385 PRO A CA 1
ATOM 2857 C C . PRO A 1 385 ? -4.407 -8.424 17.037 1.00 98.38 385 PRO A C 1
ATOM 2859 O O . PRO A 1 385 ? -5.502 -8.713 17.528 1.00 98.38 385 PRO A O 1
ATOM 2862 N N . GLY A 1 386 ? -3.876 -9.128 16.034 1.00 97.06 386 GLY A N 1
ATOM 2863 C CA . GLY A 1 386 ? -4.503 -10.268 15.361 1.00 97.06 386 GLY A CA 1
ATOM 2864 C C . GLY A 1 386 ? -5.091 -9.918 13.991 1.00 97.06 386 GLY A C 1
ATOM 2865 O O . GLY A 1 386 ? -5.559 -8.801 13.773 1.00 97.06 386 GLY A O 1
ATOM 2866 N N . ASP A 1 387 ? -5.125 -10.898 13.086 1.00 95.50 387 ASP A N 1
ATOM 2867 C CA . ASP A 1 387 ? -5.483 -10.730 11.667 1.00 95.50 387 ASP A CA 1
ATOM 2868 C C . ASP A 1 387 ? -6.832 -10.063 11.413 1.00 95.50 387 ASP A C 1
ATOM 2870 O O . ASP A 1 387 ? -6.994 -9.375 10.408 1.00 95.50 387 ASP A O 1
ATOM 2874 N N . THR A 1 388 ? -7.811 -10.263 12.298 1.00 96.44 388 THR A N 1
ATOM 2875 C CA . THR A 1 388 ? -9.151 -9.674 12.165 1.00 96.44 388 THR A CA 1
ATOM 2876 C C . THR A 1 388 ? -9.183 -8.188 12.504 1.00 96.44 388 THR A C 1
ATOM 2878 O O . THR A 1 388 ? -10.223 -7.556 12.334 1.00 96.44 388 THR A O 1
ATOM 2881 N N . TYR A 1 389 ? -8.099 -7.628 13.036 1.00 98.25 389 TYR A N 1
ATOM 2882 C CA . TYR A 1 389 ? -7.966 -6.218 13.405 1.00 98.25 389 TYR A CA 1
ATOM 2883 C C . TYR A 1 389 ? -7.039 -5.443 12.464 1.00 98.25 389 TYR A C 1
ATOM 2885 O O . TYR A 1 389 ? -7.098 -4.219 12.462 1.00 98.25 389 TYR A O 1
ATOM 2893 N N . VAL A 1 390 ? -6.229 -6.136 11.660 1.00 98.81 390 VAL A N 1
ATOM 2894 C CA . VAL A 1 390 ? -5.212 -5.538 10.786 1.00 98.81 390 VAL A CA 1
ATOM 2895 C C . VAL A 1 390 ? -5.557 -5.797 9.326 1.00 98.81 390 VAL A C 1
ATOM 2897 O O . VAL A 1 390 ? -5.692 -6.949 8.912 1.00 98.81 390 VAL A O 1
ATOM 2900 N N . ASP A 1 391 ? -5.652 -4.733 8.535 1.00 98.81 391 ASP A N 1
ATOM 2901 C CA . ASP A 1 391 ? -5.840 -4.820 7.086 1.00 98.81 391 ASP A CA 1
ATOM 2902 C C . ASP A 1 391 ? -4.497 -4.748 6.338 1.00 98.81 391 ASP A C 1
ATOM 2904 O O . ASP A 1 391 ? -4.320 -5.459 5.352 1.00 98.81 391 ASP A O 1
ATOM 2908 N N . TRP A 1 392 ? -3.547 -3.942 6.832 1.00 98.88 392 TRP A N 1
ATOM 2909 C CA . TRP A 1 392 ? -2.206 -3.745 6.261 1.00 98.88 392 TRP A CA 1
ATOM 2910 C C . TRP A 1 392 ? -1.110 -3.813 7.319 1.00 98.88 392 TRP A C 1
ATOM 2912 O O . TRP A 1 392 ? -1.305 -3.364 8.451 1.00 98.88 392 TRP A O 1
ATOM 2922 N N . ILE A 1 393 ? 0.070 -4.292 6.927 1.00 98.88 393 ILE A N 1
ATOM 2923 C CA . ILE A 1 393 ? 1.281 -4.204 7.750 1.00 98.88 393 ILE A CA 1
ATOM 2924 C C . ILE A 1 393 ? 2.145 -3.046 7.245 1.00 98.88 393 ILE A C 1
ATOM 2926 O O . ILE A 1 393 ? 2.599 -3.039 6.104 1.00 98.88 393 ILE A O 1
ATOM 2930 N N . GLY A 1 394 ? 2.368 -2.054 8.099 1.00 98.62 394 GLY A N 1
ATOM 2931 C CA . GLY A 1 394 ? 3.286 -0.951 7.841 1.00 98.62 394 GLY A CA 1
ATOM 2932 C C . GLY A 1 394 ? 4.715 -1.272 8.279 1.00 98.62 394 GLY A C 1
ATOM 2933 O O . GLY A 1 394 ? 4.918 -2.182 9.076 1.00 98.62 394 GLY A O 1
ATOM 2934 N N . TYR A 1 395 ? 5.706 -0.530 7.792 1.00 98.62 395 TYR A N 1
ATOM 2935 C CA . TYR A 1 395 ? 6.987 -0.337 8.487 1.00 98.62 395 TYR A CA 1
ATOM 2936 C C . TYR A 1 395 ? 7.780 0.832 7.905 1.00 98.62 395 TYR A C 1
ATOM 2938 O O . TYR A 1 395 ? 7.518 1.241 6.771 1.00 98.62 395 TYR A O 1
ATOM 2946 N N . ASP A 1 396 ? 8.780 1.312 8.657 1.00 97.25 396 ASP A N 1
ATOM 2947 C CA . ASP A 1 396 ? 9.418 2.608 8.399 1.00 97.25 396 ASP A CA 1
ATOM 2948 C C . ASP A 1 396 ? 10.927 2.503 8.071 1.00 97.25 396 ASP A C 1
ATOM 2950 O O . ASP A 1 396 ? 11.802 2.786 8.900 1.00 97.25 396 ASP A O 1
ATOM 2954 N N . PRO A 1 397 ? 11.309 2.027 6.866 1.00 96.88 397 PRO A N 1
ATOM 2955 C CA . PRO A 1 397 ? 12.707 1.804 6.527 1.00 96.88 397 PRO A CA 1
ATOM 2956 C C . PRO A 1 397 ? 13.410 3.080 6.037 1.00 96.88 397 PRO A C 1
ATOM 2958 O O . PRO A 1 397 ? 13.108 3.638 4.983 1.00 96.88 397 PRO A O 1
ATOM 2961 N N . TYR A 1 398 ? 14.473 3.475 6.735 1.00 95.69 398 TYR A N 1
ATOM 2962 C CA . TYR A 1 398 ? 15.310 4.616 6.358 1.00 95.69 398 TYR A CA 1
ATOM 2963 C C . TYR A 1 398 ? 16.747 4.208 6.007 1.00 95.69 398 TYR A C 1
ATOM 2965 O O . TYR A 1 398 ? 17.416 3.486 6.757 1.00 95.69 398 TYR A O 1
ATOM 2973 N N . ASN A 1 399 ? 17.282 4.758 4.913 1.00 96.12 399 ASN A N 1
ATOM 2974 C CA . ASN A 1 399 ? 18.726 4.788 4.670 1.00 96.12 399 ASN A CA 1
ATOM 2975 C C . ASN A 1 399 ? 19.330 5.999 5.395 1.00 96.12 399 ASN A C 1
ATOM 2977 O O . ASN A 1 399 ? 19.580 7.047 4.800 1.00 96.12 399 ASN A O 1
ATOM 2981 N N . PHE A 1 400 ? 19.538 5.865 6.706 1.00 93.38 400 PHE A N 1
ATOM 2982 C CA . PHE A 1 400 ? 20.143 6.922 7.523 1.00 93.38 400 PHE A CA 1
ATOM 2983 C C . PHE A 1 400 ? 21.627 7.153 7.213 1.00 93.38 400 PHE A C 1
ATOM 2985 O O . PHE A 1 400 ? 22.111 8.265 7.414 1.00 93.38 400 PHE A O 1
ATOM 2992 N N . TYR A 1 401 ? 22.340 6.138 6.713 1.00 93.44 401 TYR A N 1
ATOM 2993 C CA . TYR A 1 401 ? 23.769 6.217 6.409 1.00 93.44 401 TYR A CA 1
ATOM 2994 C C . TYR A 1 401 ? 24.559 6.831 7.589 1.00 93.44 401 TYR A C 1
ATOM 2996 O O . TYR A 1 401 ? 24.409 6.400 8.737 1.00 93.44 401 TYR A O 1
ATOM 3004 N N . GLU A 1 402 ? 25.363 7.865 7.345 1.00 90.94 402 GLU A N 1
ATOM 3005 C CA . GLU A 1 402 ? 26.184 8.531 8.356 1.00 90.94 402 GLU A CA 1
ATOM 3006 C C . GLU A 1 402 ? 25.386 9.133 9.525 1.00 90.94 402 GLU A C 1
ATOM 3008 O O . GLU A 1 402 ? 25.932 9.236 10.624 1.00 90.94 402 GLU A O 1
ATOM 3013 N N . CYS A 1 403 ? 24.089 9.437 9.361 1.00 89.56 403 CYS A N 1
ATOM 3014 C CA . CYS A 1 403 ? 23.263 10.009 10.431 1.00 89.56 403 CYS A CA 1
ATOM 3015 C C . CYS A 1 403 ? 23.201 9.159 11.701 1.00 89.56 403 CYS A C 1
ATOM 3017 O O . CYS A 1 403 ? 23.007 9.701 12.789 1.00 89.56 403 CYS A O 1
ATOM 3019 N N . ASN A 1 404 ? 23.301 7.839 11.561 1.00 88.25 404 ASN A N 1
ATOM 3020 C CA . ASN A 1 404 ? 23.318 6.900 12.680 1.00 88.25 404 ASN A CA 1
ATOM 3021 C C . ASN A 1 404 ? 24.560 5.993 12.648 1.00 88.25 404 ASN A C 1
ATOM 3023 O O . ASN A 1 404 ? 24.559 4.928 13.264 1.00 88.25 404 ASN A O 1
ATOM 3027 N N . GLY A 1 405 ? 25.606 6.405 11.920 1.00 87.44 405 GLY A N 1
ATOM 3028 C CA . GLY A 1 405 ? 26.851 5.650 11.772 1.00 87.44 405 GLY A CA 1
ATOM 3029 C C . GLY A 1 405 ? 26.710 4.338 10.994 1.00 87.44 405 GLY A C 1
ATOM 3030 O O . GLY A 1 405 ? 27.576 3.471 11.112 1.00 87.44 405 GLY A O 1
ATOM 3031 N N . SER A 1 406 ? 25.631 4.160 10.224 1.00 89.44 406 SER A N 1
ATOM 3032 C CA . SER A 1 406 ? 25.447 2.983 9.374 1.00 89.44 406 SER A CA 1
ATOM 3033 C C . SER A 1 406 ? 26.100 3.163 8.001 1.00 89.44 406 SER A C 1
ATOM 3035 O O . SER A 1 406 ? 26.315 4.274 7.524 1.00 89.44 406 SER A O 1
ATOM 3037 N N . GLY A 1 407 ? 26.434 2.048 7.347 1.00 93.88 407 GLY A N 1
ATOM 3038 C CA . GLY A 1 407 ? 26.863 2.064 5.949 1.00 93.88 407 GLY A CA 1
ATOM 3039 C C . GLY A 1 407 ? 25.700 2.370 5.003 1.00 93.88 407 GLY A C 1
ATOM 3040 O O . GLY A 1 407 ? 24.540 2.128 5.338 1.00 93.88 407 GLY A O 1
ATOM 3041 N N . TRP A 1 408 ? 26.019 2.882 3.814 1.00 96.50 408 TRP A N 1
ATOM 3042 C CA . TRP A 1 408 ? 25.018 3.184 2.792 1.00 96.50 408 TRP A CA 1
ATOM 3043 C C . TRP A 1 408 ? 24.270 1.923 2.366 1.00 96.50 408 TRP A C 1
ATOM 3045 O O . TRP A 1 408 ? 24.896 0.902 2.072 1.00 96.50 408 TRP A O 1
ATOM 3055 N N . LYS A 1 409 ? 22.946 2.023 2.257 1.00 97.38 409 LYS A N 1
ATOM 3056 C CA . LYS A 1 409 ? 22.081 0.957 1.748 1.00 97.38 409 LYS A CA 1
ATOM 3057 C C . LYS A 1 409 ? 21.331 1.448 0.520 1.00 97.38 409 LYS A C 1
ATOM 3059 O O . LYS A 1 409 ? 20.721 2.512 0.549 1.00 97.38 409 LYS A O 1
ATOM 3064 N N . ASP A 1 410 ? 21.358 0.673 -0.559 1.00 97.62 410 ASP A N 1
ATOM 3065 C CA . ASP A 1 410 ? 20.456 0.884 -1.695 1.00 97.62 410 ASP A CA 1
ATOM 3066 C C . ASP A 1 410 ? 18.977 0.654 -1.286 1.00 97.62 410 ASP A C 1
ATOM 3068 O O . ASP A 1 410 ? 18.719 0.145 -0.185 1.00 97.62 410 ASP A O 1
ATOM 3072 N N . PRO A 1 411 ? 17.992 1.025 -2.127 1.00 98.06 411 PRO A N 1
ATOM 3073 C CA . PRO A 1 411 ? 16.575 0.866 -1.796 1.00 98.06 411 PRO A CA 1
ATOM 3074 C C . PRO A 1 411 ? 16.171 -0.582 -1.498 1.00 98.06 411 PRO A C 1
ATOM 3076 O O . PRO A 1 411 ? 15.480 -0.831 -0.513 1.00 98.06 411 PRO A O 1
ATOM 3079 N N . ALA A 1 412 ? 16.655 -1.559 -2.272 1.00 97.75 412 ALA A N 1
ATOM 3080 C CA . ALA A 1 412 ? 16.290 -2.961 -2.078 1.00 97.75 412 ALA A CA 1
ATOM 3081 C C . ALA A 1 412 ? 16.822 -3.506 -0.745 1.00 97.75 412 ALA A C 1
ATOM 3083 O O . ALA A 1 412 ? 16.114 -4.221 -0.036 1.00 97.75 412 ALA A O 1
ATOM 3084 N N . THR A 1 413 ? 18.043 -3.134 -0.364 1.00 97.81 413 THR A N 1
ATOM 3085 C CA . THR A 1 413 ? 18.618 -3.472 0.944 1.00 97.81 413 THR A CA 1
ATOM 3086 C C . THR A 1 413 ? 17.890 -2.748 2.083 1.00 97.81 413 THR A C 1
ATOM 3088 O O . THR A 1 413 ? 17.712 -3.309 3.166 1.00 97.81 413 THR A O 1
ATOM 3091 N N . THR A 1 414 ? 17.457 -1.506 1.849 1.00 97.94 414 THR A N 1
ATOM 3092 C CA . THR A 1 414 ? 16.723 -0.694 2.832 1.00 97.94 414 THR A CA 1
ATOM 3093 C C . THR A 1 414 ? 15.343 -1.286 3.120 1.00 97.94 414 THR A C 1
ATOM 3095 O O . THR A 1 414 ? 14.982 -1.435 4.285 1.00 97.94 414 THR A O 1
ATOM 3098 N N . PHE A 1 415 ? 14.606 -1.699 2.086 1.00 98.31 415 PHE A N 1
ATOM 3099 C CA . PHE A 1 415 ? 13.244 -2.225 2.231 1.00 98.31 415 PHE A CA 1
ATOM 3100 C C . PHE A 1 415 ? 13.217 -3.699 2.659 1.00 98.31 415 PHE A C 1
ATOM 3102 O O . PHE A 1 415 ? 12.339 -4.098 3.424 1.00 98.31 415 PHE A O 1
ATOM 3109 N N . GLY A 1 416 ? 14.189 -4.498 2.206 1.00 97.81 416 GLY A N 1
ATOM 3110 C CA . GLY A 1 416 ? 14.150 -5.959 2.317 1.00 97.81 416 GLY A CA 1
ATOM 3111 C C . GLY A 1 416 ? 14.341 -6.517 3.723 1.00 97.81 416 GLY A C 1
ATOM 3112 O O . GLY A 1 416 ? 13.764 -7.540 4.062 1.00 97.81 416 GLY A O 1
ATOM 3113 N N . SER A 1 417 ? 15.112 -5.850 4.590 1.00 95.19 417 SER A N 1
ATOM 3114 C CA . SER A 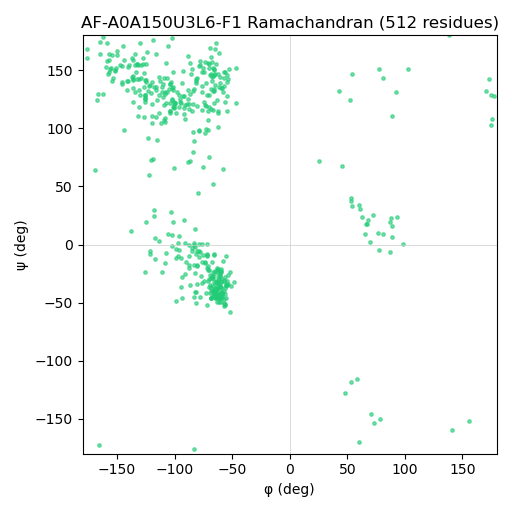1 417 ? 15.512 -6.462 5.868 1.00 95.19 417 SER A CA 1
ATOM 3115 C C . SER A 1 417 ? 14.335 -6.834 6.777 1.00 95.19 417 SER A C 1
ATOM 3117 O O . SER A 1 417 ? 14.389 -7.869 7.449 1.00 95.19 417 SER A O 1
ATOM 3119 N N . HIS A 1 418 ? 13.326 -5.964 6.879 1.00 97.75 418 HIS A N 1
ATOM 3120 C CA . HIS A 1 418 ? 12.131 -6.243 7.678 1.00 97.75 418 HIS A CA 1
ATOM 3121 C C . HIS A 1 418 ? 11.140 -7.108 6.902 1.00 97.75 418 HIS A C 1
ATOM 3123 O O . HIS A 1 418 ? 10.620 -8.063 7.473 1.00 97.75 418 HIS A O 1
ATOM 3129 N N . TYR A 1 419 ? 10.972 -6.829 5.607 1.00 98.50 419 TYR A N 1
ATOM 3130 C CA . TYR A 1 419 ? 10.146 -7.614 4.696 1.00 98.50 419 TYR A CA 1
ATOM 3131 C C . TYR A 1 419 ? 10.499 -9.106 4.752 1.00 98.50 419 TYR A C 1
ATOM 3133 O O . TYR A 1 419 ? 9.661 -9.914 5.140 1.00 98.50 419 TYR A O 1
ATOM 3141 N N . ASP A 1 420 ? 11.754 -9.472 4.484 1.00 98.31 420 ASP A N 1
ATOM 3142 C CA . ASP A 1 420 ? 12.206 -10.868 4.455 1.00 98.31 420 ASP A CA 1
ATOM 3143 C C . ASP A 1 420 ? 12.004 -11.564 5.809 1.00 98.31 420 ASP A C 1
ATOM 3145 O O . ASP A 1 420 ? 11.676 -12.748 5.875 1.00 98.31 420 ASP A O 1
ATOM 3149 N N . TRP A 1 421 ? 12.177 -10.828 6.913 1.00 98.19 421 TRP A N 1
ATOM 3150 C CA . TRP A 1 421 ? 11.943 -11.365 8.253 1.00 98.19 421 TRP A CA 1
ATOM 3151 C C . TRP A 1 421 ? 10.459 -11.625 8.515 1.00 98.19 421 TRP A C 1
ATOM 3153 O O . TRP A 1 421 ? 10.126 -12.667 9.071 1.00 98.19 421 TRP A O 1
ATOM 3163 N N . MET A 1 422 ? 9.572 -10.719 8.097 1.00 98.06 422 MET A N 1
ATOM 3164 C CA . MET A 1 422 ? 8.124 -10.896 8.234 1.00 98.06 422 MET A CA 1
ATOM 3165 C C . MET A 1 422 ? 7.575 -12.034 7.359 1.00 98.06 422 MET A C 1
ATOM 3167 O O . MET A 1 422 ? 6.586 -12.657 7.744 1.00 98.06 422 MET A O 1
ATOM 3171 N N . HIS A 1 423 ? 8.239 -12.344 6.241 1.00 97.44 423 HIS A N 1
ATOM 3172 C CA . HIS A 1 423 ? 7.886 -13.444 5.331 1.00 97.44 423 HIS A CA 1
ATOM 3173 C C . HIS A 1 423 ? 8.506 -14.794 5.719 1.00 97.44 423 HIS A C 1
ATOM 3175 O O . HIS A 1 423 ? 8.274 -15.805 5.055 1.00 97.44 423 HIS A O 1
ATOM 3181 N N . ALA A 1 424 ? 9.296 -14.862 6.794 1.00 97.25 424 ALA A N 1
ATOM 3182 C CA . ALA A 1 424 ? 9.759 -16.149 7.291 1.00 97.25 424 ALA A CA 1
ATOM 3183 C C . ALA A 1 424 ? 8.576 -16.952 7.885 1.00 97.25 424 ALA A C 1
ATOM 3185 O O . ALA A 1 424 ? 7.675 -16.366 8.494 1.00 97.25 424 ALA A O 1
ATOM 3186 N N . PRO A 1 425 ? 8.570 -18.300 7.785 1.00 95.62 425 PRO A N 1
ATOM 3187 C CA . PRO A 1 425 ? 7.419 -19.116 8.190 1.00 95.62 425 PRO A CA 1
ATOM 3188 C C . PRO A 1 425 ? 6.952 -18.901 9.635 1.00 95.62 425 PRO A C 1
ATOM 3190 O O . PRO A 1 425 ? 5.760 -18.969 9.920 1.00 95.62 425 PRO A O 1
ATOM 3193 N N . ALA A 1 426 ? 7.881 -18.624 10.557 1.00 95.38 426 ALA A N 1
ATOM 3194 C CA . ALA A 1 426 ? 7.554 -18.367 11.958 1.00 95.38 426 ALA A CA 1
ATOM 3195 C C . ALA A 1 426 ? 6.791 -17.048 12.157 1.00 95.38 426 ALA A C 1
ATOM 3197 O O . ALA A 1 426 ? 6.016 -16.936 13.103 1.00 95.38 426 ALA A O 1
ATOM 3198 N N . GLN A 1 427 ? 7.014 -16.063 11.285 1.00 96.62 427 GLN A N 1
ATOM 3199 C CA . GLN A 1 427 ? 6.331 -14.778 11.308 1.00 96.62 427 GLN A CA 1
ATOM 3200 C C . GLN A 1 427 ? 4.965 -14.890 10.636 1.00 96.62 427 GLN A C 1
ATOM 3202 O O . GLN A 1 427 ? 3.955 -14.584 11.264 1.00 96.62 427 GLN A O 1
ATOM 3207 N N . MET A 1 428 ? 4.915 -15.446 9.423 1.00 94.69 428 MET A N 1
ATOM 3208 C CA . MET A 1 428 ? 3.654 -15.676 8.704 1.00 94.69 428 MET A CA 1
ATOM 3209 C C . MET A 1 428 ? 2.649 -16.518 9.503 1.00 94.69 428 MET A C 1
ATOM 3211 O O . MET A 1 428 ? 1.444 -16.338 9.360 1.00 94.69 428 MET A O 1
ATOM 3215 N N . ALA A 1 429 ? 3.119 -17.397 10.395 1.00 91.81 429 ALA A N 1
ATOM 3216 C CA . ALA A 1 429 ? 2.254 -18.198 11.258 1.00 91.81 429 ALA A CA 1
ATOM 3217 C C . ALA A 1 429 ? 1.334 -17.379 12.188 1.00 91.81 429 ALA A C 1
ATOM 3219 O O . ALA A 1 429 ? 0.342 -17.934 12.660 1.00 91.81 429 ALA A O 1
ATOM 3220 N N . TRP A 1 430 ? 1.645 -16.107 12.482 1.00 92.31 430 TRP A N 1
ATOM 3221 C CA . TRP A 1 430 ? 0.834 -15.274 13.383 1.00 92.31 430 TRP A CA 1
ATOM 3222 C C . TRP A 1 430 ? 0.196 -14.033 12.750 1.00 92.31 430 TRP A C 1
ATOM 3224 O O . TRP A 1 430 ? -0.675 -13.462 13.403 1.00 92.31 430 TRP A O 1
ATOM 3234 N N . HIS A 1 431 ? 0.589 -13.623 11.536 1.00 92.81 431 HIS A N 1
ATOM 3235 C CA . HIS A 1 431 ? -0.045 -12.495 10.817 1.00 92.81 431 HIS A CA 1
ATOM 3236 C C . HIS A 1 431 ? -0.631 -12.841 9.438 1.00 92.81 431 HIS A C 1
ATOM 3238 O O . HIS A 1 431 ? -1.312 -12.006 8.840 1.00 92.81 431 HIS A O 1
ATOM 3244 N N . GLY A 1 432 ? -0.372 -14.055 8.937 1.00 91.88 432 GLY A N 1
ATOM 3245 C CA . GLY A 1 432 ? -0.892 -14.537 7.662 1.00 91.88 432 GLY A CA 1
ATOM 3246 C C . GLY A 1 432 ? -0.276 -13.854 6.438 1.00 91.88 432 GLY A C 1
ATOM 3247 O O . GLY A 1 432 ? 0.910 -13.529 6.406 1.00 91.88 432 GLY A O 1
ATOM 3248 N N . GLU A 1 433 ? -1.096 -13.692 5.399 1.00 91.62 433 GLU A N 1
ATOM 3249 C CA . GLU A 1 433 ? -0.770 -12.922 4.197 1.00 91.62 433 GLU A CA 1
ATOM 3250 C C . GLU A 1 433 ? -1.443 -11.550 4.304 1.00 91.62 433 GLU A C 1
ATOM 3252 O O . GLU A 1 433 ? -2.669 -11.449 4.424 1.00 91.62 433 GLU A O 1
ATOM 3257 N N . LYS A 1 434 ? -0.642 -10.483 4.282 1.00 96.25 434 LYS A N 1
ATOM 3258 C CA . LYS A 1 434 ? -1.118 -9.098 4.357 1.00 96.25 434 LYS A CA 1
ATOM 3259 C C . LYS A 1 434 ? -0.385 -8.237 3.328 1.00 96.25 434 LYS A C 1
ATOM 3261 O O . LYS A 1 434 ? 0.803 -8.456 3.102 1.00 96.25 434 LYS A O 1
ATOM 3266 N N . PRO A 1 435 ? -1.054 -7.239 2.729 1.00 98.44 435 PRO A N 1
ATOM 3267 C CA . PRO A 1 435 ? -0.370 -6.209 1.961 1.00 98.44 435 PRO A CA 1
ATOM 3268 C C . PRO A 1 435 ? 0.493 -5.344 2.892 1.00 98.44 435 PRO A C 1
ATOM 3270 O O . PRO A 1 435 ? 0.119 -5.056 4.035 1.00 98.44 435 PRO A O 1
ATOM 3273 N N . TYR A 1 436 ? 1.641 -4.911 2.379 1.00 98.81 436 TYR A N 1
ATOM 3274 C CA . TYR A 1 436 ? 2.597 -4.073 3.085 1.00 98.81 436 TYR A CA 1
ATOM 3275 C C . TYR A 1 436 ? 2.580 -2.639 2.571 1.00 98.81 436 TYR A C 1
ATOM 3277 O O . TYR A 1 436 ? 2.477 -2.387 1.368 1.00 98.81 436 TYR A O 1
ATOM 3285 N N . ILE A 1 437 ? 2.749 -1.698 3.493 1.00 98.88 437 ILE A N 1
ATOM 3286 C CA . ILE A 1 437 ? 2.954 -0.282 3.206 1.00 98.88 437 ILE A CA 1
ATOM 3287 C C . ILE A 1 437 ? 4.261 0.181 3.847 1.00 98.88 437 ILE A C 1
ATOM 3289 O O . ILE A 1 437 ? 4.515 -0.091 5.017 1.00 98.88 437 ILE A O 1
ATOM 3293 N N . LEU A 1 438 ? 5.112 0.881 3.096 1.00 98.81 438 LEU A N 1
ATOM 3294 C CA . LEU A 1 438 ? 6.183 1.654 3.726 1.00 98.81 438 LEU A CA 1
ATOM 3295 C C . LEU A 1 438 ? 5.542 2.936 4.244 1.00 98.81 438 LEU A C 1
ATOM 3297 O O . LEU A 1 438 ? 5.267 3.838 3.446 1.00 98.81 438 LEU A O 1
ATOM 3301 N N . SER A 1 439 ? 5.199 2.956 5.533 1.00 98.06 439 SER A N 1
ATOM 3302 C CA . SER A 1 439 ? 4.463 4.069 6.142 1.00 98.06 439 SER A CA 1
ATOM 3303 C C . SER A 1 439 ? 5.302 5.338 6.150 1.00 98.06 439 SER A C 1
ATOM 3305 O O . SER A 1 439 ? 4.788 6.427 5.903 1.00 98.06 439 SER A O 1
ATOM 3307 N N . GLU A 1 440 ? 6.611 5.166 6.283 1.00 97.19 440 GLU A N 1
ATOM 3308 C CA . GLU A 1 440 ? 7.603 6.193 6.070 1.00 97.19 440 GLU A CA 1
ATOM 3309 C C . GLU A 1 440 ? 8.879 5.605 5.478 1.00 97.19 440 GLU A C 1
ATOM 3311 O O . GLU A 1 440 ? 9.386 4.574 5.909 1.00 97.19 440 GLU A O 1
ATOM 3316 N N . PHE A 1 441 ? 9.470 6.283 4.505 1.00 97.38 441 PHE A N 1
ATOM 3317 C CA . PHE A 1 441 ? 10.822 5.952 4.077 1.00 97.38 441 PHE A CA 1
ATOM 3318 C C . PHE A 1 441 ? 11.540 7.182 3.540 1.00 97.38 441 PHE A C 1
ATOM 3320 O O . PHE A 1 441 ? 10.927 8.108 3.004 1.00 97.38 441 PHE A O 1
ATOM 3327 N N . SER A 1 442 ? 12.867 7.187 3.651 1.00 96.62 442 SER A N 1
ATOM 3328 C CA . SER A 1 442 ? 13.720 8.167 2.980 1.00 96.62 442 SER A CA 1
ATOM 3329 C C . SER A 1 442 ? 15.188 7.721 2.983 1.00 96.62 442 SER A C 1
ATOM 3331 O O . SER A 1 442 ? 15.569 6.726 3.604 1.00 96.62 442 SER A O 1
ATOM 3333 N N . SER A 1 443 ? 16.030 8.487 2.294 1.00 96.94 443 SER A N 1
ATOM 3334 C CA . SER A 1 443 ? 17.481 8.343 2.288 1.00 96.94 443 SER A CA 1
ATOM 3335 C C . SER A 1 443 ? 18.150 9.653 2.673 1.00 96.94 443 SER A C 1
ATOM 3337 O O . SER A 1 443 ? 17.764 10.729 2.211 1.00 96.94 443 SER A O 1
ATOM 3339 N N . HIS A 1 444 ? 19.204 9.553 3.476 1.00 95.81 444 HIS A N 1
ATOM 3340 C CA . HIS A 1 444 ? 20.133 10.650 3.688 1.00 95.81 444 HIS A CA 1
ATOM 3341 C C . HIS A 1 444 ? 20.921 10.959 2.404 1.00 95.81 444 HIS A C 1
ATOM 3343 O O . HIS A 1 444 ? 21.045 10.110 1.515 1.00 95.81 444 HIS A O 1
ATOM 3349 N N . GLU A 1 445 ? 21.429 12.188 2.303 1.00 95.88 445 GLU A N 1
ATOM 3350 C CA . GLU A 1 445 ? 22.388 12.573 1.263 1.00 95.88 445 GLU A CA 1
ATOM 3351 C C . GLU A 1 445 ? 23.747 11.914 1.517 1.00 95.88 445 GLU A C 1
ATOM 3353 O O . GLU A 1 445 ? 24.106 11.652 2.660 1.00 95.88 445 GLU A O 1
ATOM 3358 N N . ASP A 1 446 ? 24.522 11.670 0.464 1.00 95.44 446 ASP A N 1
ATOM 3359 C CA . ASP A 1 446 ? 25.927 11.286 0.614 1.00 95.44 446 ASP A CA 1
ATOM 3360 C C . ASP A 1 446 ? 26.809 12.524 0.398 1.00 95.44 446 ASP A C 1
ATOM 3362 O O . ASP A 1 446 ? 26.864 13.037 -0.724 1.00 95.44 446 ASP A O 1
ATOM 3366 N N . PRO A 1 447 ? 27.519 13.029 1.425 1.00 91.75 447 PRO A N 1
ATOM 3367 C CA . PRO A 1 447 ? 28.405 14.177 1.253 1.00 91.75 447 PRO A CA 1
ATOM 3368 C C . PRO A 1 447 ? 29.544 13.938 0.254 1.00 91.75 447 PRO A C 1
ATOM 3370 O O . PRO A 1 447 ? 30.097 14.907 -0.267 1.00 91.75 447 PRO A O 1
ATOM 3373 N N . ALA A 1 448 ? 29.912 12.677 -0.001 1.00 94.94 448 ALA A N 1
ATOM 3374 C CA . ALA A 1 448 ? 30.978 12.312 -0.930 1.00 94.94 448 ALA A CA 1
ATOM 3375 C C . ALA A 1 448 ? 30.497 12.162 -2.385 1.00 94.94 448 ALA A C 1
ATOM 3377 O O . ALA A 1 448 ? 31.317 12.250 -3.300 1.00 94.94 448 ALA A O 1
ATOM 3378 N N . ASP A 1 449 ? 29.195 11.965 -2.615 1.00 96.50 449 ASP A N 1
ATOM 3379 C CA . ASP A 1 449 ? 28.601 11.869 -3.952 1.00 96.50 449 ASP A CA 1
ATOM 3380 C C . ASP A 1 449 ? 27.202 12.518 -3.987 1.00 96.50 449 ASP A C 1
ATOM 3382 O O . ASP A 1 449 ? 26.202 11.873 -3.652 1.00 96.50 449 ASP A O 1
ATOM 3386 N N . PRO A 1 450 ? 27.087 13.772 -4.466 1.00 93.75 450 PRO A N 1
ATOM 3387 C CA . PRO A 1 450 ? 25.815 14.493 -4.508 1.00 93.75 450 PRO A CA 1
ATOM 3388 C C . PRO A 1 450 ? 24.776 13.879 -5.464 1.00 93.75 450 PRO A C 1
ATOM 3390 O O . PRO A 1 450 ? 23.623 14.304 -5.465 1.00 93.75 450 PRO A O 1
ATOM 3393 N N . ASN A 1 451 ? 25.139 12.891 -6.292 1.00 97.38 451 ASN A N 1
ATOM 3394 C CA . ASN A 1 451 ? 24.179 12.186 -7.144 1.00 97.38 451 ASN A CA 1
ATOM 3395 C C . ASN A 1 451 ? 23.568 10.958 -6.461 1.00 97.38 451 ASN A C 1
ATOM 3397 O O . ASN A 1 451 ? 22.557 10.436 -6.944 1.00 97.38 451 ASN A O 1
ATOM 3401 N N . ARG A 1 452 ? 24.158 10.478 -5.360 1.00 98.12 452 ARG A N 1
ATOM 3402 C CA . ARG A 1 452 ? 23.865 9.148 -4.819 1.00 98.12 452 ARG A CA 1
ATOM 3403 C C . ARG A 1 452 ? 22.434 9.013 -4.316 1.00 98.12 452 ARG A C 1
ATOM 3405 O O . ARG A 1 452 ? 21.786 8.018 -4.630 1.00 98.12 452 ARG A O 1
ATOM 3412 N N . LYS A 1 453 ? 21.896 10.028 -3.627 1.00 98.00 453 LYS A N 1
ATOM 3413 C CA . LYS A 1 453 ? 20.479 10.052 -3.224 1.00 98.00 453 LYS A CA 1
ATOM 3414 C C . LYS A 1 453 ? 19.550 10.127 -4.436 1.00 98.00 453 LYS A C 1
ATOM 3416 O O . LYS A 1 453 ? 18.553 9.420 -4.481 1.00 98.00 453 LYS A O 1
ATOM 3421 N N . GLY A 1 454 ? 19.894 10.906 -5.462 1.00 98.25 454 GLY A N 1
ATOM 3422 C CA . GLY A 1 454 ? 19.130 10.934 -6.712 1.00 98.25 454 GLY A CA 1
ATOM 3423 C C . GLY A 1 454 ? 19.061 9.569 -7.406 1.00 98.25 454 GLY A C 1
ATOM 3424 O O . GLY A 1 454 ? 18.003 9.182 -7.903 1.00 98.25 454 GLY A O 1
ATOM 3425 N N . GLN A 1 455 ? 20.163 8.817 -7.432 1.00 98.56 455 GLN A N 1
ATOM 3426 C CA . GLN A 1 455 ? 20.169 7.443 -7.951 1.00 98.56 455 GLN A CA 1
ATOM 3427 C C . GLN A 1 455 ? 19.415 6.475 -7.038 1.00 98.56 455 GLN A C 1
ATOM 3429 O O . GLN A 1 455 ? 18.695 5.609 -7.524 1.00 98.56 455 GLN A O 1
ATOM 3434 N N . TRP A 1 456 ? 19.511 6.668 -5.722 1.00 98.69 456 TRP A N 1
ATOM 3435 C CA . TRP A 1 456 ? 18.722 5.926 -4.744 1.00 98.69 456 TRP A CA 1
ATOM 3436 C C . TRP A 1 456 ? 17.223 6.082 -5.001 1.00 98.69 456 TRP A C 1
ATOM 3438 O O . TRP A 1 456 ? 16.523 5.080 -5.084 1.00 98.69 456 TRP A O 1
ATOM 3448 N N . MET A 1 457 ? 16.740 7.310 -5.234 1.00 98.50 457 MET A N 1
ATOM 3449 C CA . MET A 1 457 ? 15.327 7.540 -5.553 1.00 98.50 457 MET A CA 1
ATOM 3450 C C . MET A 1 457 ? 14.887 6.780 -6.809 1.00 98.50 457 MET A C 1
ATOM 3452 O O . MET A 1 457 ? 13.831 6.158 -6.807 1.00 98.50 457 MET A O 1
ATOM 3456 N N . ARG A 1 458 ? 15.714 6.759 -7.864 1.00 98.38 458 ARG A N 1
ATOM 3457 C CA . ARG A 1 458 ? 15.403 6.023 -9.105 1.00 98.38 458 ARG A CA 1
ATOM 3458 C C . ARG A 1 458 ? 15.250 4.518 -8.884 1.00 98.38 458 ARG A C 1
ATOM 3460 O O . ARG A 1 458 ? 14.481 3.888 -9.595 1.00 98.38 458 ARG A O 1
ATOM 3467 N N . GLY A 1 459 ? 15.941 3.957 -7.893 1.00 98.12 459 GLY A N 1
ATOM 3468 C CA . GLY A 1 459 ? 15.865 2.535 -7.556 1.00 98.12 459 GLY A CA 1
ATOM 3469 C C . GLY A 1 459 ? 14.674 2.135 -6.677 1.00 98.12 459 GLY A C 1
ATOM 3470 O O . GLY A 1 459 ? 14.545 0.951 -6.370 1.00 98.12 459 GLY A O 1
ATOM 3471 N N . ILE A 1 460 ? 13.819 3.074 -6.243 1.00 98.44 460 ILE A N 1
ATOM 3472 C CA . ILE A 1 460 ? 12.680 2.769 -5.356 1.00 98.44 460 ILE A CA 1
ATOM 3473 C C . ILE A 1 460 ? 11.738 1.756 -6.015 1.00 98.44 460 ILE A C 1
ATOM 3475 O O . ILE A 1 460 ? 11.403 0.744 -5.403 1.00 98.44 460 ILE A O 1
ATOM 3479 N N . VAL A 1 461 ? 11.339 1.996 -7.266 1.00 97.62 461 VAL A N 1
ATOM 3480 C CA . VAL A 1 461 ? 10.347 1.147 -7.942 1.00 97.62 461 VAL A CA 1
ATOM 3481 C C . VAL A 1 461 ? 10.901 -0.247 -8.240 1.00 97.62 461 VAL A C 1
ATOM 3483 O O . VAL A 1 461 ? 10.189 -1.233 -8.065 1.00 97.62 461 VAL A O 1
ATOM 3486 N N . ASP A 1 462 ? 12.180 -0.362 -8.601 1.00 97.44 462 ASP A N 1
ATOM 3487 C CA . ASP A 1 462 ? 12.831 -1.667 -8.776 1.00 97.44 462 ASP A CA 1
ATOM 3488 C C . ASP A 1 462 ? 12.873 -2.461 -7.463 1.00 97.44 462 ASP A C 1
ATOM 3490 O O . ASP A 1 462 ? 12.646 -3.674 -7.455 1.00 97.44 462 ASP A O 1
ATOM 3494 N N . ALA A 1 463 ? 13.098 -1.787 -6.330 1.00 97.81 463 ALA A N 1
ATOM 3495 C CA . ALA A 1 463 ? 13.007 -2.419 -5.020 1.00 97.81 463 ALA A CA 1
ATOM 3496 C C . ALA A 1 463 ? 11.574 -2.868 -4.693 1.00 97.81 463 ALA A C 1
ATOM 3498 O O . ALA A 1 463 ? 11.394 -3.968 -4.181 1.00 97.81 463 ALA A O 1
ATOM 3499 N N . MET A 1 464 ? 10.553 -2.079 -5.037 1.00 97.62 464 MET A N 1
ATOM 3500 C CA . MET A 1 464 ? 9.153 -2.484 -4.856 1.00 97.62 464 MET A CA 1
ATOM 3501 C C . MET A 1 464 ? 8.773 -3.680 -5.739 1.00 97.62 464 MET A C 1
ATOM 3503 O O . MET A 1 464 ? 8.108 -4.597 -5.272 1.00 97.62 464 MET A O 1
ATOM 3507 N N . LYS A 1 465 ? 9.245 -3.733 -6.992 1.00 95.25 465 LYS A N 1
ATOM 3508 C CA . LYS A 1 465 ? 9.047 -4.890 -7.886 1.00 95.25 465 LYS A CA 1
ATOM 3509 C C . LYS A 1 465 ? 9.704 -6.166 -7.339 1.00 95.25 465 LYS A C 1
ATOM 3511 O O . LYS A 1 465 ? 9.231 -7.265 -7.617 1.00 95.25 465 LYS A O 1
ATOM 3516 N N . ARG A 1 466 ? 10.778 -6.031 -6.552 1.00 96.81 466 ARG A N 1
ATOM 3517 C CA . ARG A 1 466 ? 11.443 -7.148 -5.861 1.00 96.81 466 ARG A CA 1
ATOM 3518 C C . ARG A 1 466 ? 10.690 -7.633 -4.616 1.00 96.81 466 ARG A C 1
ATOM 3520 O O . ARG A 1 466 ? 10.823 -8.804 -4.272 1.00 96.81 466 ARG A O 1
ATOM 3527 N N . TYR A 1 467 ? 9.920 -6.764 -3.969 1.00 97.69 467 TYR A N 1
ATOM 3528 C CA . TYR A 1 467 ? 9.129 -7.064 -2.772 1.00 97.69 467 TYR A CA 1
ATOM 3529 C C . TYR A 1 467 ? 7.642 -6.801 -3.066 1.00 97.69 467 TYR A C 1
ATOM 3531 O O . TYR A 1 467 ? 7.092 -5.791 -2.624 1.00 97.69 467 TYR A O 1
ATOM 3539 N N . PRO A 1 468 ? 6.991 -7.665 -3.868 1.00 94.94 468 PRO A N 1
ATOM 3540 C CA . PRO A 1 468 ? 5.714 -7.363 -4.517 1.00 94.94 468 PRO A CA 1
ATOM 3541 C C . PRO A 1 468 ? 4.528 -7.213 -3.558 1.00 94.94 468 PRO A C 1
ATOM 3543 O O . PRO A 1 468 ? 3.496 -6.678 -3.976 1.00 94.94 468 PRO A O 1
ATOM 3546 N N . ASP A 1 469 ? 4.654 -7.650 -2.302 1.00 97.19 469 ASP A N 1
ATOM 3547 C CA . ASP A 1 469 ? 3.626 -7.423 -1.279 1.00 97.19 469 ASP A CA 1
ATOM 3548 C C . ASP A 1 469 ? 3.682 -6.001 -0.713 1.00 97.19 469 ASP A C 1
ATOM 3550 O O . ASP A 1 469 ? 2.731 -5.575 -0.066 1.00 97.19 469 ASP A O 1
ATOM 3554 N N . ILE A 1 470 ? 4.734 -5.224 -1.007 1.00 98.56 470 ILE A N 1
ATOM 3555 C CA . ILE A 1 470 ? 4.743 -3.774 -0.791 1.00 98.56 470 ILE A CA 1
ATOM 3556 C C . ILE A 1 470 ? 3.838 -3.131 -1.845 1.00 98.56 470 ILE A C 1
ATOM 3558 O O . ILE A 1 470 ? 4.218 -2.923 -2.999 1.00 98.56 470 ILE A O 1
ATOM 3562 N N . LYS A 1 471 ? 2.615 -2.815 -1.422 1.00 98.44 471 LYS A N 1
ATOM 3563 C CA . LYS A 1 471 ? 1.537 -2.269 -2.254 1.00 98.44 471 LYS A CA 1
ATOM 3564 C C . LYS A 1 471 ? 1.339 -0.764 -2.083 1.00 98.44 471 LYS A C 1
ATOM 3566 O O . LYS A 1 471 ? 0.496 -0.182 -2.761 1.00 98.44 471 LYS A O 1
ATOM 3571 N N . ALA A 1 472 ? 2.112 -0.124 -1.213 1.00 98.56 472 ALA A N 1
ATOM 3572 C CA . ALA A 1 472 ? 2.135 1.323 -1.054 1.00 98.56 472 ALA A CA 1
ATOM 3573 C C . ALA A 1 472 ? 3.463 1.785 -0.444 1.00 98.56 472 ALA A C 1
ATOM 3575 O O . ALA A 1 472 ? 4.060 1.078 0.370 1.00 98.56 472 ALA A O 1
ATOM 3576 N N . VAL A 1 473 ? 3.916 2.984 -0.807 1.00 98.50 473 VAL A N 1
ATOM 3577 C CA . VAL A 1 473 ? 5.082 3.628 -0.186 1.00 98.50 473 VAL A CA 1
ATOM 3578 C C . VAL A 1 473 ? 4.806 5.099 0.085 1.00 98.50 473 VAL A C 1
ATOM 3580 O O . VAL A 1 473 ? 4.175 5.766 -0.729 1.00 98.50 473 VAL A O 1
ATOM 3583 N N . GLN A 1 474 ? 5.292 5.616 1.212 1.00 98.31 474 GLN A N 1
ATOM 3584 C CA . GLN A 1 474 ? 5.117 7.012 1.606 1.00 98.31 474 GLN A CA 1
ATOM 3585 C C . GLN A 1 474 ? 6.458 7.658 1.922 1.00 98.31 474 GLN A C 1
ATOM 3587 O O . GLN A 1 474 ? 7.117 7.357 2.916 1.00 98.31 474 GLN A O 1
ATOM 3592 N N . PHE A 1 475 ? 6.879 8.563 1.045 1.00 98.00 475 PHE A N 1
ATOM 3593 C CA . PHE A 1 475 ? 8.127 9.281 1.230 1.00 98.00 475 PHE A CA 1
ATOM 3594 C C . PHE A 1 475 ? 8.021 10.266 2.398 1.00 98.00 475 PHE A C 1
ATOM 3596 O O . PHE A 1 475 ? 7.115 11.099 2.433 1.00 98.00 475 PHE A O 1
ATOM 3603 N N . TYR A 1 476 ? 8.967 10.222 3.332 1.00 96.38 476 TYR A N 1
ATOM 3604 C CA . TYR A 1 476 ? 9.016 11.170 4.441 1.00 96.38 476 TYR A CA 1
ATOM 3605 C C . TYR A 1 476 ? 9.720 12.466 4.014 1.00 96.38 476 TYR A C 1
ATOM 3607 O O . TYR A 1 476 ? 10.953 12.569 4.024 1.00 96.38 476 TYR A O 1
ATOM 3615 N N . ASN A 1 477 ? 8.940 13.484 3.629 1.00 94.38 477 ASN A N 1
ATOM 3616 C CA . ASN A 1 477 ? 9.471 14.776 3.196 1.00 94.38 477 ASN A CA 1
ATOM 3617 C C . ASN A 1 477 ? 9.673 15.760 4.357 1.00 94.38 477 ASN A C 1
ATOM 3619 O O . ASN A 1 477 ? 8.961 16.756 4.503 1.00 94.38 477 ASN A O 1
ATOM 3623 N N . SER A 1 478 ? 10.664 15.495 5.203 1.00 89.19 478 SER A N 1
ATOM 3624 C CA . SER A 1 478 ? 11.056 16.406 6.279 1.00 89.19 478 SER A CA 1
ATOM 3625 C C . SER A 1 478 ? 12.488 16.134 6.724 1.00 89.19 478 SER A C 1
ATOM 3627 O O . SER A 1 478 ? 12.937 14.997 6.727 1.00 89.19 478 SER A O 1
ATOM 3629 N N . ASN A 1 479 ? 13.214 17.174 7.137 1.00 84.06 479 ASN A N 1
ATOM 3630 C CA . ASN A 1 479 ? 14.552 17.035 7.735 1.00 84.06 479 ASN A CA 1
ATOM 3631 C C . ASN A 1 479 ? 14.509 16.909 9.268 1.00 84.06 479 ASN A C 1
ATOM 3633 O O . ASN A 1 479 ? 15.549 16.858 9.923 1.00 84.06 479 ASN A O 1
ATOM 3637 N N . VAL A 1 480 ? 13.313 16.915 9.860 1.00 76.62 480 VAL A N 1
ATOM 3638 C CA . VAL A 1 480 ? 13.145 16.777 11.307 1.00 76.62 480 VAL A CA 1
ATOM 3639 C C . VAL A 1 480 ? 13.357 15.316 11.686 1.00 76.62 480 VAL A C 1
ATOM 3641 O O . VAL A 1 480 ? 12.575 14.456 11.287 1.00 76.62 480 VAL A O 1
ATOM 3644 N N . THR A 1 481 ? 14.399 15.056 12.477 1.00 70.25 481 THR A N 1
ATOM 3645 C CA . THR A 1 481 ? 14.628 13.770 13.149 1.00 70.25 481 THR A CA 1
ATOM 3646 C C . THR A 1 481 ? 14.972 14.009 14.619 1.00 70.25 481 THR A C 1
ATOM 3648 O O . THR A 1 481 ? 15.486 15.070 14.979 1.00 70.25 481 THR A O 1
ATOM 3651 N N . HIS A 1 482 ? 14.729 13.016 15.476 1.00 61.53 482 HIS A N 1
ATOM 3652 C CA . HIS A 1 482 ? 15.003 13.116 16.914 1.00 61.53 482 HIS A CA 1
ATOM 3653 C C . HIS A 1 482 ? 16.496 13.058 17.286 1.00 61.53 482 HIS A C 1
ATOM 3655 O O . HIS A 1 482 ? 16.838 13.376 18.423 1.00 61.53 482 HIS A O 1
ATOM 3661 N N . ARG A 1 483 ? 17.388 12.624 16.379 1.00 59.00 483 ARG A N 1
ATOM 3662 C CA . ARG A 1 483 ? 18.766 12.234 16.750 1.00 59.00 483 ARG A CA 1
ATOM 3663 C C . ARG A 1 483 ? 19.889 12.928 15.977 1.00 59.00 483 ARG A C 1
ATOM 3665 O O . ARG A 1 483 ? 20.995 12.987 16.503 1.00 59.00 483 ARG A O 1
ATOM 3672 N N . SER A 1 484 ? 19.656 13.433 14.761 1.00 62.66 484 SER A N 1
ATOM 3673 C CA . SER A 1 484 ? 20.734 13.969 13.908 1.00 62.66 484 SER A CA 1
ATOM 3674 C C . SER A 1 484 ? 20.215 14.917 12.808 1.00 62.66 484 SER A C 1
ATOM 3676 O O . SER A 1 484 ? 19.069 14.764 12.373 1.00 62.66 484 SER A O 1
ATOM 3678 N N . PRO A 1 485 ? 21.007 15.897 12.319 1.00 76.06 485 PRO A N 1
ATOM 3679 C CA . PRO A 1 485 ? 20.637 16.718 11.165 1.00 76.06 485 PRO A CA 1
ATOM 3680 C C . PRO A 1 485 ? 20.673 15.904 9.859 1.00 76.06 485 PRO A C 1
ATOM 3682 O O . PRO A 1 485 ? 21.578 16.038 9.035 1.00 76.06 485 PRO A O 1
ATOM 3685 N N . CYS A 1 486 ? 19.665 15.060 9.647 1.00 89.50 486 CYS A N 1
ATOM 3686 C CA . CYS A 1 486 ? 19.522 14.301 8.415 1.00 89.50 486 CYS A CA 1
ATOM 3687 C C . CYS A 1 486 ? 18.848 15.121 7.317 1.00 89.50 486 CYS A C 1
ATOM 3689 O O . CYS A 1 486 ? 17.801 15.731 7.513 1.00 89.50 486 CYS A O 1
ATOM 3691 N N . LYS A 1 487 ? 19.425 15.067 6.118 1.00 93.06 487 LYS A N 1
ATOM 3692 C CA . LYS A 1 487 ? 18.858 15.606 4.880 1.00 93.06 487 LYS A CA 1
ATOM 3693 C C . LYS A 1 487 ? 17.938 14.580 4.209 1.00 93.06 487 LYS A C 1
ATOM 3695 O O . LYS A 1 487 ? 18.311 13.966 3.212 1.00 93.06 487 LYS A O 1
ATOM 3700 N N . LEU A 1 488 ? 16.768 14.342 4.798 1.00 93.56 488 LEU A N 1
ATOM 3701 C CA . LEU A 1 488 ? 15.801 13.346 4.316 1.00 93.56 488 LEU A CA 1
ATOM 3702 C C . LEU A 1 488 ? 14.786 13.932 3.327 1.00 93.56 488 LEU A C 1
ATOM 3704 O O . LEU A 1 488 ? 14.324 13.206 2.453 1.00 93.56 488 LEU A O 1
ATOM 3708 N N . ALA A 1 489 ? 14.513 15.237 3.372 1.00 93.62 489 ALA A N 1
ATOM 3709 C CA . ALA A 1 489 ? 13.573 15.880 2.453 1.00 93.62 489 ALA A CA 1
ATOM 3710 C C . ALA A 1 489 ? 13.916 15.610 0.974 1.00 93.62 489 ALA A C 1
ATOM 3712 O O . ALA A 1 489 ? 15.088 15.503 0.603 1.00 93.62 489 ALA A O 1
ATOM 3713 N N . VAL A 1 490 ? 12.896 15.498 0.125 1.00 94.56 490 VAL A N 1
ATOM 3714 C CA . VAL A 1 490 ? 13.007 15.247 -1.315 1.00 94.56 490 VAL A CA 1
ATOM 3715 C C . VAL A 1 490 ? 13.804 16.353 -1.998 1.00 94.56 490 VAL A C 1
ATOM 3717 O O . VAL A 1 490 ? 14.602 16.072 -2.889 1.00 94.56 490 VAL A O 1
ATOM 3720 N N . ASP A 1 491 ? 13.640 17.592 -1.532 1.00 92.75 491 ASP A N 1
ATOM 3721 C CA . ASP A 1 491 ? 14.287 18.798 -2.038 1.00 92.75 491 ASP A CA 1
ATOM 3722 C C . ASP A 1 491 ? 15.600 19.130 -1.313 1.00 92.75 491 ASP A C 1
ATOM 3724 O O . ASP A 1 491 ? 16.109 20.246 -1.413 1.00 92.75 491 ASP A O 1
ATOM 3728 N N . SER A 1 492 ? 16.218 18.137 -0.657 1.00 94.44 492 SER A N 1
ATOM 3729 C CA . SER A 1 492 ? 17.588 18.254 -0.137 1.00 94.44 492 SER A CA 1
ATOM 3730 C C . SER A 1 492 ? 18.634 18.522 -1.227 1.00 94.44 492 SER A C 1
ATOM 3732 O O . SER A 1 492 ? 19.688 19.090 -0.930 1.00 94.44 492 SER A O 1
ATOM 3734 N N . SER A 1 493 ? 18.350 18.127 -2.473 1.00 95.69 493 SER A N 1
ATOM 3735 C CA . SER A 1 493 ? 19.149 18.399 -3.672 1.00 95.69 493 SER A CA 1
ATOM 3736 C C . SER A 1 493 ? 18.286 18.319 -4.937 1.00 95.69 493 SER A C 1
ATOM 3738 O O . SER A 1 493 ? 17.248 17.654 -4.960 1.00 95.69 493 SER A O 1
ATOM 3740 N N . SER A 1 494 ? 18.725 18.953 -6.030 1.00 96.56 494 SER A N 1
ATOM 3741 C CA . SER A 1 494 ? 18.034 18.842 -7.325 1.00 96.56 494 SER A CA 1
ATOM 3742 C C . SER A 1 494 ? 18.108 17.424 -7.906 1.00 96.56 494 SER A C 1
ATOM 3744 O O . SER A 1 494 ? 17.185 16.987 -8.592 1.00 96.56 494 SER A O 1
ATOM 3746 N N . GLN A 1 495 ? 19.169 16.674 -7.596 1.00 97.75 495 GLN A N 1
ATOM 3747 C CA . GLN A 1 495 ? 19.339 15.273 -7.978 1.00 97.75 495 GLN A CA 1
ATOM 3748 C C . GLN A 1 495 ? 18.300 14.371 -7.306 1.00 97.75 495 GLN A C 1
ATOM 3750 O O . GLN A 1 495 ? 17.755 13.483 -7.969 1.00 97.75 495 GLN A O 1
ATOM 3755 N N . SER A 1 496 ? 18.024 14.606 -6.017 1.00 97.69 496 SER A N 1
ATOM 3756 C CA . SER A 1 496 ? 16.985 13.909 -5.252 1.00 97.69 496 SER A CA 1
ATOM 3757 C C . SER A 1 496 ? 15.597 14.162 -5.850 1.00 97.69 496 SER A C 1
ATOM 3759 O O . SER A 1 496 ? 14.913 13.198 -6.190 1.00 97.69 496 SER A O 1
ATOM 3761 N N . VAL A 1 497 ? 15.235 15.426 -6.113 1.00 97.38 497 VAL A N 1
ATOM 3762 C CA . VAL A 1 497 ? 13.964 15.787 -6.779 1.00 97.38 497 VAL A CA 1
ATOM 3763 C C . VAL A 1 497 ? 13.825 15.091 -8.133 1.00 97.38 497 VAL A C 1
ATOM 3765 O O . VAL A 1 497 ? 12.837 14.404 -8.380 1.00 97.38 497 VAL A O 1
ATOM 3768 N N . ALA A 1 498 ? 14.842 15.194 -8.995 1.00 97.44 498 ALA A N 1
ATOM 3769 C CA . ALA A 1 498 ? 14.809 14.579 -10.321 1.00 97.44 498 ALA A CA 1
ATOM 3770 C C . ALA A 1 498 ? 14.714 13.045 -10.264 1.00 97.44 498 ALA A C 1
ATOM 3772 O O . ALA A 1 498 ? 14.131 12.427 -11.150 1.00 97.44 498 ALA A O 1
ATOM 3773 N N . GLY A 1 499 ? 15.320 12.416 -9.253 1.00 97.69 499 GLY A N 1
ATOM 3774 C CA . GLY A 1 499 ? 15.231 10.973 -9.056 1.00 97.69 499 GLY A CA 1
ATOM 3775 C C . GLY A 1 499 ? 13.871 10.519 -8.552 1.00 97.69 499 GLY A C 1
ATOM 3776 O O . GLY A 1 499 ? 13.350 9.529 -9.057 1.00 97.69 499 GLY A O 1
ATOM 3777 N N . TYR A 1 500 ? 13.293 11.258 -7.605 1.00 97.75 500 TYR A N 1
ATOM 3778 C CA . TYR A 1 500 ? 11.967 10.974 -7.069 1.00 97.75 500 TYR A CA 1
ATOM 3779 C C . TYR A 1 500 ? 10.885 11.144 -8.141 1.00 97.75 500 TYR A C 1
ATOM 3781 O O . TYR A 1 500 ? 10.052 10.260 -8.305 1.00 97.75 500 TYR A O 1
ATOM 3789 N N . ALA A 1 501 ? 10.959 12.218 -8.936 1.00 96.69 501 ALA A N 1
ATOM 3790 C CA . ALA A 1 501 ? 10.049 12.442 -10.058 1.00 96.69 501 ALA A CA 1
ATOM 3791 C C . ALA A 1 501 ? 10.148 11.338 -11.122 1.00 96.69 501 ALA A C 1
ATOM 3793 O O . ALA A 1 501 ? 9.133 10.824 -11.588 1.00 96.69 501 ALA A O 1
ATOM 3794 N N . ALA A 1 502 ? 11.372 10.923 -11.475 1.00 96.69 502 ALA A N 1
ATOM 3795 C CA . ALA A 1 502 ? 11.569 9.823 -12.414 1.00 96.69 502 ALA A CA 1
ATOM 3796 C C . ALA A 1 502 ? 10.970 8.509 -11.882 1.00 96.69 502 ALA A C 1
ATOM 3798 O O . ALA A 1 502 ? 10.234 7.851 -12.611 1.00 96.69 502 ALA A O 1
ATOM 3799 N N . ALA A 1 503 ? 11.218 8.159 -10.616 1.00 96.75 503 ALA A N 1
ATOM 3800 C CA . ALA A 1 503 ? 10.642 6.964 -9.997 1.00 96.75 503 ALA A CA 1
ATOM 3801 C C . ALA A 1 503 ? 9.106 7.009 -9.942 1.00 96.75 503 ALA A C 1
ATOM 3803 O O . ALA A 1 503 ? 8.451 6.049 -10.335 1.00 96.75 503 ALA A O 1
ATOM 3804 N N . GLY A 1 504 ? 8.528 8.142 -9.531 1.00 95.00 504 GLY A N 1
ATOM 3805 C CA . GLY A 1 504 ? 7.078 8.324 -9.458 1.00 95.00 504 GLY A CA 1
ATOM 3806 C C . GLY A 1 504 ? 6.372 8.236 -10.815 1.00 95.00 504 GLY A C 1
ATOM 3807 O O . GLY A 1 504 ? 5.176 7.976 -10.851 1.00 95.00 504 GLY A O 1
ATOM 3808 N N . SER A 1 505 ? 7.083 8.425 -11.930 1.00 93.75 505 SER A N 1
ATOM 3809 C CA . SER A 1 505 ? 6.520 8.281 -13.281 1.00 93.75 505 SER A CA 1
ATOM 3810 C C . SER A 1 505 ? 6.431 6.833 -13.789 1.00 93.75 505 SER A C 1
ATOM 3812 O O . SER A 1 505 ? 5.839 6.605 -14.845 1.00 93.75 505 SER A O 1
ATOM 3814 N N . ASP A 1 506 ? 6.996 5.850 -13.074 1.00 95.12 506 ASP A N 1
ATOM 3815 C CA . ASP A 1 506 ? 6.920 4.442 -13.484 1.00 95.12 506 ASP A CA 1
ATOM 3816 C C . ASP A 1 506 ? 5.461 3.938 -13.411 1.00 95.12 506 ASP A C 1
ATOM 3818 O O . ASP A 1 506 ? 4.807 4.116 -12.377 1.00 95.12 506 ASP A O 1
ATOM 3822 N N . PRO A 1 507 ? 4.940 3.265 -14.459 1.00 92.19 507 PRO A N 1
ATOM 3823 C CA . PRO A 1 507 ? 3.579 2.723 -14.471 1.00 92.19 507 PRO A CA 1
ATOM 3824 C C . PRO A 1 507 ? 3.242 1.818 -13.280 1.00 92.19 507 PRO A C 1
ATOM 3826 O O . PRO A 1 507 ? 2.082 1.729 -12.894 1.00 92.19 507 PRO A O 1
ATOM 3829 N N . TYR A 1 508 ? 4.240 1.168 -12.668 1.00 94.00 508 TYR A N 1
ATOM 3830 C CA . TYR A 1 508 ? 4.046 0.329 -11.485 1.00 94.00 508 TYR A CA 1
ATOM 3831 C C . TYR A 1 508 ? 3.468 1.104 -10.297 1.00 94.00 508 TYR A C 1
ATOM 3833 O O . TYR A 1 508 ? 2.721 0.537 -9.503 1.00 94.00 508 TYR A O 1
ATOM 3841 N N . VAL A 1 509 ? 3.792 2.392 -10.172 1.00 94.00 509 VAL A N 1
ATOM 3842 C CA . VAL A 1 509 ? 3.304 3.252 -9.085 1.00 94.00 509 VAL A CA 1
ATOM 3843 C C . VAL A 1 509 ? 2.379 4.366 -9.570 1.00 94.00 509 VAL A C 1
ATOM 3845 O O . VAL A 1 509 ? 1.959 5.201 -8.779 1.00 94.00 509 VAL A O 1
ATOM 3848 N N . ASN A 1 510 ? 2.063 4.417 -10.865 1.00 86.62 510 ASN A N 1
ATOM 3849 C CA . ASN A 1 510 ? 1.204 5.432 -11.475 1.00 86.62 510 ASN A CA 1
ATOM 3850 C C . ASN A 1 510 ? -0.209 4.887 -11.690 1.00 86.62 510 ASN A C 1
ATOM 3852 O O . ASN A 1 510 ? -0.645 4.666 -12.821 1.00 86.62 510 ASN A O 1
ATOM 3856 N N . GLN A 1 511 ? -0.881 4.608 -10.575 1.00 82.00 511 GLN A N 1
ATOM 3857 C CA . GLN A 1 511 ? -2.241 4.086 -10.574 1.00 82.00 511 GLN A CA 1
ATOM 3858 C C . GLN A 1 511 ? -3.222 5.128 -11.143 1.00 82.00 511 GLN A C 1
ATOM 3860 O O . GLN A 1 511 ? -3.024 6.329 -10.946 1.00 82.00 511 GLN A O 1
ATOM 3865 N N . PRO A 1 512 ? -4.280 4.708 -11.858 1.00 64.12 512 PRO A N 1
ATOM 3866 C CA . PRO A 1 512 ? -5.295 5.636 -12.340 1.00 64.12 512 PRO A CA 1
ATOM 3867 C C . PRO A 1 512 ? -6.006 6.296 -11.151 1.00 64.12 512 PRO A C 1
ATOM 3869 O O . PRO A 1 512 ? -6.538 5.615 -10.276 1.00 64.12 512 PRO A O 1
ATOM 3872 N N . HIS A 1 513 ? -6.011 7.628 -11.118 1.00 59.53 513 HIS A N 1
ATOM 3873 C CA . HIS A 1 513 ? -6.815 8.387 -10.164 1.00 59.53 513 HIS A CA 1
ATOM 3874 C C . HIS A 1 513 ? -8.281 8.369 -10.622 1.00 59.53 513 HIS A C 1
ATOM 3876 O O . HIS A 1 513 ? -8.549 8.630 -11.797 1.00 59.53 513 HIS A O 1
ATOM 3882 N N . HIS A 1 514 ? -9.198 8.045 -9.707 1.00 45.75 514 HIS A N 1
ATOM 3883 C CA . HIS A 1 514 ? -10.644 8.081 -9.944 1.00 45.75 514 HIS A CA 1
ATOM 3884 C C . HIS A 1 514 ? -11.211 9.499 -9.903 1.00 45.75 514 HIS A C 1
ATOM 3886 O O . HIS A 1 514 ? -10.695 10.317 -9.101 1.00 45.75 514 HIS A O 1
#

Radius of gyration: 30.75 Å; Cα contacts (8 Å, |Δi|>4): 1099; chains: 1; bounding box: 59×110×73 Å

InterPro domains:
  IPR017853 Glycoside hydrolase superfamily [SSF51445] (235-483)
  IPR022790 Glycosyl hydrolase family 26 domain [PF02156] (345-400)
  IPR022790 Glycosyl hydrolase family 26 domain [PS51764] (202-512)

Mean predicted aligned error: 16.14 Å

Nearest PDB structures (foldseek):
  1ulp-assembly1_A  TM=4.975E-01  e=1.966E-05  Cellulomonas fimi
  8iq9-assembly1_B  TM=5.513E-01  e=2.163E-04  Klebsiella phage VLC6
  8iqe-assembly1_A  TM=6.079E-01  e=8.805E-04  Klebsiella phage VLC6
  8iqe-assembly1_D  TM=5.607E-01  e=8.305E-04  Klebsiella phage VLC6
  1k45-assembly1_A  TM=4.417E-01  e=1.523E-04  Rhodothermus marinus

Foldseek 3Di:
DDDDYDDDDDDDDDDDDDDDDDDDDDDPDDPPPFDDKDKDKWQFDDFPDWFQKDKDQDDDDQSVQARLDRDPVSFPQPNIWIKHHWLDQKIKTKTFTDDDDQQFFQKKKKKWKKAWPDQWWF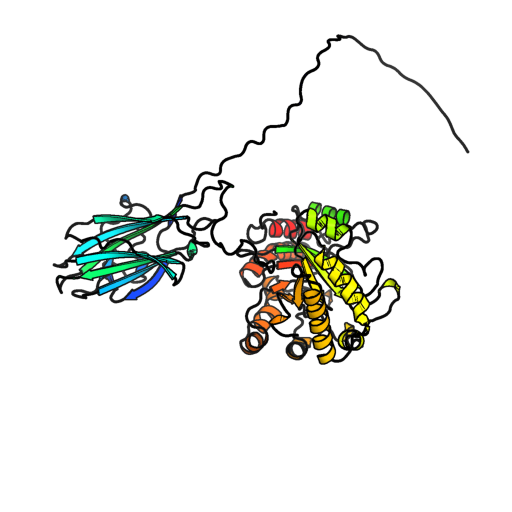WKKKWKDQQPHTQDIDDTHTHYNDIDIDIDMRHRDDGNDNRSIMMMIMTGTPRSGTIMITRHIMMIGIHDTPPPDDDDPDDCDCAHLLRFGPFFFFFAAEFDCPVVVPQPQVRQVVLCVLLVHHGQEYEEEAELDPDDSLDPPDPNVLVCVVVQHAYEYEYEQADVVVRGGAALQCLLVCVSVVSLLNNLLRLLVRPAAHEYEYHAQCLPCVPRVPRDDLQSLLSNLVSSQVSSVVSVSSSYAYEHEHQLDPVRVVCVLSNDNAQVSHQEYEYAFEQCDVQVVDHGDAQLRRPVSSLVVCPDPVNCVTHPQHQYEHSEYFYFADPVDNLVLLVSLLCNSVSCVVRVSHRYYYYYQDQDDPRGRGLGHCVSDSSSSNSSSNNCPDPSHVDDRD

Organism: Sorangium cellulosum (NCBI:txid56)

pLDDT: mean 87.87, std 19.07, range [21.8, 98.94]

Sequence (514 aa):
MLDVRLLLCAAPALLAACSSGELAGTEPSEQLASAVAQTASLAPTSDVALDKIWGGGGTAPIFKLVDDGTSFAASDGGGTFARSAPGAATASLTLGYSGAPAGGARQVVVNVQAWAINGGAGTVRVHLYDGDTLLGSGPARALSASQQNLSETFGGLAVANGDRLRTQLVFQNTAGTGSLVSSIVWIDVTTPDDDGGGTPPDEEPVVSDKLVPRSGAWWGAYNSSRNHGWDWGLAIKDFEAKAGRKLDIVYRYHDWGTTDNGVFPDRFETAQMNEGYIVHLSWESRRYSAGQNVTWTEIANGSQDAVIRAAAERAKNAPGKFMIAFDHEMDNTDVHSADGPDADYVAAYRRIVDMFRAAGATNVVWVWTPMGWSGTRARLPALYPGDTYVDWIGYDPYNFYECNGSGWKDPATTFGSHYDWMHAPAQMAWHGEKPYILSEFSSHEDPADPNRKGQWMRGIVDAMKRYPDIKAVQFYNSNVTHRSPCKLAVDSSSQSVAGYAAAGSDPYVNQPHH

Secondary structure (DSSP, 8-state):
-----------------------------------PPPEEEE---EEEEEESEEEESSPSPGGGGS-S-SSGGG--SSSSEEEEPTT-SEEEEEEE---PPTT-EEEEEEEEEEEEETT--EEEEEEEEETTEEEEEPPPEEE-SS-EEEEEEEEEEEES-GGGEEEEEEEEESSSSSEEEEEEEEEEEEPPP-------S-PPPSB-TTS-BSSS-EEEEEE-GGGGTT-HHHHHHHHHHHHTS--SEEEEEEES-SSGGGSSS-HHHHHHHHTTPEEEEEEESEEGGGTEE--HHHHHTTTTHHHHHHHHHHHHTSSS-EEEEESTTTT-HHHHTTT--HHHHHHHHHHHHHHHHHHT-TTEEEEE-----TTTGGGHHHH---TTT-SEEEE--EE-GGGG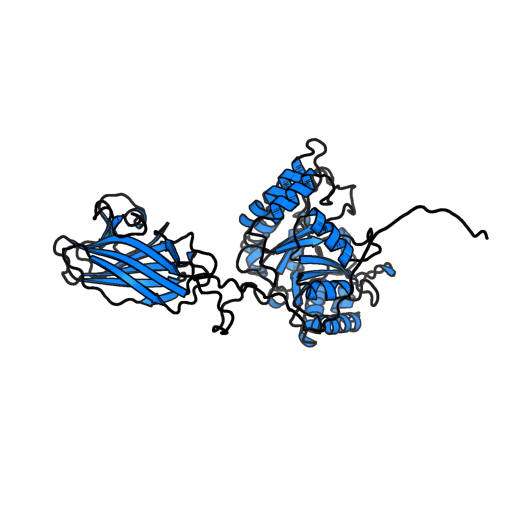TPPP--HHHHHHHHHHHHTSHHHHHHH-S--EEEEEEEE---TT-TTHHHHHHHTHHHHHHHSTTEEEEEEEE----SSS----SGGGSHHHHHHHHHHHTSTTT-PPP-